Protein AF-0000000075633354 (afdb_homodimer)

Secondary structure (DSSP, 8-state):
--THHHHHHHHHHTTT---------HHHHHHHHHHHHHHHHHHHHHHHHHHHHHHHHHHHHHHHHHHHHHHHHHHHHHHHHHH-TTS---HHHHTTTHHHHHHHHHHHHHHHHHHHHHHHHHHHHHHHHHHHHHHHHHHT-S-HHHHHHHGGGGGSGGG-GGGGHHHHHHHHHHHHHHHHHHHHHHHHHHHHHHHHHGGGGGSPTT-HHHHHHHHHHHHHHHHHHHHHHHGGGHHHHHHHHHHHHHHHHHHHHHHHHHHHHHHHHHHHHHH---SSS--/---THHHHHHHHHTT----------HHHHHHHHHHHHHHHHHHHHHHHHHHHHHHHHHHHHHHHHHHHHHHHHHHHHHHHHHH-TTS---HHHHTTTHHHHHHHHHHHHHHHHHHHHHHHHHHHHHHHHHHHHHHHHHHT-S-HHHHHHHGGGGGSGGG-GGGGHHHHHHHHHHHHHHHHHHHHHHHHHHHHHHHHHGGGGGSPTT-HHHHHHHHHHHHHHHHHHHHHHHGGGHHHHHHHHHHHHHHHHHHHHHHHHHHHHHHHHHHHHHH---SSS--

Solvent-accessible surface area (backbone atoms only — not comparable to full-atom values): 29146 Å² total; per-residue (Å²): 134,72,76,66,59,59,62,58,54,58,58,55,60,64,64,63,52,73,77,70,71,72,73,76,59,61,66,61,51,51,52,49,40,53,50,46,48,51,52,11,48,49,46,28,51,50,35,50,51,51,49,48,51,47,43,51,50,32,34,49,50,36,45,51,34,51,50,50,32,52,51,50,51,49,49,54,51,49,54,48,36,70,76,40,70,87,65,74,76,61,58,68,73,27,52,48,47,51,65,62,41,65,53,44,57,46,47,53,49,50,51,43,49,53,50,47,48,48,42,43,52,54,56,44,52,54,49,51,49,51,53,54,51,48,52,53,50,43,72,66,35,89,52,49,73,38,24,61,70,42,54,69,61,65,64,35,78,78,53,38,58,29,61,55,24,52,40,44,63,62,44,48,67,43,48,56,49,39,30,57,56,44,42,50,51,31,52,48,49,46,53,50,48,50,54,60,66,51,53,60,74,58,34,53,93,86,30,60,56,7,50,48,43,44,60,68,40,42,52,60,42,42,34,38,46,34,42,33,54,39,64,47,62,51,48,52,48,31,32,44,55,39,40,45,53,46,30,39,40,43,34,47,16,41,49,29,24,28,52,44,53,52,49,50,42,53,48,51,35,70,66,50,75,66,76,72,69,77,108,129,100,69,71,61,73,64,56,60,62,56,60,63,65,62,64,53,70,78,68,71,71,72,76,58,61,66,61,51,51,52,49,41,53,50,45,48,51,51,12,49,50,46,29,50,51,34,50,51,52,48,46,51,48,43,51,50,31,35,50,51,37,46,50,34,50,50,50,34,53,48,49,51,49,51,54,51,51,54,49,36,69,76,39,70,86,66,73,76,61,60,67,73,28,54,50,45,52,66,61,40,66,54,45,55,43,48,52,48,49,53,42,49,52,51,49,48,48,42,43,52,54,57,42,53,55,48,51,49,51,54,54,51,47,52,55,51,42,73,67,34,89,52,49,70,38,23,59,71,42,52,69,62,65,64,35,76,78,52,38,57,28,62,55,23,52,38,46,62,62,45,48,68,44,48,56,48,37,30,55,54,45,42,52,52,30,53,49,48,45,53,49,47,51,54,60,68,51,52,60,73,58,33,52,93,85,32,60,55,8,50,48,43,43,60,70,41,41,53,59,42,42,35,40,45,35,42,32,55,40,63,47,60,50,47,50,50,29,35,45,56,39,42,46,52,47,31,40,40,42,33,47,16,42,49,29,24,28,51,43,52,52,50,49,42,52,50,51,34,70,65,50,76,67,76,70,70,78,105

Nearest PDB structures (foldseek):
  7n6g-assembly1_3X  TM=4.714E-01  e=1.424E-03  Chlamydomonas reinhardtii
  7n6g-assembly1_3Q  TM=4.233E-01  e=9.195E-03  Chlamydomonas reinhardtii
  7p54-assembly1_B  TM=2.713E-01  e=1.209E-01  Homo sapiens
  3qwe-assembly1_A-2  TM=2.452E-01  e=1.649E-01  Homo sapiens
  6mrt-assembly1_A  TM=2.515E-01  e=4.581E-01  Escherichia coli K-12

pLDDT: mean 83.13, std 16.27, range [27.52, 96.94]

Structure (mmCIF, N/CA/C/O backbone):
data_AF-0000000075633354-model_v1
#
loop_
_entity.id
_entity.type
_entity.pdbx_description
1 polymer '30.5 kDa secreted protein'
#
loop_
_atom_site.group_PDB
_atom_site.id
_atom_site.type_symbol
_atom_site.label_atom_id
_atom_site.label_alt_id
_atom_site.label_comp_id
_atom_site.label_asym_id
_atom_site.label_entity_id
_atom_site.label_seq_id
_atom_site.pdbx_PDB_ins_code
_atom_site.Cartn_x
_atom_site.Cartn_y
_atom_site.Cartn_z
_atom_site.occupancy
_atom_site.B_iso_or_equiv
_atom_site.auth_seq_id
_atom_site.auth_comp_id
_atom_site.auth_asym_id
_atom_site.auth_atom_id
_atom_site.pdbx_PDB_model_num
ATOM 1 N N . MET A 1 1 ? -0.214 71.625 74.625 1 31.7 1 MET A N 1
ATOM 2 C CA . MET A 1 1 ? -0.616 72 73.25 1 31.7 1 MET A CA 1
ATOM 3 C C . MET A 1 1 ? 0.347 71.375 72.25 1 31.7 1 MET A C 1
ATOM 5 O O . MET A 1 1 ? 0.269 71.688 71.062 1 31.7 1 MET A O 1
ATOM 9 N N . GLY A 1 2 ? 1.37 70.562 72.688 1 36.53 2 GLY A N 1
ATOM 10 C CA . GLY A 1 2 ? 2.504 70.062 71.938 1 36.53 2 GLY A CA 1
ATOM 11 C C . GLY A 1 2 ? 2.15 68.812 71.125 1 36.53 2 GLY A C 1
ATOM 12 O O . GLY A 1 2 ? 2.844 68.5 70.125 1 36.53 2 GLY A O 1
ATOM 13 N N . LYS A 1 3 ? 1.394 67.875 71.562 1 46.19 3 LYS A N 1
ATOM 14 C CA . LYS A 1 3 ? 1.223 66.562 71 1 46.19 3 LYS A CA 1
ATOM 15 C C . LYS A 1 3 ? 0.357 66.688 69.75 1 46.19 3 LYS A C 1
ATOM 17 O O . LYS A 1 3 ? 0.101 65.625 69.062 1 46.19 3 LYS A O 1
ATOM 22 N N . CYS A 1 4 ? -0.33 67.812 69.5 1 43.03 4 CYS A N 1
ATOM 23 C CA . CYS A 1 4 ? -1.236 67.875 68.375 1 43.03 4 CYS A CA 1
ATOM 24 C C . CYS A 1 4 ? -0.465 68 67.062 1 43.03 4 CYS A C 1
ATOM 26 O O . CYS A 1 4 ? -1.038 67.875 66 1 43.03 4 CYS A O 1
ATOM 28 N N . ASN A 1 5 ? 0.799 68.5 67.188 1 37.91 5 ASN A N 1
ATOM 29 C CA . ASN A 1 5 ? 1.454 68.812 65.938 1 37.91 5 ASN A CA 1
ATOM 30 C C . ASN A 1 5 ? 2 67.562 65.25 1 37.91 5 ASN A C 1
ATOM 32 O O . ASN A 1 5 ? 2.408 67.562 64.125 1 37.91 5 ASN A O 1
ATOM 36 N N . LEU A 1 6 ? 2.191 66.5 66.125 1 44.62 6 LEU A N 1
ATOM 37 C CA . LEU A 1 6 ? 2.867 65.312 65.562 1 44.62 6 LEU A CA 1
ATOM 38 C C . LEU A 1 6 ? 1.937 64.625 64.562 1 44.62 6 LEU A C 1
ATOM 40 O O . LEU A 1 6 ? 2.379 64.125 63.531 1 44.62 6 LEU A O 1
ATOM 44 N N . GLN A 1 7 ? 0.592 64.625 64.875 1 43.78 7 GLN A N 1
ATOM 45 C CA . GLN A 1 7 ? -0.277 63.812 64.062 1 43.78 7 GLN A CA 1
ATOM 46 C C . GLN A 1 7 ? -0.502 64.438 62.688 1 43.78 7 GLN A C 1
ATOM 48 O O . GLN A 1 7 ? -0.679 63.75 61.688 1 43.78 7 GLN A O 1
ATOM 53 N N . THR A 1 8 ? -0.432 65.812 62.625 1 45 8 THR A N 1
ATOM 54 C CA . THR A 1 8 ? -0.736 66.375 61.312 1 45 8 THR A CA 1
ATOM 55 C C . THR A 1 8 ? 0.429 66.25 60.344 1 45 8 THR A C 1
ATOM 57 O O . THR A 1 8 ? 0.221 66 59.156 1 45 8 THR A O 1
ATOM 60 N N . ILE A 1 9 ? 1.703 66.125 60.938 1 43.88 9 ILE A N 1
ATOM 61 C CA . ILE A 1 9 ? 2.816 66.125 60 1 43.88 9 ILE A CA 1
ATOM 62 C C . ILE A 1 9 ? 2.926 64.688 59.375 1 43.88 9 ILE A C 1
ATOM 64 O O . ILE A 1 9 ? 3.336 64.562 58.219 1 43.88 9 ILE A O 1
ATOM 68 N N . VAL A 1 10 ? 2.387 63.625 60.062 1 43.75 10 VAL A N 1
ATOM 69 C CA . VAL A 1 10 ? 2.518 62.281 59.5 1 43.75 10 VAL A CA 1
ATOM 70 C C . VAL A 1 10 ? 1.558 62.156 58.312 1 43.75 10 VAL A C 1
ATOM 72 O O . VAL A 1 10 ? 1.873 61.469 57.344 1 43.75 10 VAL A O 1
ATOM 75 N N . LEU A 1 11 ? 0.401 62.906 58.344 1 43.38 11 LEU A N 1
ATOM 76 C CA . LEU A 1 11 ? -0.53 62.75 57.25 1 43.38 11 LEU A CA 1
ATOM 77 C C . LEU A 1 11 ? -0.012 63.438 56 1 43.38 11 LEU A C 1
ATOM 79 O O . LEU A 1 11 ? -0.353 63.031 54.875 1 43.38 11 LEU A O 1
ATOM 83 N N . LEU A 1 12 ? 0.765 64.562 56.156 1 43.66 12 LEU A N 1
ATOM 84 C CA . LEU A 1 12 ? 1.214 65.188 54.938 1 43.66 12 LEU A CA 1
ATOM 85 C C . LEU A 1 12 ? 2.328 64.375 54.281 1 43.66 12 LEU A C 1
ATOM 87 O O . LEU A 1 12 ? 2.615 64.625 53.094 1 43.66 12 LEU A O 1
ATOM 91 N N . ALA A 1 13 ? 3.164 63.656 55.062 1 44.66 13 ALA A N 1
ATOM 92 C CA . ALA A 1 13 ? 4.258 62.938 54.438 1 44.66 13 ALA A CA 1
ATOM 93 C C . ALA A 1 13 ? 3.727 61.812 53.531 1 44.66 13 ALA A C 1
ATOM 95 O O . ALA A 1 13 ? 4.387 61.438 52.562 1 44.66 13 ALA A O 1
ATOM 96 N N . PHE A 1 14 ? 2.6 61.219 53.969 1 41.56 14 PHE A N 1
ATOM 97 C CA . PHE A 1 14 ? 2.162 60.156 53.062 1 41.56 14 PHE A CA 1
ATOM 98 C C . PHE A 1 14 ? 1.569 60.719 51.781 1 41.56 14 PHE A C 1
ATOM 100 O O . PHE A 1 14 ? 1.242 59.969 50.875 1 41.56 14 PHE A O 1
ATOM 107 N N . ALA A 1 15 ? 1.145 61.969 51.781 1 43.47 15 ALA A N 1
ATOM 108 C CA . ALA A 1 15 ? 0.48 62.438 50.562 1 43.47 15 ALA A CA 1
ATOM 109 C C . ALA A 1 15 ? 1.478 62.594 49.406 1 43.47 15 ALA A C 1
ATOM 111 O O . ALA A 1 15 ? 1.085 62.688 48.25 1 43.47 15 ALA A O 1
ATOM 112 N N . THR A 1 16 ? 2.68 63.094 49.812 1 37 16 THR A N 1
ATOM 113 C CA . THR A 1 16 ? 3.502 63.312 48.625 1 37 16 THR A CA 1
ATOM 114 C C . THR A 1 16 ? 4.129 62 48.156 1 37 16 THR A C 1
ATOM 116 O O . THR A 1 16 ? 5.336 61.812 48.312 1 37 16 THR A O 1
ATOM 119 N N . MET A 1 17 ? 3.742 60.844 48.594 1 39.44 17 MET A N 1
ATOM 120 C CA . MET A 1 17 ? 4.312 59.812 47.719 1 39.44 17 MET A CA 1
ATOM 121 C C . MET A 1 17 ? 4.18 60.219 46.25 1 39.44 17 MET A C 1
ATOM 123 O O . MET A 1 17 ? 3.07 60.469 45.781 1 39.44 17 MET A O 1
ATOM 127 N N . PRO A 1 18 ? 5.102 60.938 45.625 1 37.94 18 PRO A N 1
ATOM 128 C CA . PRO A 1 18 ? 4.953 61 44.156 1 37.94 18 PRO A CA 1
ATOM 129 C C . PRO A 1 18 ? 4.379 59.688 43.594 1 37.94 18 PRO A C 1
ATOM 131 O O . PRO A 1 18 ? 4.754 58.594 44.031 1 37.94 18 PRO A O 1
ATOM 134 N N . LEU A 1 19 ? 3.117 59.469 43.344 1 38.56 19 LEU A N 1
ATOM 135 C CA . LEU A 1 19 ? 2.732 58.562 42.281 1 38.56 19 LEU A CA 1
ATOM 136 C C . LEU A 1 19 ? 3.84 58.438 41.219 1 38.56 19 LEU A C 1
ATOM 138 O O . LEU A 1 19 ? 4.004 59.344 40.406 1 38.56 19 LEU A O 1
ATOM 142 N N . LEU A 1 20 ? 5.059 58.25 41.5 1 38.53 20 LEU A N 1
ATOM 143 C CA . LEU A 1 20 ? 5.996 57.812 40.469 1 38.53 20 LEU A CA 1
ATOM 144 C C . LEU A 1 20 ? 5.285 57 39.375 1 38.53 20 LEU A C 1
ATOM 146 O O . LEU A 1 20 ? 4.934 55.844 39.594 1 38.53 20 LEU A O 1
ATOM 150 N N . ILE A 1 21 ? 4.281 57.469 38.75 1 44.5 21 ILE A N 1
ATOM 151 C CA . ILE A 1 21 ? 3.82 56.938 37.469 1 44.5 21 ILE A CA 1
ATOM 152 C C . ILE A 1 21 ? 5 56.344 36.688 1 44.5 21 ILE A C 1
ATOM 154 O O . ILE A 1 21 ? 5.895 57.062 36.25 1 44.5 21 ILE A O 1
ATOM 158 N N . GLN A 1 22 ? 5.707 55.406 37.094 1 49.53 22 GLN A N 1
ATOM 159 C CA . GLN A 1 22 ? 6.738 54.719 36.344 1 49.53 22 GLN A CA 1
ATOM 160 C C . GLN A 1 22 ? 6.383 54.656 34.844 1 49.53 22 GLN A C 1
ATOM 162 O O . GLN A 1 22 ? 5.324 54.125 34.5 1 49.53 22 GLN A O 1
ATOM 167 N N . ALA A 1 23 ? 6.871 55.562 34.062 1 64.75 23 ALA A N 1
ATOM 168 C CA . ALA A 1 23 ? 6.738 55.656 32.625 1 64.75 23 ALA A CA 1
ATOM 169 C C . ALA A 1 23 ? 6.863 54.25 31.984 1 64.75 23 ALA A C 1
ATOM 171 O O . ALA A 1 23 ? 7.656 53.438 32.438 1 64.75 23 ALA A O 1
ATOM 172 N N . PHE A 1 24 ? 5.898 53.75 31.391 1 83.75 24 PHE A N 1
ATOM 173 C CA . PHE A 1 24 ? 5.938 52.5 30.641 1 83.75 24 PHE A CA 1
ATOM 174 C C . PHE A 1 24 ? 7.215 52.406 29.812 1 83.75 24 PHE A C 1
ATOM 176 O O . PHE A 1 24 ? 7.59 53.375 29.125 1 83.75 24 PHE A O 1
ATOM 183 N N . ASP A 1 25 ? 8.016 51.469 30.109 1 89.56 25 ASP A N 1
ATOM 184 C CA . ASP A 1 25 ? 9.289 51.25 29.422 1 89.56 25 ASP A CA 1
ATOM 185 C C . ASP A 1 25 ? 9.086 50.531 28.094 1 89.56 25 ASP A C 1
ATOM 187 O O . ASP A 1 25 ? 9.188 49.312 28 1 89.56 25 ASP A O 1
ATOM 191 N N . TRP A 1 26 ? 8.852 51.312 27.031 1 92.12 26 TRP A N 1
ATOM 192 C CA . TRP A 1 26 ? 8.633 50.812 25.688 1 92.12 26 TRP A CA 1
ATOM 193 C C . TRP A 1 26 ? 9.875 50.094 25.172 1 92.12 26 TRP A C 1
ATOM 195 O O . TRP A 1 26 ? 9.758 49.094 24.438 1 92.12 26 TRP A O 1
ATOM 205 N N . PHE A 1 27 ? 11.047 50.594 25.562 1 90.62 27 PHE A N 1
ATOM 206 C CA . PHE A 1 2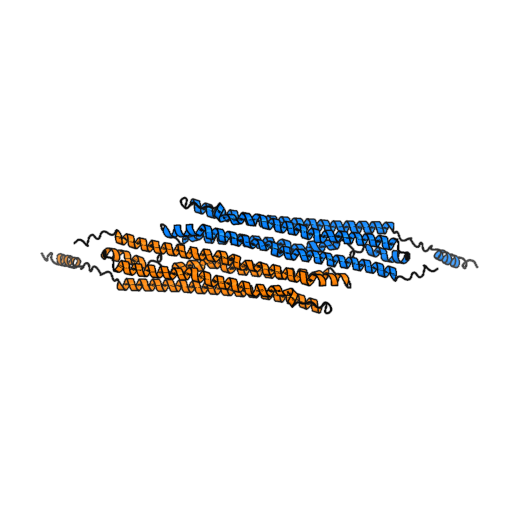7 ? 12.281 49.938 25.125 1 90.62 27 PHE A CA 1
ATOM 207 C C . PHE A 1 27 ? 12.375 48.531 25.656 1 90.62 27 PHE A C 1
ATOM 209 O O . PHE A 1 27 ? 12.656 47.594 24.906 1 90.62 27 PHE A O 1
ATOM 216 N N . SER A 1 28 ? 12.094 48.344 26.922 1 93 28 SER A N 1
ATOM 217 C CA . SER A 1 28 ? 12.109 47.031 27.531 1 93 28 SER A CA 1
ATOM 218 C C . SER A 1 28 ? 11.078 46.094 26.875 1 93 28 SER A C 1
ATOM 220 O O . SER A 1 28 ? 11.344 44.938 26.625 1 93 28 SER A O 1
ATOM 222 N N . LEU A 1 29 ? 9.898 46.531 26.531 1 92.88 29 LEU A N 1
ATOM 223 C CA . LEU A 1 29 ? 8.867 45.719 25.875 1 92.88 29 LEU A CA 1
ATOM 224 C C . LEU A 1 29 ? 9.305 45.312 24.469 1 92.88 29 LEU A C 1
ATOM 226 O O . LEU A 1 29 ? 9.078 44.188 24.047 1 92.88 29 LEU A O 1
ATOM 230 N N . THR A 1 30 ? 9.93 46.281 23.75 1 93.06 30 THR A N 1
ATOM 231 C CA . THR A 1 30 ? 10.422 45.969 22.406 1 93.06 30 THR A CA 1
ATOM 232 C C . THR A 1 30 ? 11.477 44.875 22.453 1 93.06 30 THR A C 1
ATOM 234 O O . THR A 1 30 ? 11.453 43.938 21.656 1 93.06 30 THR A O 1
ATOM 237 N N . GLN A 1 31 ? 12.359 45 23.484 1 93.44 31 GLN A N 1
ATOM 238 C CA . GLN A 1 31 ? 13.375 43.969 23.625 1 93.44 31 GLN A CA 1
ATOM 239 C C . GLN A 1 31 ? 12.742 42.594 23.984 1 93.44 31 GLN A C 1
ATOM 241 O O . GLN A 1 31 ? 13.156 41.562 23.453 1 93.44 31 GLN A O 1
ATOM 246 N N . ALA A 1 32 ? 11.781 42.594 24.781 1 93.88 32 ALA A N 1
ATOM 247 C CA . ALA A 1 32 ? 11.086 41.375 25.156 1 93.88 32 ALA A CA 1
ATOM 248 C C . ALA A 1 32 ? 10.359 40.781 23.969 1 93.88 32 ALA A C 1
ATOM 250 O O . ALA A 1 32 ? 10.336 39.562 23.797 1 93.88 32 ALA A O 1
ATOM 251 N N . ASN A 1 33 ? 9.773 41.625 23.141 1 94.31 33 ASN A N 1
ATOM 252 C CA . ASN A 1 33 ? 9.078 41.188 21.938 1 94.31 33 ASN A CA 1
ATOM 253 C C . ASN A 1 33 ? 10.047 40.531 20.938 1 94.31 33 ASN A C 1
ATOM 255 O O . ASN A 1 33 ? 9.781 39.469 20.406 1 94.31 33 ASN A O 1
ATOM 259 N N . TYR A 1 34 ? 11.188 41.219 20.734 1 95.06 34 TYR A N 1
ATOM 260 C CA . TYR A 1 34 ? 12.203 40.656 19.844 1 95.06 34 TYR A CA 1
ATOM 261 C C . TYR A 1 34 ? 12.703 39.312 20.359 1 95.06 34 TYR A C 1
ATOM 263 O O . TYR A 1 34 ? 12.875 38.375 19.594 1 95.06 34 TYR A O 1
ATOM 271 N N . ALA A 1 35 ? 12.938 39.25 21.672 1 95.69 35 ALA A N 1
ATOM 272 C CA . ALA A 1 35 ? 13.391 38 22.281 1 95.69 35 ALA A CA 1
ATOM 273 C C . ALA A 1 35 ? 12.359 36.906 22.109 1 95.69 35 ALA A C 1
ATOM 275 O O . ALA A 1 35 ? 12.703 35.75 21.828 1 95.69 35 ALA A O 1
ATOM 276 N N . ALA A 1 36 ? 11.086 37.156 22.25 1 95.38 36 ALA A N 1
ATOM 277 C CA . ALA A 1 36 ? 10.008 36.188 22.094 1 95.38 36 ALA A CA 1
ATOM 278 C C . ALA A 1 36 ? 9.93 35.688 20.656 1 95.38 36 ALA A C 1
ATOM 280 O O . ALA A 1 36 ? 9.758 34.5 20.406 1 95.38 36 ALA A O 1
ATOM 281 N N . ILE A 1 37 ? 10.047 36.625 19.719 1 96.12 37 ILE A N 1
ATOM 282 C CA . ILE A 1 37 ? 10.031 36.25 18.297 1 96.12 37 ILE A CA 1
ATOM 283 C C . ILE A 1 37 ? 11.211 35.312 18 1 96.12 37 ILE A C 1
ATOM 285 O O . ILE A 1 37 ? 11.039 34.281 17.359 1 96.12 37 ILE A O 1
ATOM 289 N N . GLN A 1 38 ? 12.414 35.75 18.531 1 95.62 38 GLN A N 1
ATOM 290 C CA . GLN A 1 38 ? 13.602 34.938 18.281 1 95.62 38 GLN A CA 1
ATOM 291 C C . GLN A 1 38 ? 13.453 33.562 18.906 1 95.62 38 GLN A C 1
ATOM 293 O O . GLN A 1 38 ? 13.82 32.562 18.281 1 95.62 38 GLN A O 1
ATOM 298 N N . SER A 1 39 ? 12.953 33.469 20.078 1 96.44 39 SER A N 1
ATOM 299 C CA . SER A 1 39 ? 12.727 32.188 20.734 1 96.44 39 SER A CA 1
ATOM 300 C C . SER A 1 39 ? 11.719 31.344 19.969 1 96.44 39 SER A C 1
ATOM 302 O O . SER A 1 39 ? 11.914 30.141 19.797 1 96.44 39 SER A O 1
ATOM 304 N N . GLY A 1 40 ? 10.641 31.953 19.5 1 96.94 40 GLY A N 1
ATOM 305 C CA . GLY A 1 40 ? 9.664 31.25 18.688 1 96.94 40 GLY A CA 1
ATOM 306 C C . GLY A 1 40 ? 10.227 30.719 17.391 1 96.94 40 GLY A C 1
ATOM 307 O O . GLY A 1 40 ? 9.984 29.562 17.016 1 96.94 40 GLY A O 1
ATOM 308 N N . LEU A 1 41 ? 11.031 31.547 16.734 1 96.31 41 LEU A N 1
ATOM 309 C CA . LEU A 1 41 ? 11.656 31.141 15.484 1 96.31 41 LEU A CA 1
ATOM 310 C C . LEU A 1 41 ? 12.648 30 15.711 1 96.31 41 LEU A C 1
ATOM 312 O O . LEU A 1 41 ? 12.766 29.094 14.883 1 96.31 41 LEU A O 1
ATOM 316 N N . ALA A 1 42 ? 13.352 30.078 16.828 1 96.75 42 ALA A N 1
ATOM 317 C CA . ALA A 1 42 ? 14.273 28.984 17.172 1 96.75 42 ALA A CA 1
ATOM 318 C C . ALA A 1 42 ? 13.516 27.672 17.359 1 96.75 42 ALA A C 1
ATOM 320 O O . ALA A 1 42 ? 13.961 26.625 16.891 1 96.75 42 ALA A O 1
ATOM 321 N N . GLN A 1 43 ? 12.406 27.688 18.031 1 95.75 43 GLN A N 1
ATOM 322 C CA . GLN A 1 43 ? 11.57 26.5 18.219 1 95.75 43 GLN A CA 1
ATOM 323 C C . GLN A 1 43 ? 11.086 25.969 16.875 1 95.75 43 GLN A C 1
ATOM 325 O O . GLN A 1 43 ? 11.125 24.75 16.641 1 95.75 43 GLN A O 1
ATOM 330 N N . LEU A 1 44 ? 10.656 26.828 16.031 1 96.06 44 LEU A N 1
ATOM 331 C CA . LEU A 1 44 ? 10.164 26.453 14.703 1 96.06 44 LEU A CA 1
ATOM 332 C C . LEU A 1 44 ? 11.273 25.828 13.867 1 96.06 44 LEU A C 1
ATOM 334 O O . LEU A 1 44 ? 11.086 24.781 13.25 1 96.06 44 LEU A O 1
ATOM 338 N N . ASN A 1 45 ? 12.422 26.484 13.922 1 95.25 45 ASN A N 1
ATOM 339 C CA . ASN A 1 45 ? 13.562 25.953 13.18 1 95.25 45 ASN A CA 1
ATOM 340 C C . ASN A 1 45 ? 13.977 24.578 13.688 1 95.25 45 ASN A C 1
ATOM 342 O O . ASN A 1 45 ? 14.258 23.672 12.898 1 95.25 45 ASN A O 1
ATOM 346 N N . ASN A 1 46 ? 14 24.422 14.992 1 95.88 46 ASN A N 1
ATOM 347 C CA . ASN A 1 46 ? 14.328 23.125 15.57 1 95.88 46 ASN A CA 1
ATOM 348 C C . ASN A 1 46 ? 13.336 22.047 15.141 1 95.88 46 ASN A C 1
ATOM 350 O O . ASN A 1 46 ? 13.734 20.938 14.789 1 95.88 46 ASN A O 1
ATOM 354 N N . ALA A 1 47 ? 12.07 22.312 15.156 1 94.81 47 ALA A N 1
ATOM 355 C CA . ALA A 1 47 ? 11.047 21.359 14.727 1 94.81 47 ALA A CA 1
ATOM 356 C C . ALA A 1 47 ? 11.211 21.016 13.25 1 94.81 47 ALA A C 1
ATOM 358 O O . ALA A 1 47 ? 11.008 19.859 12.852 1 94.81 47 ALA A O 1
ATOM 359 N N . SER A 1 48 ? 11.57 22.016 12.469 1 94.25 48 SER A N 1
ATOM 360 C CA . SER A 1 48 ? 11.797 21.781 11.047 1 94.25 48 SER A CA 1
ATOM 361 C C . SER A 1 48 ? 12.969 20.844 10.812 1 94.25 48 SER A C 1
ATOM 363 O O . SER A 1 48 ? 12.898 19.938 9.969 1 94.25 48 SER A O 1
ATOM 365 N N . VAL A 1 49 ? 14.008 21 11.609 1 93.38 49 VAL A N 1
ATOM 366 C CA . VAL A 1 49 ? 15.172 20.141 11.492 1 93.38 49 VAL A CA 1
ATOM 367 C C . VAL A 1 49 ? 14.797 18.703 11.867 1 93.38 49 VAL A C 1
ATOM 369 O O . VAL A 1 49 ? 15.172 17.766 11.172 1 93.38 49 VAL A O 1
ATOM 372 N N . VAL A 1 50 ? 14.008 18.547 12.875 1 92.69 50 VAL A N 1
ATOM 373 C CA . VAL A 1 50 ? 13.625 17.219 13.352 1 92.69 50 VAL A CA 1
ATOM 374 C C . VAL A 1 50 ? 12.773 16.516 12.297 1 92.69 50 VAL A C 1
ATOM 376 O O . VAL A 1 50 ? 13.039 15.367 11.945 1 92.69 50 VAL A O 1
ATOM 379 N N . ILE A 1 51 ? 11.797 17.156 11.742 1 90.69 51 ILE A N 1
ATOM 380 C CA . ILE A 1 51 ? 10.906 16.516 10.781 1 90.69 51 ILE A CA 1
ATOM 381 C C . ILE A 1 51 ? 11.672 16.203 9.5 1 90.69 51 ILE A C 1
ATOM 383 O O . ILE A 1 51 ? 11.469 15.148 8.883 1 90.69 51 ILE A O 1
ATOM 387 N N . ASN A 1 52 ? 12.539 17.094 9.133 1 90.81 52 ASN A N 1
ATOM 388 C CA . ASN A 1 52 ? 13.359 16.844 7.953 1 90.81 52 ASN A CA 1
ATOM 389 C C . ASN A 1 52 ? 14.297 15.656 8.156 1 90.81 52 ASN A C 1
ATOM 391 O O . ASN A 1 52 ? 14.445 14.82 7.27 1 90.81 52 ASN A O 1
ATOM 395 N N . GLY A 1 53 ? 14.875 15.617 9.344 1 90.38 53 GLY A N 1
ATOM 396 C CA . GLY A 1 53 ? 15.688 14.461 9.68 1 90.38 53 GLY A CA 1
ATOM 397 C C . GLY A 1 53 ? 14.914 13.156 9.648 1 90.38 53 GLY A C 1
ATOM 398 O O . GLY A 1 53 ? 15.414 12.148 9.141 1 90.38 53 GLY A O 1
ATOM 399 N N . THR A 1 54 ? 13.758 13.203 10.078 1 87.81 54 THR A N 1
ATOM 400 C CA . THR A 1 54 ? 12.891 12.023 10.086 1 87.81 54 THR A CA 1
ATOM 401 C C . THR A 1 54 ? 12.555 11.586 8.664 1 87.81 54 THR A C 1
ATOM 403 O O . THR A 1 54 ? 12.633 10.406 8.336 1 87.81 54 THR A O 1
ATOM 406 N N . ILE A 1 55 ? 12.148 12.523 7.848 1 86.75 55 ILE A N 1
ATOM 407 C CA . ILE A 1 55 ? 11.805 12.211 6.465 1 86.75 55 ILE A CA 1
ATOM 408 C C . ILE A 1 55 ? 13.008 11.594 5.758 1 86.75 55 ILE A C 1
ATOM 410 O O . ILE A 1 55 ? 12.867 10.609 5.027 1 86.75 55 ILE A O 1
ATOM 414 N N . ASN A 1 56 ? 14.188 12.117 6.02 1 88.88 56 ASN A N 1
ATOM 415 C CA . ASN A 1 56 ? 15.406 11.57 5.418 1 88.88 56 ASN A CA 1
ATOM 416 C C . ASN A 1 56 ? 15.664 10.141 5.883 1 88.88 56 ASN A C 1
ATOM 418 O O . ASN A 1 56 ? 16.031 9.281 5.078 1 88.88 56 ASN A O 1
ATOM 422 N N . THR A 1 57 ? 15.477 9.953 7.133 1 88 57 THR A N 1
ATOM 423 C CA . THR A 1 57 ? 15.656 8.617 7.684 1 88 57 THR A CA 1
ATOM 424 C C . THR A 1 57 ? 14.68 7.633 7.043 1 88 57 THR A C 1
ATOM 426 O O . THR A 1 57 ? 15.07 6.531 6.648 1 88 57 THR A O 1
ATOM 429 N N . GLN A 1 58 ? 13.469 8.086 6.93 1 83.19 58 GLN A N 1
ATOM 430 C CA . GLN A 1 58 ? 12.453 7.23 6.328 1 83.19 58 GLN A CA 1
ATOM 431 C C . GLN A 1 58 ? 12.758 6.957 4.859 1 83.19 58 GLN A C 1
ATOM 433 O O . GLN A 1 58 ? 12.562 5.84 4.375 1 83.19 58 GLN A O 1
ATOM 438 N N . ALA A 1 59 ? 13.203 7.941 4.168 1 83.62 59 ALA A N 1
ATOM 439 C CA . ALA A 1 59 ? 13.602 7.77 2.775 1 83.62 59 ALA A CA 1
ATOM 440 C C . ALA A 1 59 ? 14.719 6.734 2.65 1 83.62 59 ALA A C 1
ATOM 442 O O . ALA A 1 59 ? 14.68 5.875 1.767 1 83.62 59 ALA A O 1
ATOM 443 N N . ASN A 1 60 ? 15.641 6.781 3.541 1 88.25 60 ASN A N 1
ATOM 444 C CA . ASN A 1 60 ? 16.766 5.848 3.531 1 88.25 60 ASN A CA 1
ATOM 445 C C . ASN A 1 60 ? 16.312 4.422 3.836 1 88.25 60 ASN A C 1
ATOM 447 O O . ASN A 1 60 ? 16.781 3.471 3.213 1 88.25 60 ASN A O 1
ATOM 451 N N . LEU A 1 61 ? 15.438 4.336 4.766 1 86.44 61 LEU A N 1
ATOM 452 C CA . LEU A 1 61 ? 14.93 3.018 5.129 1 86.44 61 LEU A CA 1
ATOM 453 C C . LEU A 1 61 ? 14.148 2.4 3.975 1 86.44 61 LEU A C 1
ATOM 455 O O . LEU A 1 61 ? 14.266 1.201 3.713 1 86.44 61 LEU A O 1
ATOM 459 N N . ALA A 1 62 ? 13.336 3.215 3.334 1 82.31 62 ALA A N 1
ATOM 460 C CA . ALA A 1 62 ? 12.594 2.725 2.174 1 82.31 62 ALA A CA 1
ATOM 461 C C . ALA A 1 62 ? 13.539 2.277 1.066 1 82.31 62 ALA A C 1
ATOM 463 O O . ALA A 1 62 ? 13.344 1.222 0.461 1 82.31 62 ALA A O 1
ATOM 464 N N . SER A 1 63 ? 14.586 3.037 0.854 1 84.31 63 SER A N 1
ATOM 465 C CA . SER A 1 63 ? 15.57 2.703 -0.165 1 84.31 63 SER A CA 1
ATOM 466 C C . SER A 1 63 ? 16.297 1.407 0.178 1 84.31 63 SER A C 1
ATOM 468 O O . SER A 1 63 ? 16.547 0.579 -0.701 1 84.31 63 SER A O 1
ATOM 470 N N . ALA A 1 64 ? 16.594 1.293 1.402 1 89.75 64 ALA A N 1
ATOM 471 C CA . ALA A 1 64 ? 17.281 0.085 1.854 1 89.75 64 ALA A CA 1
ATOM 472 C C . ALA A 1 64 ? 16.406 -1.148 1.655 1 89.75 64 ALA A C 1
ATOM 474 O O . ALA A 1 64 ? 16.891 -2.215 1.28 1 89.75 64 ALA A O 1
ATOM 475 N N . ALA A 1 65 ? 15.125 -0.983 1.922 1 87.25 65 ALA A N 1
ATOM 476 C CA . ALA A 1 65 ? 14.195 -2.098 1.752 1 87.25 65 ALA A CA 1
ATOM 477 C C . ALA A 1 65 ? 14.102 -2.514 0.287 1 87.25 65 ALA A C 1
ATOM 479 O O . ALA A 1 65 ? 14.062 -3.707 -0.025 1 87.25 65 ALA A O 1
ATOM 480 N N . ILE A 1 66 ? 14.062 -1.573 -0.578 1 84.62 66 ILE A N 1
ATOM 481 C CA . ILE A 1 66 ? 13.984 -1.837 -2.01 1 84.62 66 ILE A CA 1
ATOM 482 C C . ILE A 1 66 ? 15.258 -2.539 -2.479 1 84.62 66 ILE A C 1
ATOM 484 O O . ILE A 1 66 ? 15.188 -3.523 -3.219 1 84.62 66 ILE A O 1
ATOM 488 N N . SER A 1 67 ? 16.375 -2.047 -2.006 1 89.19 67 SER A N 1
ATOM 489 C CA . SER A 1 67 ? 17.656 -2.658 -2.346 1 89.19 67 SER A CA 1
ATOM 490 C C . SER A 1 67 ? 17.734 -4.098 -1.847 1 89.19 67 SER A C 1
ATOM 492 O O . SER A 1 67 ? 18.266 -4.973 -2.539 1 89.19 67 SER A O 1
ATOM 494 N N . ASP A 1 68 ? 17.266 -4.27 -0.692 1 93.25 68 ASP A N 1
ATOM 495 C CA . ASP A 1 68 ? 17.266 -5.609 -0.107 1 93.25 68 ASP A CA 1
ATOM 496 C C . ASP A 1 68 ? 16.422 -6.57 -0.938 1 93.25 68 ASP A C 1
ATOM 498 O O . ASP A 1 68 ? 16.812 -7.719 -1.157 1 93.25 68 ASP A O 1
ATOM 502 N N . LEU A 1 69 ? 15.273 -6.09 -1.382 1 91.25 69 LEU A N 1
ATOM 503 C CA . LEU A 1 69 ? 14.43 -6.91 -2.25 1 91.25 69 LEU A CA 1
ATOM 504 C C . LEU A 1 69 ? 15.156 -7.238 -3.551 1 91.25 69 LEU A C 1
ATOM 506 O O . LEU A 1 69 ? 15.172 -8.398 -3.977 1 91.25 69 LEU A O 1
ATOM 510 N N . GLN A 1 70 ? 15.695 -6.199 -4.152 1 90.62 70 GLN A N 1
ATOM 511 C CA . GLN A 1 70 ? 16.422 -6.41 -5.402 1 90.62 70 GLN A CA 1
ATOM 512 C C . GLN A 1 70 ? 17.547 -7.426 -5.223 1 90.62 70 GLN A C 1
ATOM 514 O O . GLN A 1 70 ? 17.719 -8.32 -6.055 1 90.62 70 GLN A O 1
ATOM 519 N N . GLN A 1 71 ? 18.297 -7.305 -4.164 1 94.12 71 GLN A N 1
ATOM 520 C CA . GLN A 1 71 ? 19.375 -8.234 -3.877 1 94.12 71 GLN A CA 1
ATOM 521 C C . GLN A 1 71 ? 18.859 -9.648 -3.672 1 94.12 71 GLN A C 1
ATOM 523 O O . GLN A 1 71 ? 19.453 -10.617 -4.156 1 94.12 71 GLN A O 1
ATOM 528 N N . HIS A 1 72 ? 17.766 -9.719 -3.018 1 95.56 72 HIS A N 1
ATOM 529 C CA . HIS A 1 72 ? 17.156 -11.016 -2.768 1 95.56 72 HIS A CA 1
ATOM 530 C C . HIS A 1 72 ? 16.766 -11.703 -4.074 1 95.56 72 HIS A C 1
ATOM 532 O O . HIS A 1 72 ? 17.078 -12.867 -4.293 1 95.56 72 HIS A O 1
ATOM 538 N N . MET A 1 73 ? 16.094 -10.953 -4.914 1 93.88 73 MET A N 1
ATOM 539 C CA . MET A 1 73 ? 15.656 -11.5 -6.195 1 93.88 73 MET A CA 1
ATOM 540 C C . MET A 1 73 ? 16.859 -11.859 -7.074 1 93.88 73 MET A C 1
ATOM 542 O O . MET A 1 73 ? 16.859 -12.914 -7.715 1 93.88 73 MET A O 1
ATOM 546 N N . THR A 1 74 ? 17.859 -10.984 -7.051 1 95.19 74 THR A N 1
ATOM 547 C CA . THR A 1 74 ? 19.078 -11.242 -7.812 1 95.19 74 THR A CA 1
ATOM 548 C C . THR A 1 74 ? 19.75 -12.523 -7.336 1 95.19 74 THR A C 1
ATOM 550 O O . THR A 1 74 ? 20.156 -13.367 -8.148 1 95.19 74 THR A O 1
ATOM 553 N N . LYS A 1 75 ? 19.844 -12.633 -6.086 1 96.69 75 LYS A N 1
ATOM 554 C CA . LYS A 1 75 ? 20.469 -13.828 -5.512 1 96.69 75 LYS A CA 1
ATOM 555 C C . LYS A 1 75 ? 19.703 -15.086 -5.918 1 96.69 75 LYS A C 1
ATOM 557 O O . LYS A 1 75 ? 20.312 -16.094 -6.289 1 96.69 75 LYS A O 1
ATOM 562 N N . GLY A 1 76 ? 18.391 -15.047 -5.781 1 95.62 76 GLY A N 1
ATOM 563 C CA . GLY A 1 76 ? 17.578 -16.188 -6.184 1 95.62 76 GLY A CA 1
ATOM 564 C C . GLY A 1 76 ? 17.797 -16.578 -7.633 1 95.62 76 GLY A C 1
ATOM 565 O O . GLY A 1 76 ? 17.938 -17.766 -7.945 1 95.62 76 GLY A O 1
ATOM 566 N N . LEU A 1 77 ? 17.875 -15.633 -8.492 1 95.75 77 LEU A N 1
ATOM 567 C CA . LEU A 1 77 ? 18.047 -15.891 -9.914 1 95.75 77 LEU A CA 1
ATOM 568 C C . LEU A 1 77 ? 19.469 -16.375 -10.219 1 95.75 77 LEU A C 1
ATOM 570 O O . LEU A 1 77 ? 19.656 -17.234 -11.078 1 95.75 77 LEU A O 1
ATOM 574 N N . THR A 1 78 ? 20.406 -15.836 -9.508 1 96.06 78 THR A N 1
ATOM 575 C CA . THR A 1 78 ? 21.781 -16.281 -9.672 1 96.06 78 THR A CA 1
ATOM 576 C C . THR A 1 78 ? 21.953 -17.734 -9.234 1 96.06 78 THR A C 1
ATOM 578 O O . THR A 1 78 ? 22.625 -18.516 -9.906 1 96.06 78 THR A O 1
ATOM 581 N N . ASP A 1 79 ? 21.344 -18.078 -8.133 1 95.75 79 ASP A N 1
ATOM 582 C CA . ASP A 1 79 ? 21.359 -19.469 -7.668 1 95.75 79 ASP A CA 1
ATOM 583 C C . ASP A 1 79 ? 20.719 -20.406 -8.695 1 95.75 79 ASP A C 1
ATOM 585 O O . ASP A 1 79 ? 21.219 -21.5 -8.938 1 95.75 79 ASP A O 1
ATOM 589 N N . LEU A 1 80 ? 19.625 -19.922 -9.234 1 94.81 80 LEU A N 1
ATOM 590 C CA . LEU A 1 80 ? 18.953 -20.703 -10.258 1 94.81 80 LEU A CA 1
ATOM 591 C C . LEU A 1 80 ? 19.844 -20.891 -11.484 1 94.81 80 LEU A C 1
ATOM 593 O O . LEU A 1 80 ? 19.922 -21.984 -12.023 1 94.81 80 LEU A O 1
ATOM 597 N N . GLN A 1 81 ? 20.5 -19.875 -11.906 1 93.81 81 GLN A N 1
ATOM 598 C CA . GLN A 1 81 ? 21.422 -19.938 -13.039 1 93.81 81 GLN A CA 1
ATOM 599 C C . GLN A 1 81 ? 22.562 -20.922 -12.773 1 93.81 81 GLN A C 1
ATOM 601 O O . GLN A 1 81 ? 22.984 -21.656 -13.672 1 93.81 81 GLN A O 1
ATOM 606 N N . ALA A 1 82 ? 23.031 -20.922 -11.609 1 94.12 82 ALA A N 1
ATOM 607 C CA . ALA A 1 82 ? 24.109 -21.844 -11.242 1 94.12 82 ALA A CA 1
ATOM 608 C C . ALA A 1 82 ? 23.641 -23.297 -11.336 1 94.12 82 ALA A C 1
ATOM 610 O O . ALA A 1 82 ? 24.422 -24.172 -11.734 1 94.12 82 ALA A O 1
ATOM 611 N N . ARG A 1 83 ? 22.438 -23.531 -11.031 1 91.94 83 ARG A N 1
ATOM 612 C CA . ARG A 1 83 ? 21.891 -24.875 -11.055 1 91.94 83 ARG A CA 1
ATOM 613 C C . ARG A 1 83 ? 21.547 -25.312 -12.477 1 91.94 83 ARG A C 1
ATOM 615 O O . ARG A 1 83 ? 21.562 -26.5 -12.781 1 91.94 83 ARG A O 1
ATOM 622 N N . PHE A 1 84 ? 21.219 -24.281 -13.273 1 91.62 84 PHE A N 1
ATOM 623 C CA . PHE A 1 84 ? 20.859 -24.562 -14.656 1 91.62 84 PHE A CA 1
ATOM 624 C C . PHE A 1 84 ? 21.641 -23.672 -15.609 1 91.62 84 PHE A C 1
ATOM 626 O O . PHE A 1 84 ? 21.062 -22.797 -16.266 1 91.62 84 PHE A O 1
ATOM 633 N N . PRO A 1 85 ? 22.875 -23.938 -15.82 1 90.5 85 PRO A N 1
ATOM 634 C CA . PRO A 1 85 ? 23.766 -23.047 -16.562 1 90.5 85 PRO A CA 1
ATOM 635 C C . PRO A 1 85 ? 23.391 -22.938 -18.047 1 90.5 85 PRO A C 1
ATOM 637 O O . PRO A 1 85 ? 23.734 -21.953 -18.703 1 90.5 85 PRO A O 1
ATOM 640 N N . ASN A 1 86 ? 22.641 -23.859 -18.578 1 88.38 86 ASN A N 1
ATOM 641 C CA . ASN A 1 86 ? 22.297 -23.844 -20 1 88.38 86 ASN A CA 1
ATOM 642 C C . ASN A 1 86 ? 21.078 -22.969 -20.266 1 88.38 86 ASN A C 1
ATOM 644 O O . ASN A 1 86 ? 20.734 -22.719 -21.438 1 88.38 86 ASN A O 1
ATOM 648 N N . GLN A 1 87 ? 20.297 -22.438 -19.266 1 87.06 87 GLN A N 1
ATOM 649 C CA . GLN A 1 87 ? 19.094 -21.641 -19.453 1 87.06 87 GLN A CA 1
ATOM 650 C C . GLN A 1 87 ? 19.438 -20.156 -19.562 1 87.06 87 GLN A C 1
ATOM 652 O O . GLN A 1 87 ? 18.625 -19.359 -20.031 1 87.06 87 GLN A O 1
ATOM 657 N N . ASN A 1 88 ? 20.375 -19.641 -19.953 1 84.94 88 ASN A N 1
ATOM 658 C CA . ASN A 1 88 ? 20.797 -18.25 -20.047 1 84.94 88 ASN A CA 1
ATOM 659 C C . ASN A 1 88 ? 19.75 -17.312 -19.438 1 84.94 88 ASN A C 1
ATOM 661 O O . ASN A 1 88 ? 18.969 -16.703 -20.156 1 84.94 88 ASN A O 1
ATOM 665 N N . ILE A 1 89 ? 19.703 -17.172 -18.203 1 89.88 89 ILE A N 1
ATOM 666 C CA . ILE A 1 89 ? 18.797 -16.297 -17.469 1 89.88 89 ILE A CA 1
ATOM 667 C C . ILE A 1 89 ? 19.297 -14.859 -17.516 1 89.88 89 ILE A C 1
ATOM 669 O O . ILE A 1 89 ? 20.359 -14.547 -17 1 89.88 89 ILE A O 1
ATOM 673 N N . ASN A 1 90 ? 18.5 -13.969 -18.219 1 91.44 90 ASN A N 1
ATOM 674 C CA . ASN A 1 90 ? 18.844 -12.547 -18.266 1 91.44 90 ASN A CA 1
ATOM 675 C C . ASN A 1 90 ? 18.312 -11.812 -17.031 1 91.44 90 ASN A C 1
ATOM 677 O O . ASN A 1 90 ? 17.25 -11.188 -17.078 1 91.44 90 ASN A O 1
ATOM 681 N N . ILE A 1 91 ? 19.109 -11.859 -16.047 1 91.12 91 ILE A N 1
ATOM 682 C CA . ILE A 1 91 ? 18.719 -11.336 -14.734 1 91.12 91 ILE A CA 1
ATOM 683 C C . ILE A 1 91 ? 18.438 -9.844 -14.844 1 91.12 91 ILE A C 1
ATOM 685 O O . ILE A 1 91 ? 17.438 -9.352 -14.312 1 91.12 91 ILE A O 1
ATOM 689 N N . GLY A 1 92 ? 19.281 -9.047 -15.531 1 88.31 92 GLY A N 1
ATOM 690 C CA . GLY A 1 92 ? 19.094 -7.617 -15.695 1 88.31 92 GLY A CA 1
ATOM 691 C C . GLY A 1 92 ? 17.75 -7.27 -16.312 1 88.31 92 GLY A C 1
ATOM 692 O O . GLY A 1 92 ? 17.047 -6.371 -15.844 1 88.31 92 GLY A O 1
ATOM 693 N N . ASN A 1 93 ? 17.391 -7.977 -17.281 1 87.5 93 ASN A N 1
ATOM 694 C CA . ASN A 1 93 ? 16.109 -7.73 -17.953 1 87.5 93 ASN A CA 1
ATOM 695 C C . ASN A 1 93 ? 14.93 -8.086 -17.062 1 87.5 93 ASN A C 1
ATOM 697 O O . ASN A 1 93 ? 13.922 -7.375 -17.062 1 87.5 93 ASN A O 1
ATOM 701 N N . MET A 1 94 ? 15.047 -9.109 -16.281 1 88.31 94 MET A N 1
ATOM 702 C CA . MET A 1 94 ? 13.953 -9.578 -15.43 1 88.31 94 MET A CA 1
ATOM 703 C C . MET A 1 94 ? 13.719 -8.625 -14.266 1 88.31 94 MET A C 1
ATOM 705 O O . MET A 1 94 ? 12.602 -8.508 -13.766 1 88.31 94 MET A O 1
ATOM 709 N N . LEU A 1 95 ? 14.75 -7.945 -13.875 1 88 95 LEU A N 1
ATOM 710 C CA . LEU A 1 95 ? 14.633 -7.102 -12.688 1 88 95 LEU A CA 1
ATOM 711 C C . LEU A 1 95 ? 14.742 -5.629 -13.062 1 88 95 LEU A C 1
ATOM 713 O O . LEU A 1 95 ? 15.016 -4.785 -12.203 1 88 95 LEU A O 1
ATOM 717 N N . ASN A 1 96 ? 14.469 -5.285 -14.281 1 81.12 96 ASN A N 1
ATOM 718 C CA . ASN A 1 96 ? 14.625 -3.92 -14.781 1 81.12 96 ASN A CA 1
ATOM 719 C C . ASN A 1 96 ? 13.617 -2.971 -14.148 1 81.12 96 ASN A C 1
ATOM 721 O O . ASN A 1 96 ? 13.836 -1.759 -14.109 1 81.12 96 ASN A O 1
ATOM 725 N N . GLY A 1 97 ? 12.562 -3.445 -13.664 1 73.88 97 GLY A N 1
ATOM 726 C CA . GLY A 1 97 ? 11.539 -2.619 -13.047 1 73.88 97 GLY A CA 1
ATOM 727 C C . GLY A 1 97 ? 12.008 -1.929 -11.781 1 73.88 97 GLY A C 1
ATOM 728 O O . GLY A 1 97 ? 11.5 -0.867 -11.414 1 73.88 97 GLY A O 1
ATOM 729 N N . PHE A 1 98 ? 13.07 -2.375 -11.094 1 76.69 98 PHE A N 1
ATOM 730 C CA . PHE A 1 98 ? 13.57 -1.803 -9.852 1 76.69 98 PHE A CA 1
ATOM 731 C C . PHE A 1 98 ? 14.211 -0.446 -10.102 1 76.69 98 PHE A C 1
ATOM 733 O O . PHE A 1 98 ? 14.25 0.405 -9.211 1 76.69 98 PHE A O 1
ATOM 740 N N . ASN A 1 99 ? 14.672 -0.231 -11.289 1 71.44 99 ASN A N 1
ATOM 741 C CA . ASN A 1 99 ? 15.32 1.037 -11.602 1 71.44 99 ASN A CA 1
ATOM 742 C C . ASN A 1 99 ? 14.352 2.211 -11.477 1 71.44 99 ASN A C 1
ATOM 744 O O . ASN A 1 99 ? 14.742 3.297 -11.047 1 71.44 99 ASN A O 1
ATOM 748 N N . TRP A 1 100 ? 13.188 1.993 -11.766 1 67.5 100 TRP A N 1
ATOM 749 C CA . TRP A 1 100 ? 12.18 3.047 -11.711 1 67.5 100 TRP A CA 1
ATOM 750 C C . TRP A 1 100 ? 11.766 3.326 -10.266 1 67.5 100 TRP A C 1
ATOM 752 O O . TRP A 1 100 ? 11.633 4.484 -9.867 1 67.5 100 TRP A O 1
ATOM 762 N N . PHE A 1 101 ? 11.781 2.379 -9.453 1 68.06 101 PHE A N 1
ATOM 763 C CA . PHE A 1 101 ? 11.227 2.486 -8.109 1 68.06 101 PHE A CA 1
ATOM 764 C C . PHE A 1 101 ? 12.258 3.047 -7.141 1 68.06 101 PHE A C 1
ATOM 766 O O . PHE A 1 101 ? 11.922 3.848 -6.266 1 68.06 101 PHE A O 1
ATOM 773 N N . THR A 1 102 ? 13.469 2.684 -7.297 1 72.44 102 THR A N 1
ATOM 774 C CA . THR A 1 102 ? 14.531 3.102 -6.395 1 72.44 102 THR A CA 1
ATOM 775 C C . THR A 1 102 ? 14.672 4.621 -6.387 1 72.44 102 THR A C 1
ATOM 777 O O . THR A 1 102 ? 14.977 5.219 -5.352 1 72.44 102 THR A O 1
ATOM 780 N N . GLY A 1 103 ? 14.273 5.211 -7.43 1 71.81 103 GLY A N 1
ATOM 781 C CA . GLY A 1 103 ? 14.406 6.656 -7.523 1 71.81 103 GLY A CA 1
ATOM 782 C C . GLY A 1 103 ? 13.141 7.398 -7.121 1 71.81 103 GLY A C 1
ATOM 783 O O . GLY A 1 103 ? 13.211 8.531 -6.637 1 71.81 103 GLY A O 1
ATOM 784 N N . GLU A 1 104 ? 12.07 6.766 -7.18 1 74.88 104 GLU A N 1
ATOM 785 C CA . GLU A 1 104 ? 10.797 7.461 -7.016 1 74.88 104 GLU A CA 1
ATOM 786 C C . GLU A 1 104 ? 10.5 7.727 -5.543 1 74.88 104 GLU A C 1
ATOM 788 O O . GLU A 1 104 ? 10.047 8.82 -5.18 1 74.88 104 GLU A O 1
ATOM 793 N N . VAL A 1 105 ? 10.773 6.801 -4.688 1 73 105 VAL A N 1
ATOM 794 C CA . VAL A 1 105 ? 10.383 6.926 -3.287 1 73 105 VAL A CA 1
ATOM 795 C C . VAL A 1 105 ? 11.188 8.047 -2.627 1 73 105 VAL A C 1
ATOM 797 O O . VAL A 1 105 ? 10.609 8.969 -2.039 1 73 105 VAL A O 1
ATOM 800 N N . PRO A 1 106 ? 12.484 8.141 -2.867 1 75.31 106 PRO A N 1
ATOM 801 C CA . PRO A 1 106 ? 13.242 9.258 -2.307 1 75.31 106 PRO A CA 1
ATOM 802 C C . PRO A 1 106 ? 12.82 10.609 -2.896 1 75.31 106 PRO A C 1
ATOM 804 O O . PRO A 1 106 ? 12.812 11.617 -2.191 1 75.31 106 PRO A O 1
ATOM 807 N N . GLN A 1 107 ? 12.438 10.539 -4.121 1 80.94 107 GLN A N 1
ATOM 808 C CA . GLN A 1 107 ? 12.023 11.781 -4.766 1 80.94 107 GLN A CA 1
ATOM 809 C C . GLN A 1 107 ? 10.711 12.289 -4.18 1 80.94 107 GLN A C 1
ATOM 811 O O . GLN A 1 107 ? 10.578 13.484 -3.885 1 80.94 107 GLN A O 1
ATOM 816 N N . VAL A 1 108 ? 9.82 11.422 -3.99 1 79.5 108 VAL A N 1
ATOM 817 C CA . VAL A 1 108 ? 8.531 11.789 -3.416 1 79.5 108 VAL A CA 1
ATOM 818 C C . VAL A 1 108 ? 8.727 12.344 -2.006 1 79.5 108 VAL A C 1
ATOM 820 O O . VAL A 1 108 ? 8.141 13.359 -1.641 1 79.5 108 VAL A O 1
ATOM 823 N N . LEU A 1 109 ? 9.594 11.789 -1.242 1 80 109 LEU A N 1
ATOM 824 C CA . LEU A 1 109 ? 9.805 12.211 0.137 1 80 109 LEU A CA 1
ATOM 825 C C . LEU A 1 109 ? 10.57 13.523 0.189 1 80 109 LEU A C 1
ATOM 827 O O . LEU A 1 109 ? 10.32 14.359 1.062 1 80 109 LEU A O 1
ATOM 831 N N . ALA A 1 110 ? 11.438 13.703 -0.802 1 83.31 110 ALA A N 1
ATOM 832 C CA . ALA A 1 110 ? 12.141 14.977 -0.902 1 83.31 110 ALA A CA 1
ATOM 833 C C . ALA A 1 110 ? 11.18 16.109 -1.245 1 83.31 110 ALA A C 1
ATOM 835 O O . ALA A 1 110 ? 11.258 17.203 -0.66 1 83.31 110 ALA A O 1
ATOM 836 N N . GLU A 1 111 ? 10.32 15.797 -2.143 1 83.56 111 GLU A N 1
ATOM 837 C CA . GLU A 1 111 ? 9.305 16.766 -2.52 1 83.56 111 GLU A CA 1
ATOM 838 C C . GLU A 1 111 ? 8.398 17.109 -1.337 1 83.56 111 GLU A C 1
ATOM 840 O O . GLU A 1 111 ? 8.094 18.281 -1.096 1 83.56 111 GLU A O 1
ATOM 845 N N . PHE A 1 112 ? 8.102 16.094 -0.626 1 84.31 112 PHE A N 1
ATOM 846 C CA . PHE A 1 112 ? 7.262 16.281 0.551 1 84.31 112 PHE A CA 1
ATOM 847 C C . PHE A 1 112 ? 7.965 17.141 1.595 1 84.31 112 PHE A C 1
ATOM 849 O O . PHE A 1 112 ? 7.371 18.062 2.141 1 84.31 112 PHE A O 1
ATOM 856 N N . ARG A 1 113 ? 9.195 16.906 1.776 1 86.88 113 ARG A N 1
ATOM 857 C CA . ARG A 1 113 ? 9.992 17.672 2.732 1 86.88 113 ARG A CA 1
ATOM 858 C C . ARG A 1 113 ? 10 19.141 2.375 1 86.88 113 ARG A C 1
ATOM 860 O O . ARG A 1 113 ? 9.766 20 3.236 1 86.88 113 ARG A O 1
ATOM 867 N N . HIS A 1 114 ? 10.156 19.469 1.182 1 88.25 114 HIS A N 1
ATOM 868 C CA . HIS A 1 114 ? 10.203 20.844 0.722 1 88.25 114 HIS A CA 1
ATOM 869 C C . HIS A 1 114 ? 8.844 21.531 0.89 1 88.25 114 HIS A C 1
ATOM 871 O O . HIS A 1 114 ? 8.766 22.656 1.391 1 88.25 114 HIS A O 1
ATOM 877 N N . THR A 1 115 ? 7.902 20.812 0.542 1 86.12 115 THR A N 1
ATOM 878 C CA . THR A 1 115 ? 6.562 21.391 0.559 1 86.12 115 THR A CA 1
ATOM 879 C C . THR A 1 115 ? 6.121 21.688 1.988 1 86.12 115 THR A C 1
ATOM 881 O O . THR A 1 115 ? 5.641 22.781 2.277 1 86.12 115 THR A O 1
ATOM 884 N N . ILE A 1 116 ? 6.418 20.781 2.918 1 84.75 116 ILE A N 1
ATOM 885 C CA . ILE A 1 116 ? 5.902 20.984 4.27 1 84.75 116 ILE A CA 1
ATOM 886 C C . ILE A 1 116 ? 6.699 22.078 4.973 1 84.75 116 ILE A C 1
ATOM 888 O O . ILE A 1 116 ? 6.145 22.844 5.766 1 84.75 116 ILE A O 1
ATOM 892 N N . THR A 1 117 ? 7.941 22.203 4.578 1 87.75 117 THR A N 1
ATOM 893 C CA . THR A 1 117 ? 8.758 23.266 5.168 1 87.75 117 THR A CA 1
ATOM 894 C C . THR A 1 117 ? 8.305 24.625 4.672 1 87.75 117 THR A C 1
ATOM 896 O O . THR A 1 117 ? 8.102 25.547 5.469 1 87.75 117 THR A O 1
ATOM 899 N N . ASP A 1 118 ? 7.984 24.688 3.461 1 90.69 118 ASP A N 1
ATOM 900 C CA . ASP A 1 118 ? 7.547 25.953 2.881 1 90.69 118 ASP A CA 1
ATOM 901 C C . ASP A 1 118 ? 6.172 26.344 3.406 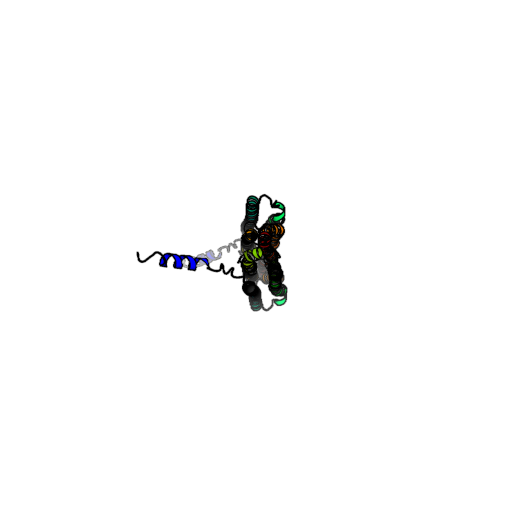1 90.69 118 ASP A C 1
ATOM 903 O O . ASP A 1 118 ? 5.922 27.531 3.678 1 90.69 118 ASP A O 1
ATOM 907 N N . ASP A 1 119 ? 5.395 25.375 3.594 1 91.62 119 ASP A N 1
ATOM 908 C CA . ASP A 1 119 ? 4.008 25.625 3.982 1 91.62 119 ASP A CA 1
ATOM 909 C C . ASP A 1 119 ? 3.922 26.141 5.418 1 91.62 119 ASP A C 1
ATOM 911 O O . ASP A 1 119 ? 2.916 26.734 5.812 1 91.62 119 ASP A O 1
ATOM 915 N N . VAL A 1 120 ? 4.988 25.891 6.156 1 94 120 VAL A N 1
ATOM 916 C CA . VAL A 1 120 ? 4.945 26.328 7.547 1 94 120 VAL A CA 1
ATOM 917 C C . VAL A 1 120 ? 5.867 27.531 7.742 1 94 120 VAL A C 1
ATOM 919 O O . VAL A 1 120 ? 5.512 28.5 8.43 1 94 120 VAL A O 1
ATOM 922 N N . MET A 1 121 ? 6.973 27.578 7.074 1 93.94 121 MET A N 1
ATOM 923 C CA . MET A 1 121 ? 7.973 28.609 7.312 1 93.94 121 MET A CA 1
ATOM 924 C C . MET A 1 121 ? 7.57 29.922 6.648 1 93.94 121 MET A C 1
ATOM 926 O O . MET A 1 121 ? 7.781 31 7.211 1 93.94 121 MET A O 1
ATOM 930 N N . ALA A 1 122 ? 6.996 29.812 5.48 1 92.75 122 ALA A N 1
ATOM 931 C CA . ALA A 1 122 ? 6.594 31.047 4.793 1 92.75 122 ALA A CA 1
ATOM 932 C C . ALA A 1 122 ? 5.539 31.797 5.594 1 92.75 122 ALA A C 1
ATOM 934 O O . ALA A 1 122 ? 5.703 33 5.883 1 92.75 122 ALA A O 1
ATOM 935 N N . PRO A 1 123 ? 4.512 31.156 6.02 1 93.19 123 PRO A N 1
ATOM 936 C CA . PRO A 1 123 ? 3.523 31.844 6.859 1 93.19 123 PRO A CA 1
ATOM 937 C C . PRO A 1 123 ? 4.125 32.375 8.148 1 93.19 123 PRO A C 1
ATOM 939 O O . PRO A 1 123 ? 3.646 33.406 8.68 1 93.19 123 PRO A O 1
ATOM 942 N N . SER A 1 124 ? 5.137 31.719 8.688 1 95.69 124 SER A N 1
ATOM 943 C CA . SER A 1 124 ? 5.754 32.188 9.922 1 95.69 124 SER A CA 1
ATOM 944 C C . SER A 1 124 ? 6.344 33.594 9.75 1 95.69 124 SER A C 1
ATOM 946 O O . SER A 1 124 ? 6.352 34.375 10.688 1 95.69 124 SER A O 1
ATOM 948 N N . GLN A 1 125 ? 6.836 33.906 8.578 1 94.31 125 GLN A N 1
ATOM 949 C CA . GLN A 1 125 ? 7.375 35.219 8.297 1 94.31 125 GLN A CA 1
ATOM 950 C C . GLN A 1 125 ? 6.281 36.281 8.359 1 94.31 125 GLN A C 1
ATOM 952 O O . GLN A 1 125 ? 6.504 37.375 8.867 1 94.31 125 GLN A O 1
ATOM 957 N N . VAL A 1 126 ? 5.168 35.906 7.773 1 93.88 126 VAL A N 1
ATOM 958 C CA . VAL A 1 126 ? 4.031 36.812 7.805 1 93.88 126 VAL A CA 1
ATOM 959 C C . VAL A 1 126 ? 3.607 37.062 9.25 1 93.88 126 VAL A C 1
ATOM 961 O O . VAL A 1 126 ? 3.314 38.219 9.633 1 93.88 126 VAL A O 1
ATOM 964 N N . VAL A 1 127 ? 3.592 36.094 10.078 1 95.88 127 VAL A N 1
ATOM 965 C CA . VAL A 1 127 ? 3.234 36.188 11.492 1 95.88 127 VAL A CA 1
ATOM 966 C C . VAL A 1 127 ? 4.215 37.125 12.203 1 95.88 127 VAL A C 1
ATOM 968 O O . VAL A 1 127 ? 3.803 38.031 12.938 1 95.88 127 VAL A O 1
ATOM 971 N N . VAL A 1 128 ? 5.488 36.938 11.977 1 96.19 128 VAL A N 1
ATOM 972 C CA . VAL A 1 128 ? 6.52 37.781 12.578 1 96.19 128 VAL A CA 1
ATOM 973 C C . VAL A 1 128 ? 6.297 39.25 12.18 1 96.19 128 VAL A C 1
ATOM 975 O O . VAL A 1 128 ? 6.301 40.125 13.031 1 96.19 128 VAL A O 1
ATOM 978 N N . GLN A 1 129 ? 6.043 39.438 10.906 1 95.94 129 GLN A N 1
ATOM 979 C CA . GLN A 1 129 ? 5.812 40.781 10.422 1 95.94 129 GLN A CA 1
ATOM 980 C C . GLN A 1 129 ? 4.598 41.406 11.094 1 95.94 129 GLN A C 1
ATOM 982 O O . GLN A 1 129 ? 4.621 42.594 11.461 1 95.94 129 GLN A O 1
ATOM 987 N N . ASN A 1 130 ? 3.564 40.656 11.242 1 95.31 130 ASN A N 1
ATOM 988 C CA . ASN A 1 130 ? 2.354 41.156 11.891 1 95.31 130 ASN A CA 1
ATOM 989 C C . ASN A 1 130 ? 2.611 41.562 13.336 1 95.31 130 ASN A C 1
ATOM 991 O O . ASN A 1 130 ? 2.104 42.594 13.805 1 95.31 130 ASN A O 1
ATOM 995 N N . ILE A 1 131 ? 3.387 40.781 14.039 1 95.62 131 ILE A N 1
ATOM 996 C CA . ILE A 1 131 ? 3.705 41.094 15.438 1 95.62 131 ILE A CA 1
ATOM 997 C C . ILE A 1 131 ? 4.531 42.375 15.523 1 95.62 131 ILE A C 1
ATOM 999 O O . ILE A 1 131 ? 4.25 43.219 16.359 1 95.62 131 ILE A O 1
ATOM 1003 N N . LEU A 1 132 ? 5.508 42.5 14.625 1 95.69 132 LEU A N 1
ATOM 1004 C CA . LEU A 1 132 ? 6.359 43.688 14.617 1 95.69 132 LEU A CA 1
ATOM 1005 C C . LEU A 1 132 ? 5.562 44.906 14.242 1 95.69 132 LEU A C 1
ATOM 1007 O O . LEU A 1 132 ? 5.723 45.969 14.859 1 95.69 132 LEU A O 1
ATOM 1011 N N . ASN A 1 133 ? 4.691 44.75 13.25 1 95.31 133 ASN A N 1
ATOM 1012 C CA . ASN A 1 133 ? 3.834 45.875 12.859 1 95.31 133 ASN A CA 1
ATOM 1013 C C . ASN A 1 133 ? 2.928 46.312 14.008 1 95.31 133 ASN A C 1
ATOM 1015 O O . ASN A 1 133 ? 2.725 47.5 14.219 1 95.31 133 ASN A O 1
ATOM 1019 N N . ALA A 1 134 ? 2.412 45.344 14.742 1 96.38 134 ALA A N 1
ATOM 1020 C CA . ALA A 1 134 ? 1.543 45.656 15.875 1 96.38 134 ALA A CA 1
ATOM 1021 C C . ALA A 1 134 ? 2.299 46.438 16.953 1 96.38 134 ALA A C 1
ATOM 1023 O O . ALA A 1 134 ? 1.777 47.375 17.531 1 96.38 134 ALA A O 1
ATOM 1024 N N . MET A 1 135 ? 3.494 46 17.234 1 94.88 135 MET A N 1
ATOM 1025 C CA . MET A 1 135 ? 4.312 46.688 18.234 1 94.88 135 MET A CA 1
ATOM 1026 C C . MET A 1 135 ? 4.492 48.156 17.859 1 94.88 135 MET A C 1
ATOM 1028 O O . MET A 1 135 ? 4.32 49.031 18.719 1 94.88 135 MET A O 1
ATOM 1032 N N . THR A 1 136 ? 4.824 48.406 16.609 1 93.88 136 THR A N 1
ATOM 1033 C CA . THR A 1 136 ? 5.02 49.75 16.125 1 93.88 136 THR A CA 1
ATOM 1034 C C . THR A 1 136 ? 3.719 50.562 16.203 1 93.88 136 THR A C 1
ATOM 1036 O O . THR A 1 136 ? 3.719 51.719 16.625 1 93.88 136 THR A O 1
ATOM 1039 N N . GLU A 1 137 ? 2.668 49.938 15.859 1 95.25 137 GLU A N 1
ATOM 1040 C CA . GLU A 1 137 ? 1.351 50.562 15.906 1 95.25 137 GLU A CA 1
ATOM 1041 C C . GLU A 1 137 ? 0.98 50.969 17.328 1 95.25 137 GLU A C 1
ATOM 1043 O O . GLU A 1 137 ? 0.469 52.062 17.547 1 95.25 137 GLU A O 1
ATOM 1048 N N . PHE A 1 138 ? 1.235 50.125 18.312 1 94.75 138 PHE A N 1
ATOM 1049 C CA . PHE A 1 138 ? 0.888 50.406 19.688 1 94.75 138 PHE A CA 1
ATOM 1050 C C . PHE A 1 138 ? 1.764 51.5 20.266 1 94.75 138 PHE A C 1
ATOM 1052 O O . PHE A 1 138 ? 1.284 52.375 21 1 94.75 138 PHE A O 1
ATOM 1059 N N . PHE A 1 139 ? 3.035 51.531 19.875 1 92.06 139 PHE A N 1
ATOM 1060 C CA . PHE A 1 139 ? 3.969 52.562 20.297 1 92.06 139 PHE A CA 1
ATOM 1061 C C . PHE A 1 139 ? 3.51 53.938 19.828 1 92.06 139 PHE A C 1
ATOM 1063 O O . PHE A 1 139 ? 3.615 54.906 20.562 1 92.06 139 PHE A O 1
ATOM 1070 N N . LEU A 1 140 ? 2.949 53.938 18.594 1 92.94 140 LEU A N 1
ATOM 1071 C CA . LEU A 1 140 ? 2.586 55.219 17.969 1 92.94 140 LEU A CA 1
ATOM 1072 C C . LEU A 1 140 ? 1.127 55.562 18.25 1 92.94 140 LEU A C 1
ATOM 1074 O O . LEU A 1 140 ? 0.602 56.531 17.719 1 92.94 140 LEU A O 1
ATOM 1078 N N . SER A 1 141 ? 0.524 54.781 19.062 1 92.19 141 SER A N 1
ATOM 1079 C CA . SER A 1 141 ? -0.898 54.969 19.312 1 92.19 141 SER A CA 1
ATOM 1080 C C . SER A 1 141 ? -1.148 56.312 19.984 1 92.19 141 SER A C 1
ATOM 1082 O O . SER A 1 141 ? -0.426 56.719 20.906 1 92.19 141 SER A O 1
ATOM 1084 N N . PRO A 1 142 ? -2.102 57.094 19.547 1 90 142 PRO A N 1
ATOM 1085 C CA . PRO A 1 142 ? -2.449 58.344 20.219 1 90 142 PRO A CA 1
ATOM 1086 C C . PRO A 1 142 ? -2.988 58.125 21.625 1 90 142 PRO A C 1
ATOM 1088 O O . PRO A 1 142 ? -2.975 59.062 22.453 1 90 142 PRO A O 1
ATOM 1091 N N . LYS A 1 143 ? -3.527 56.969 21.875 1 90.88 143 LYS A N 1
ATOM 1092 C CA . LYS A 1 143 ? -3.971 56.594 23.219 1 90.88 143 LYS A CA 1
ATOM 1093 C C . LYS A 1 143 ? -2.84 55.969 24.016 1 90.88 143 LYS A C 1
ATOM 1095 O O . LYS A 1 143 ? -2.932 54.781 24.391 1 90.88 143 LYS A O 1
ATOM 1100 N N . ARG A 1 144 ? -1.972 56.719 24.422 1 89.62 144 ARG A N 1
ATOM 1101 C CA . ARG A 1 144 ? -0.695 56.25 24.938 1 89.62 144 ARG A CA 1
ATOM 1102 C C . ARG A 1 144 ? -0.895 55.438 26.219 1 89.62 144 ARG A C 1
ATOM 1104 O O . ARG A 1 144 ? -0.322 54.344 26.375 1 89.62 144 ARG A O 1
ATOM 1111 N N . ALA A 1 145 ? -1.693 55.906 27.203 1 87.5 145 ALA A N 1
ATOM 1112 C CA . ALA A 1 145 ? -1.898 55.219 28.469 1 87.5 145 ALA A CA 1
ATOM 1113 C C . ALA A 1 145 ? -2.555 53.844 28.25 1 87.5 145 ALA A C 1
ATOM 1115 O O . ALA A 1 145 ? -2.16 52.844 28.859 1 87.5 145 ALA A O 1
ATOM 1116 N N . CYS A 1 146 ? -3.543 53.906 27.312 1 91.69 146 CYS A N 1
ATOM 1117 C CA . CYS A 1 146 ? -4.238 52.656 26.984 1 91.69 146 CYS A CA 1
ATOM 1118 C C . CYS A 1 146 ? -3.299 51.656 26.312 1 91.69 146 CYS A C 1
ATOM 1120 O O . CYS A 1 146 ? -3.305 50.469 26.625 1 91.69 146 CYS A O 1
ATOM 1122 N N . ALA A 1 147 ? -2.516 52.125 25.375 1 93.38 147 ALA A N 1
ATOM 1123 C CA . ALA A 1 147 ? -1.544 51.281 24.688 1 93.38 147 ALA A CA 1
ATOM 1124 C C . ALA A 1 147 ? -0.555 50.656 25.672 1 93.38 147 ALA A C 1
ATOM 1126 O O . ALA A 1 147 ? -0.209 49.469 25.562 1 93.38 147 ALA A O 1
ATOM 1127 N N . GLN A 1 148 ? -0.11 51.438 26.672 1 91.25 148 GLN A N 1
ATOM 1128 C CA . GLN A 1 148 ? 0.829 50.969 27.672 1 91.25 148 GLN A CA 1
ATOM 1129 C C . GLN A 1 148 ? 0.203 49.844 28.531 1 91.25 148 GLN A C 1
ATOM 1131 O O . GLN A 1 148 ? 0.884 48.906 28.922 1 91.25 148 GLN A O 1
ATOM 1136 N N . GLN A 1 149 ? -1.053 49.938 28.688 1 90.12 149 GLN A N 1
ATOM 1137 C CA . GLN A 1 149 ? -1.754 48.969 29.516 1 90.12 149 GLN A CA 1
ATOM 1138 C C . GLN A 1 149 ? -1.898 47.625 28.781 1 90.12 149 GLN A C 1
ATOM 1140 O O . GLN A 1 149 ? -1.856 46.562 29.422 1 90.12 149 GLN A O 1
ATOM 1145 N N . HIS A 1 150 ? -1.972 47.688 27.438 1 93.31 150 HIS A N 1
ATOM 1146 C CA . HIS A 1 150 ? -2.381 46.469 26.734 1 93.31 150 HIS A CA 1
ATOM 1147 C C . HIS A 1 150 ? -1.248 45.938 25.875 1 93.31 150 HIS A C 1
ATOM 1149 O O . HIS A 1 150 ? -1.27 44.781 25.469 1 93.31 150 HIS A O 1
ATOM 1155 N N . ALA A 1 151 ? -0.269 46.719 25.547 1 93.06 151 ALA A N 1
ATOM 1156 C CA . ALA A 1 151 ? 0.788 46.344 24.609 1 93.06 151 ALA A CA 1
ATOM 1157 C C . ALA A 1 151 ? 1.584 45.156 25.141 1 93.06 151 ALA A C 1
ATOM 1159 O O . ALA A 1 151 ? 2.111 44.344 24.375 1 93.06 151 ALA A O 1
ATOM 1160 N N . GLN A 1 152 ? 1.658 45.031 26.453 1 92.56 152 GLN A N 1
ATOM 1161 C CA . GLN A 1 152 ? 2.416 43.938 27.047 1 92.56 152 GLN A CA 1
ATOM 1162 C C . GLN A 1 152 ? 1.827 42.594 26.672 1 92.56 152 GLN A C 1
ATOM 1164 O O . GLN A 1 152 ? 2.521 41.562 26.703 1 92.56 152 GLN A O 1
ATOM 1169 N N . ASN A 1 153 ? 0.593 42.594 26.234 1 93.5 153 ASN A N 1
ATOM 1170 C CA . ASN A 1 153 ? -0.066 41.344 25.828 1 93.5 153 ASN A CA 1
ATOM 1171 C C . ASN A 1 153 ? 0.501 40.812 24.516 1 93.5 153 ASN A C 1
ATOM 1173 O O . ASN A 1 153 ? 0.245 39.656 24.156 1 93.5 153 ASN A O 1
ATOM 1177 N N . LEU A 1 154 ? 1.3 41.531 23.812 1 94.12 154 LEU A N 1
ATOM 1178 C CA . LEU A 1 154 ? 1.907 41.094 22.562 1 94.12 154 LEU A CA 1
ATOM 1179 C C . LEU A 1 154 ? 2.912 39.969 22.781 1 94.12 154 LEU A C 1
ATOM 1181 O O . LEU A 1 154 ? 3.221 39.219 21.859 1 94.12 154 LEU A O 1
ATOM 1185 N N . VAL A 1 155 ? 3.443 39.875 24.031 1 93.94 155 VAL A N 1
ATOM 1186 C CA . VAL A 1 155 ? 4.5 38.906 24.281 1 93.94 155 VAL A CA 1
ATOM 1187 C C . VAL A 1 155 ? 3.904 37.656 24.922 1 93.94 155 VAL A C 1
ATOM 1189 O O . VAL A 1 155 ? 4.637 36.75 25.359 1 93.94 155 VAL A O 1
ATOM 1192 N N . GLN A 1 156 ? 2.654 37.469 24.891 1 92.75 156 GLN A N 1
ATOM 1193 C CA . GLN A 1 156 ? 2.004 36.312 25.453 1 92.75 156 GLN A CA 1
ATOM 1194 C C . GLN A 1 156 ? 2.23 35.094 24.562 1 92.75 156 GLN A C 1
ATOM 1196 O O . GLN A 1 156 ? 2.375 35.219 23.344 1 92.75 156 GLN A O 1
ATOM 1201 N N . PRO A 1 157 ? 2.186 33.906 25.219 1 92.5 157 PRO A N 1
ATOM 1202 C CA . PRO A 1 157 ? 2.426 32.656 24.484 1 92.5 157 PRO A CA 1
ATOM 1203 C C . PRO A 1 157 ? 1.454 32.469 23.312 1 92.5 157 PRO A C 1
ATOM 1205 O O . PRO A 1 157 ? 1.823 31.875 22.297 1 92.5 157 PRO A O 1
ATOM 1208 N N . ARG A 1 158 ? 0.274 32.938 23.422 1 94.5 158 ARG A N 1
ATOM 1209 C CA . ARG A 1 158 ? -0.74 32.781 22.375 1 94.5 158 ARG A CA 1
ATOM 1210 C C . ARG A 1 158 ? -0.309 33.5 21.094 1 94.5 158 ARG A C 1
ATOM 1212 O O . ARG A 1 158 ? -0.737 33.125 20 1 94.5 158 ARG A O 1
ATOM 1219 N N . ILE A 1 159 ? 0.543 34.469 21.203 1 95.62 159 ILE A N 1
ATOM 1220 C CA . ILE A 1 159 ? 0.938 35.25 20.047 1 95.62 159 ILE A CA 1
ATOM 1221 C C . ILE A 1 159 ? 2.33 34.844 19.578 1 95.62 159 ILE A C 1
ATOM 1223 O O . ILE A 1 159 ? 2.918 35.469 18.703 1 95.62 159 ILE A O 1
ATOM 1227 N N . SER A 1 160 ? 2.789 33.781 20.031 1 95.75 160 SER A N 1
ATOM 1228 C CA . SER A 1 160 ? 4.129 33.312 19.688 1 95.75 160 SER A CA 1
ATOM 1229 C C . SER A 1 160 ? 4.152 32.656 18.312 1 95.75 160 SER A C 1
ATOM 1231 O O . SER A 1 160 ? 3.33 31.797 18.016 1 95.75 160 SER A O 1
ATOM 1233 N N . VAL A 1 161 ? 5.191 32.969 17.516 1 96.25 161 VAL A N 1
ATOM 1234 C CA . VAL A 1 161 ? 5.395 32.344 16.219 1 96.25 161 VAL A CA 1
ATOM 1235 C C . VAL A 1 161 ? 5.812 30.875 16.422 1 96.25 161 VAL A C 1
ATOM 1237 O O . VAL A 1 161 ? 5.641 30.047 15.523 1 96.25 161 VAL A O 1
ATOM 1240 N N . GLY A 1 162 ? 6.375 30.516 17.609 1 96.12 162 GLY A N 1
ATOM 1241 C CA . GLY A 1 162 ? 6.781 29.156 17.938 1 96.12 162 GLY A CA 1
ATOM 1242 C C . GLY A 1 162 ? 5.629 28.172 17.922 1 96.12 162 GLY A C 1
ATOM 1243 O O . GLY A 1 162 ? 5.844 26.969 17.828 1 96.12 162 GLY A O 1
ATOM 1244 N N . ARG A 1 163 ? 4.379 28.578 17.984 1 95.62 163 ARG A N 1
ATOM 1245 C CA . ARG A 1 163 ? 3.203 27.719 17.938 1 95.62 163 ARG A CA 1
ATOM 1246 C C . ARG A 1 163 ? 3.125 26.953 16.609 1 95.62 163 ARG A C 1
ATOM 1248 O O . ARG A 1 163 ? 2.584 25.844 16.562 1 95.62 163 ARG A O 1
ATOM 1255 N N . LEU A 1 164 ? 3.717 27.516 15.57 1 96.5 164 LEU A N 1
ATOM 1256 C CA . LEU A 1 164 ? 3.684 26.875 14.258 1 96.5 164 LEU A CA 1
ATOM 1257 C C . LEU A 1 164 ? 4.508 25.594 14.258 1 96.5 164 LEU A C 1
ATOM 1259 O O . LEU A 1 164 ? 4.363 24.75 13.367 1 96.5 164 LEU A O 1
ATOM 1263 N N . ALA A 1 165 ? 5.395 25.469 15.281 1 95.25 165 ALA A N 1
ATOM 1264 C CA . ALA A 1 165 ? 6.172 24.234 15.414 1 95.25 165 ALA A CA 1
ATOM 1265 C C . ALA A 1 165 ? 5.258 23.031 15.609 1 95.25 165 ALA A C 1
ATOM 1267 O O . ALA A 1 165 ? 5.629 21.891 15.273 1 95.25 165 ALA A O 1
ATOM 1268 N N . GLN A 1 166 ? 4.098 23.266 16.109 1 92.62 166 GLN A N 1
ATOM 1269 C CA . GLN A 1 166 ? 3.139 22.188 16.328 1 92.62 166 GLN A CA 1
ATOM 1270 C C . GLN A 1 166 ? 2.732 21.531 15.023 1 92.62 166 GLN A C 1
ATOM 1272 O O . GLN A 1 166 ? 2.42 20.344 15 1 92.62 166 GLN A O 1
ATOM 1277 N N . CYS A 1 167 ? 2.678 22.266 13.898 1 93.19 167 CYS A N 1
ATOM 1278 C CA . CYS A 1 167 ? 2.34 21.703 12.594 1 93.19 167 CYS A CA 1
ATOM 1279 C C . CYS A 1 167 ? 3.326 20.609 12.203 1 93.19 167 CYS A C 1
ATOM 1281 O O . CYS A 1 167 ? 2.924 19.516 11.789 1 93.19 167 CYS A O 1
ATOM 1283 N N . PHE A 1 168 ? 4.613 20.891 12.523 1 90.62 168 PHE A N 1
ATOM 1284 C CA . PHE A 1 168 ? 5.641 19.891 12.219 1 90.62 168 PHE A CA 1
ATOM 1285 C C . PHE A 1 168 ? 5.52 18.688 13.141 1 90.62 168 PHE A C 1
ATOM 1287 O O . PHE A 1 168 ? 5.664 17.547 12.703 1 90.62 168 PHE A O 1
ATOM 1294 N N . ARG A 1 169 ? 5.285 18.859 14.328 1 88 169 ARG A N 1
ATOM 1295 C CA . ARG A 1 169 ? 5.219 17.781 15.297 1 88 169 ARG A CA 1
ATOM 1296 C C . ARG A 1 169 ? 4.059 16.828 14.992 1 88 169 ARG A C 1
ATOM 1298 O O . ARG A 1 169 ? 4.195 15.617 15.102 1 88 169 ARG A O 1
ATOM 1305 N N . GLU A 1 170 ? 3.016 17.375 14.562 1 84.81 170 GLU A N 1
ATOM 1306 C CA . GLU A 1 170 ? 1.847 16.547 14.266 1 84.81 170 GLU A CA 1
ATOM 1307 C C . GLU A 1 170 ? 1.995 15.836 12.93 1 84.81 170 GLU A C 1
ATOM 1309 O O . GLU A 1 170 ? 1.397 14.781 12.711 1 84.81 170 GLU A O 1
ATOM 1314 N N . ASP A 1 171 ? 2.713 16.453 12.078 1 84.56 171 ASP A N 1
ATOM 1315 C CA . ASP A 1 171 ? 2.947 15.875 10.758 1 84.56 171 ASP A CA 1
ATOM 1316 C C . ASP A 1 171 ? 3.812 14.617 10.844 1 84.56 171 ASP A C 1
ATOM 1318 O O . ASP A 1 171 ? 3.881 13.836 9.898 1 84.56 171 ASP A O 1
ATOM 1322 N N . MET A 1 172 ? 4.445 14.352 11.977 1 78.25 172 MET A N 1
ATOM 1323 C CA . MET A 1 172 ? 5.336 13.211 12.164 1 78.25 172 MET A CA 1
ATOM 1324 C C . MET A 1 172 ? 4.594 11.898 11.93 1 78.25 172 MET A C 1
ATOM 1326 O O . MET A 1 172 ? 5.188 10.922 11.469 1 78.25 172 MET A O 1
ATOM 1330 N N . GLN A 1 173 ? 3.41 11.891 12.125 1 73.56 173 GLN A N 1
ATOM 1331 C CA . GLN A 1 173 ? 2.637 10.664 11.938 1 73.56 173 GLN A CA 1
ATOM 1332 C C . GLN A 1 173 ? 2.529 10.305 10.453 1 73.56 173 GLN A C 1
ATOM 1334 O O . GLN A 1 173 ? 2.387 9.133 10.109 1 73.56 173 GLN A O 1
ATOM 1339 N N . PHE A 1 174 ? 2.59 11.336 9.594 1 75.19 174 PHE A N 1
ATOM 1340 C CA . PHE A 1 174 ? 2.502 11.109 8.156 1 75.19 174 PHE A CA 1
ATOM 1341 C C . PHE A 1 174 ? 3.846 10.648 7.594 1 75.19 174 PHE A C 1
ATOM 1343 O O . PHE A 1 174 ? 3.92 10.156 6.469 1 75.19 174 PHE A O 1
ATOM 1350 N N . THR A 1 175 ? 4.898 10.703 8.406 1 73.75 175 THR A N 1
ATOM 1351 C CA . THR A 1 175 ? 6.234 10.43 7.895 1 73.75 175 THR A CA 1
ATOM 1352 C C . THR A 1 175 ? 6.668 9.008 8.242 1 73.75 175 THR A C 1
ATOM 1354 O O . THR A 1 175 ? 7.438 8.391 7.504 1 73.75 175 THR A O 1
ATOM 1357 N N . ASP A 1 176 ? 6.191 8.484 9.305 1 68.75 176 ASP A N 1
ATOM 1358 C CA . ASP A 1 176 ? 6.664 7.191 9.781 1 68.75 176 ASP A CA 1
ATOM 1359 C C . ASP A 1 176 ? 5.918 6.047 9.094 1 68.75 176 ASP A C 1
ATOM 1361 O O . ASP A 1 176 ? 6.5 4.996 8.82 1 68.75 176 ASP A O 1
ATOM 1365 N N . LYS A 1 177 ? 4.793 6.227 8.594 1 70.12 177 LYS A N 1
ATOM 1366 C CA . LYS A 1 177 ? 3.916 5.16 8.117 1 70.12 177 LYS A CA 1
ATOM 1367 C C . LYS A 1 177 ? 4.301 4.723 6.707 1 70.12 177 LYS A C 1
ATOM 1369 O O . LYS A 1 177 ? 4.277 3.529 6.391 1 70.12 177 LYS A O 1
ATOM 1374 N N . PRO A 1 178 ? 4.734 5.648 5.867 1 67.62 178 PRO A N 1
ATOM 1375 C CA . PRO A 1 178 ? 5.121 5.242 4.512 1 67.62 178 PRO A CA 1
ATOM 1376 C C . PRO A 1 178 ? 6.246 4.207 4.504 1 67.62 178 PRO A C 1
ATOM 1378 O O . PRO A 1 178 ? 6.211 3.26 3.715 1 67.62 178 PRO A O 1
ATOM 1381 N N . THR A 1 179 ? 7.102 4.34 5.465 1 72.56 179 THR A N 1
ATOM 1382 C CA . THR A 1 179 ? 8.242 3.428 5.508 1 72.56 179 THR A CA 1
ATOM 1383 C C . THR A 1 179 ? 7.805 2.037 5.957 1 72.56 179 THR A C 1
ATOM 1385 O O . THR A 1 179 ? 8.203 1.033 5.359 1 72.56 179 THR A O 1
ATOM 1388 N N . ALA A 1 180 ? 7.012 1.98 6.938 1 73.31 180 ALA A N 1
ATOM 1389 C CA . ALA A 1 180 ? 6.531 0.689 7.426 1 73.31 180 ALA A CA 1
ATOM 1390 C C . ALA A 1 180 ? 5.77 -0.059 6.336 1 73.31 180 ALA A C 1
ATOM 1392 O O . ALA A 1 180 ? 5.977 -1.258 6.133 1 73.31 180 ALA A O 1
ATOM 1393 N N . GLY A 1 181 ? 4.922 0.6 5.66 1 73.5 181 GLY A N 1
ATOM 1394 C CA . GLY A 1 181 ? 4.199 0.002 4.547 1 73.5 181 GLY A CA 1
ATOM 1395 C C . GLY A 1 181 ? 5.109 -0.466 3.428 1 73.5 181 GLY A C 1
ATOM 1396 O O . GLY A 1 181 ? 4.922 -1.556 2.881 1 73.5 181 GLY A O 1
ATOM 1397 N N . THR A 1 182 ? 6.145 0.313 3.164 1 76.06 182 THR A N 1
ATOM 1398 C CA . THR A 1 182 ? 7.105 -0.05 2.129 1 76.06 182 THR A CA 1
ATOM 1399 C C . THR A 1 182 ? 7.875 -1.31 2.523 1 76.06 182 THR A C 1
ATOM 1401 O O . THR A 1 182 ? 8.031 -2.227 1.714 1 76.06 182 THR A O 1
ATOM 1404 N N . GLN A 1 183 ? 8.297 -1.334 3.734 1 80.06 183 GLN A N 1
ATOM 1405 C CA . GLN A 1 183 ? 9.039 -2.494 4.215 1 80.06 183 GLN A CA 1
ATOM 1406 C C . GLN A 1 183 ? 8.188 -3.76 4.148 1 80.06 183 GLN A C 1
ATOM 1408 O O . GLN A 1 183 ? 8.672 -4.82 3.754 1 80.06 183 GLN A O 1
ATOM 1413 N N . MET A 1 184 ? 7.023 -3.641 4.512 1 77.44 184 MET A N 1
ATOM 1414 C CA . MET A 1 184 ? 6.109 -4.773 4.43 1 77.44 184 MET A CA 1
ATOM 1415 C C . MET A 1 184 ? 5.957 -5.254 2.99 1 77.44 184 MET A C 1
ATOM 1417 O O . MET A 1 184 ? 6.039 -6.453 2.719 1 77.44 184 MET A O 1
ATOM 1421 N N . LEU A 1 185 ? 5.773 -4.387 2.078 1 77.62 185 LEU A N 1
ATOM 1422 C CA . LEU A 1 185 ? 5.582 -4.73 0.672 1 77.62 185 LEU A CA 1
ATOM 1423 C C . LEU A 1 185 ? 6.84 -5.379 0.098 1 77.62 185 LEU A C 1
ATOM 1425 O O . LEU A 1 185 ? 6.75 -6.32 -0.692 1 77.62 185 LEU A O 1
ATOM 1429 N N . MET A 1 186 ? 7.941 -4.852 0.515 1 85.12 186 MET A N 1
ATOM 1430 C CA . MET A 1 186 ? 9.188 -5.438 0.035 1 85.12 186 MET A CA 1
ATOM 1431 C C . MET A 1 186 ? 9.375 -6.848 0.584 1 85.12 186 MET A C 1
ATOM 1433 O O . MET A 1 186 ? 9.844 -7.738 -0.126 1 85.12 186 MET A O 1
ATOM 1437 N N . ASN A 1 187 ? 9.047 -7.035 1.776 1 85.75 187 ASN A N 1
ATOM 1438 C CA . ASN A 1 187 ? 9.102 -8.383 2.338 1 85.75 187 ASN A CA 1
ATOM 1439 C C . ASN A 1 187 ? 8.148 -9.328 1.616 1 85.75 187 ASN A C 1
ATOM 1441 O O . ASN A 1 187 ? 8.484 -10.492 1.377 1 85.75 187 ASN A O 1
ATOM 1445 N N . ASP A 1 188 ? 7.047 -8.875 1.287 1 78.94 188 ASP A N 1
ATOM 1446 C CA . ASP A 1 188 ? 6.117 -9.672 0.494 1 78.94 188 ASP A CA 1
ATOM 1447 C C . ASP A 1 188 ? 6.699 -9.977 -0.885 1 78.94 188 ASP A C 1
ATOM 1449 O O . ASP A 1 188 ? 6.504 -11.078 -1.415 1 78.94 188 ASP A O 1
ATOM 1453 N N . GLY A 1 189 ? 7.32 -8.969 -1.414 1 83.12 189 GLY A N 1
ATOM 1454 C CA . GLY A 1 189 ? 8.008 -9.195 -2.676 1 83.12 189 GLY A CA 1
ATOM 1455 C C . GLY A 1 189 ? 9.023 -10.32 -2.609 1 83.12 189 GLY A C 1
ATOM 1456 O O . GLY A 1 189 ? 9.141 -11.117 -3.547 1 83.12 189 GLY A O 1
ATOM 1457 N N . LYS A 1 190 ? 9.734 -10.461 -1.546 1 88.38 190 LYS A N 1
ATOM 1458 C CA . LYS A 1 190 ? 10.68 -11.562 -1.353 1 88.38 190 LYS A CA 1
ATOM 1459 C C . LYS A 1 190 ? 9.961 -12.906 -1.327 1 88.38 190 LYS A C 1
ATOM 1461 O O . LYS A 1 190 ? 10.391 -13.859 -1.98 1 88.38 190 LYS A O 1
ATOM 1466 N N . ALA A 1 191 ? 8.906 -12.82 -0.569 1 84 191 ALA A N 1
ATOM 1467 C CA . ALA A 1 191 ? 8.133 -14.062 -0.467 1 84 191 ALA A CA 1
ATOM 1468 C C . ALA A 1 191 ? 7.605 -14.492 -1.832 1 84 191 ALA A C 1
ATOM 1470 O O . ALA A 1 191 ? 7.656 -15.672 -2.18 1 84 191 ALA A O 1
ATOM 1471 N N . ILE A 1 192 ? 7.121 -13.547 -2.594 1 83.44 192 ILE A N 1
ATOM 1472 C CA . ILE A 1 192 ? 6.605 -13.828 -3.93 1 83.44 192 ILE A CA 1
ATOM 1473 C C . ILE A 1 192 ? 7.727 -14.375 -4.812 1 83.44 192 ILE A C 1
ATOM 1475 O O . ILE A 1 192 ? 7.527 -15.344 -5.547 1 83.44 192 ILE A O 1
ATOM 1479 N N . SER A 1 193 ? 8.812 -13.734 -4.715 1 89 193 SER A N 1
ATOM 1480 C CA . SER A 1 193 ? 9.961 -14.195 -5.484 1 89 193 SER A CA 1
ATOM 1481 C C . SER A 1 193 ? 10.32 -15.633 -5.145 1 89 193 SER A C 1
ATOM 1483 O O . SER A 1 193 ? 10.57 -16.453 -6.039 1 89 193 SER A O 1
ATOM 1485 N N . ASP A 1 194 ? 10.289 -16 -3.887 1 89.44 194 ASP A N 1
ATOM 1486 C CA . ASP A 1 194 ? 10.602 -17.359 -3.453 1 89.44 194 ASP A CA 1
ATOM 1487 C C . ASP A 1 194 ? 9.609 -18.359 -4.027 1 89.44 194 ASP A C 1
ATOM 1489 O O . ASP A 1 194 ? 10 -19.453 -4.461 1 89.44 194 ASP A O 1
ATOM 1493 N N . VAL A 1 195 ? 8.414 -17.938 -4.004 1 86.19 195 VAL A N 1
ATOM 1494 C CA . VAL A 1 195 ? 7.371 -18.828 -4.512 1 86.19 195 VAL A CA 1
ATOM 1495 C C . VAL A 1 195 ? 7.566 -19.047 -6.012 1 86.19 195 VAL A C 1
ATOM 1497 O O . VAL A 1 195 ? 7.453 -20.172 -6.496 1 86.19 195 VAL A O 1
ATOM 1500 N N . ILE A 1 196 ? 7.836 -18.031 -6.734 1 89.19 196 ILE A N 1
ATOM 1501 C CA . ILE A 1 196 ? 8.055 -18.125 -8.172 1 89.19 196 ILE A CA 1
ATOM 1502 C C . ILE A 1 196 ? 9.234 -19.047 -8.461 1 89.19 196 ILE A C 1
ATOM 1504 O O . ILE A 1 196 ? 9.117 -19.984 -9.25 1 89.19 196 ILE A O 1
ATOM 1508 N N . LEU A 1 197 ? 10.289 -18.844 -7.809 1 91.62 197 LEU A N 1
ATOM 1509 C CA . LEU A 1 197 ? 11.5 -19.625 -8.047 1 91.62 197 LEU A CA 1
ATOM 1510 C C . LEU A 1 197 ? 11.312 -21.062 -7.605 1 91.62 197 LEU A C 1
ATOM 1512 O O . LEU A 1 197 ? 11.922 -21.969 -8.172 1 91.62 197 LEU A O 1
ATOM 1516 N N . GLY A 1 198 ? 10.5 -21.25 -6.637 1 89.75 198 GLY A N 1
ATOM 1517 C CA . GLY A 1 198 ? 10.242 -22.578 -6.109 1 89.75 198 GLY A CA 1
ATOM 1518 C C . GLY A 1 198 ? 9.375 -23.438 -7.023 1 89.75 198 GLY A C 1
ATOM 1519 O O . GLY A 1 198 ? 9.227 -24.641 -6.801 1 89.75 198 GLY A O 1
ATOM 1520 N N . GLN A 1 199 ? 8.891 -22.938 -8.094 1 89.31 199 GLN A N 1
ATOM 1521 C CA . GLN A 1 199 ? 7.984 -23.672 -8.961 1 89.31 199 GLN A CA 1
ATOM 1522 C C . GLN A 1 199 ? 8.703 -24.828 -9.656 1 89.31 199 GLN A C 1
ATOM 1524 O O . GLN A 1 199 ? 8.062 -25.75 -10.172 1 89.31 199 GLN A O 1
ATOM 1529 N N . LEU A 1 200 ? 9.914 -24.734 -9.648 1 90.12 200 LEU A N 1
ATOM 1530 C CA . LEU A 1 200 ? 10.695 -25.812 -10.258 1 90.12 200 LEU A CA 1
ATOM 1531 C C . LEU A 1 200 ? 10.43 -27.125 -9.547 1 90.12 200 LEU A C 1
ATOM 1533 O O . LEU A 1 200 ? 10.664 -28.203 -10.109 1 90.12 200 LEU A O 1
ATOM 1537 N N . LYS A 1 201 ? 10.031 -27.062 -8.383 1 88.25 201 LYS A N 1
ATOM 1538 C CA . LYS A 1 201 ? 9.766 -28.25 -7.594 1 88.25 201 LYS A CA 1
ATOM 1539 C C . LYS A 1 201 ? 8.656 -29.094 -8.227 1 88.25 201 LYS A C 1
ATOM 1541 O O . LYS A 1 201 ? 8.492 -30.266 -7.891 1 88.25 201 LYS A O 1
ATOM 1546 N N . TYR A 1 202 ? 7.91 -28.516 -9.125 1 88.19 202 TYR A N 1
ATOM 1547 C CA . TYR A 1 202 ? 6.816 -29.234 -9.773 1 88.19 202 TYR A CA 1
ATOM 1548 C C . TYR A 1 202 ? 7.344 -30.141 -10.883 1 88.19 202 TYR A C 1
ATOM 1550 O O . TYR A 1 202 ? 6.629 -31.031 -11.359 1 88.19 202 TYR A O 1
ATOM 1558 N N . CYS A 1 203 ? 8.516 -29.859 -11.32 1 90.75 203 CYS A N 1
ATOM 1559 C CA . CYS A 1 203 ? 9.117 -30.656 -12.383 1 90.75 203 CYS A CA 1
ATOM 1560 C C . CYS A 1 203 ? 9.836 -31.875 -11.812 1 90.75 203 CYS A C 1
ATOM 1562 O O . CYS A 1 203 ? 10.719 -31.734 -10.961 1 90.75 203 CYS A O 1
ATOM 1564 N N . SER A 1 204 ? 9.43 -32.969 -12.281 1 89.38 204 SER A N 1
ATOM 1565 C CA . SER A 1 204 ? 10.164 -34.188 -11.922 1 89.38 204 SER A CA 1
ATOM 1566 C C . SER A 1 204 ? 11.57 -34.156 -12.5 1 89.38 204 SER A C 1
ATOM 1568 O O . SER A 1 204 ? 11.82 -33.531 -13.523 1 89.38 204 SER A O 1
ATOM 1570 N N . PRO A 1 205 ? 12.492 -34.969 -11.711 1 85.5 205 PRO A N 1
ATOM 1571 C CA . PRO A 1 205 ? 13.844 -35.031 -12.266 1 85.5 205 PRO A CA 1
ATOM 1572 C C . PRO A 1 205 ? 13.875 -35.562 -13.695 1 85.5 205 PRO A C 1
ATOM 1574 O O . PRO A 1 205 ? 13.242 -36.562 -13.992 1 85.5 205 PRO A O 1
ATOM 1577 N N . GLY A 1 206 ? 14.5 -34.844 -14.578 1 82 206 GLY A N 1
ATOM 1578 C CA . GLY A 1 206 ? 14.672 -35.312 -15.953 1 82 206 GLY A CA 1
ATOM 1579 C C . GLY A 1 206 ? 13.562 -34.812 -16.875 1 82 206 GLY A C 1
ATOM 1580 O O . GLY A 1 206 ? 13.602 -35.062 -18.078 1 82 206 GLY A O 1
ATOM 1581 N N . SER A 1 207 ? 12.547 -34.156 -16.344 1 89.62 207 SER A N 1
ATOM 1582 C CA . SER A 1 207 ? 11.477 -33.656 -17.203 1 89.62 207 SER A CA 1
ATOM 1583 C C . SER A 1 207 ? 11.93 -32.406 -17.953 1 89.62 207 SER A C 1
ATOM 1585 O O . SER A 1 207 ? 11.75 -31.281 -17.469 1 89.62 207 SER A O 1
ATOM 1587 N N . SER A 1 208 ? 12.336 -32.562 -19.141 1 87.81 208 SER A N 1
ATOM 1588 C CA . SER A 1 208 ? 12.906 -31.469 -19.906 1 87.81 208 SER A CA 1
ATOM 1589 C C . SER A 1 208 ? 11.828 -30.469 -20.344 1 87.81 208 SER A C 1
ATOM 1591 O O . SER A 1 208 ? 12.055 -29.266 -20.344 1 87.81 208 SER A O 1
ATOM 1593 N N . ASN A 1 209 ? 10.617 -31.016 -20.641 1 90.12 209 ASN A N 1
ATOM 1594 C CA . ASN A 1 209 ? 9.547 -30.125 -21.078 1 90.12 209 ASN A CA 1
ATOM 1595 C C . ASN A 1 209 ? 9.031 -29.266 -19.938 1 90.12 209 ASN A C 1
ATOM 1597 O O . ASN A 1 209 ? 8.727 -28.078 -20.141 1 90.12 209 ASN A O 1
ATOM 1601 N N . CYS A 1 210 ? 8.969 -29.859 -18.797 1 92.75 210 CYS A N 1
ATOM 1602 C CA . CYS A 1 210 ? 8.539 -29.125 -17.609 1 92.75 210 CYS A CA 1
ATOM 1603 C C . CYS A 1 210 ? 9.547 -28.016 -17.281 1 92.75 210 CYS A C 1
ATOM 1605 O O . CYS A 1 210 ? 9.164 -26.875 -17.047 1 92.75 210 CYS A O 1
ATOM 1607 N N . THR A 1 211 ? 10.797 -28.391 -17.297 1 92.31 211 THR A N 1
ATOM 1608 C CA . THR A 1 211 ? 11.852 -27.422 -17 1 92.31 211 THR A CA 1
ATOM 1609 C C . THR A 1 211 ? 11.844 -26.297 -18.031 1 92.31 211 THR A C 1
ATOM 1611 O O . THR A 1 211 ? 11.945 -25.109 -17.672 1 92.31 211 THR A O 1
ATOM 1614 N N . ALA A 1 212 ? 11.672 -26.625 -19.266 1 91.81 212 ALA A N 1
ATOM 1615 C CA . ALA A 1 212 ? 11.609 -25.625 -20.328 1 91.81 212 ALA A CA 1
ATOM 1616 C C . ALA A 1 212 ? 10.414 -24.703 -20.125 1 91.81 212 ALA A C 1
ATOM 1618 O O . ALA A 1 212 ? 10.531 -23.484 -20.297 1 91.81 212 ALA A O 1
ATOM 1619 N N . ALA A 1 213 ? 9.305 -25.25 -19.797 1 90.94 213 ALA A N 1
ATOM 1620 C CA . ALA A 1 213 ? 8.109 -24.438 -19.562 1 90.94 213 ALA A CA 1
ATOM 1621 C C . ALA A 1 213 ? 8.328 -23.438 -18.438 1 90.94 213 ALA A C 1
ATOM 1623 O O . ALA A 1 213 ? 7.934 -22.281 -18.547 1 90.94 213 ALA A O 1
ATOM 1624 N N . PHE A 1 214 ? 8.984 -23.953 -17.328 1 92.94 214 PHE A N 1
ATOM 1625 C CA . PHE A 1 214 ? 9.289 -23.094 -16.203 1 92.94 214 PHE A CA 1
ATOM 1626 C C . PHE A 1 214 ? 10.156 -21.906 -16.625 1 92.94 214 PHE A C 1
ATOM 1628 O O . PHE A 1 214 ? 9.812 -20.75 -16.391 1 92.94 214 PHE A O 1
ATOM 1635 N N . PHE A 1 215 ? 11.156 -22.219 -17.375 1 92.94 215 PHE A N 1
ATOM 1636 C CA . PHE A 1 215 ? 12.125 -21.188 -17.734 1 92.94 215 PHE A CA 1
ATOM 1637 C C . PHE A 1 215 ? 11.555 -20.25 -18.781 1 92.94 215 PHE A C 1
ATOM 1639 O O . PHE A 1 215 ? 11.883 -19.047 -18.812 1 92.94 215 PHE A O 1
ATOM 1646 N N . ASN A 1 216 ? 10.672 -20.703 -19.594 1 91.5 216 ASN A N 1
ATOM 1647 C CA . ASN A 1 216 ? 10.031 -19.859 -20.594 1 91.5 216 ASN A CA 1
ATOM 1648 C C . ASN A 1 216 ? 9.109 -18.828 -19.953 1 91.5 216 ASN A C 1
ATOM 1650 O O . ASN A 1 216 ? 8.953 -17.719 -20.469 1 91.5 216 ASN A O 1
ATOM 1654 N N . GLY A 1 217 ? 8.508 -19.156 -18.844 1 92.25 217 GLY A N 1
ATOM 1655 C CA . GLY A 1 217 ? 7.578 -18.266 -18.188 1 92.25 217 GLY A CA 1
ATOM 1656 C C . GLY A 1 217 ? 8.242 -17.391 -17.141 1 92.25 217 GLY A C 1
ATOM 1657 O O . GLY A 1 217 ? 7.676 -16.375 -16.719 1 92.25 217 GLY A O 1
ATOM 1658 N N . LEU A 1 218 ? 9.477 -17.688 -16.75 1 92.81 218 LEU A N 1
ATOM 1659 C CA . LEU A 1 218 ? 10.148 -17.078 -15.617 1 92.81 218 LEU A CA 1
ATOM 1660 C C . LEU A 1 218 ? 10.336 -15.578 -15.844 1 92.81 218 LEU A C 1
ATOM 1662 O O . LEU A 1 218 ? 10.031 -14.766 -14.961 1 92.81 218 LEU A O 1
ATOM 1666 N N . PRO A 1 219 ? 10.789 -15.125 -17.078 1 90.31 219 PRO A N 1
ATOM 1667 C CA . PRO A 1 219 ? 10.961 -13.68 -17.266 1 90.31 219 PRO A CA 1
ATOM 1668 C C . PRO A 1 219 ? 9.672 -12.891 -17.031 1 90.31 219 PRO A C 1
ATOM 1670 O O . PRO A 1 219 ? 9.688 -11.867 -16.359 1 90.31 219 PRO A O 1
ATOM 1673 N N . ASN A 1 220 ? 8.586 -13.406 -17.531 1 88.81 220 ASN A N 1
ATOM 1674 C CA . ASN A 1 220 ? 7.305 -12.727 -17.359 1 88.81 220 ASN A CA 1
ATOM 1675 C C . ASN A 1 220 ? 6.875 -12.719 -15.898 1 88.81 220 ASN A C 1
ATOM 1677 O O . ASN A 1 220 ? 6.363 -11.711 -15.406 1 88.81 220 ASN A O 1
ATOM 1681 N N . LEU A 1 221 ? 7.09 -13.805 -15.18 1 89.88 221 LEU A N 1
ATOM 1682 C CA . LEU A 1 221 ? 6.742 -13.898 -13.766 1 89.88 221 LEU A CA 1
ATOM 1683 C C . LEU A 1 221 ? 7.531 -12.883 -12.945 1 89.88 221 LEU A C 1
ATOM 1685 O O . LEU A 1 221 ? 6.953 -12.133 -12.156 1 89.88 221 LEU A O 1
ATOM 1689 N N . MET A 1 222 ? 8.82 -12.883 -13.242 1 89.38 222 MET A N 1
ATOM 1690 C CA . MET A 1 222 ? 9.688 -12 -12.469 1 89.38 222 MET A CA 1
ATOM 1691 C C . MET A 1 222 ? 9.406 -10.539 -12.797 1 89.38 222 MET A C 1
ATOM 1693 O O . MET A 1 222 ? 9.398 -9.688 -11.906 1 89.38 222 MET A O 1
ATOM 1697 N N . GLN A 1 223 ? 9.125 -10.227 -14.008 1 84.88 223 GLN A N 1
ATOM 1698 C CA . GLN A 1 223 ? 8.789 -8.859 -14.406 1 84.88 223 GLN A CA 1
ATOM 1699 C C . GLN A 1 223 ? 7.484 -8.406 -13.766 1 84.88 223 GLN A C 1
ATOM 1701 O O . GLN A 1 223 ? 7.387 -7.281 -13.266 1 84.88 223 GLN A O 1
ATOM 1706 N N . THR A 1 224 ? 6.566 -9.289 -13.789 1 82.81 224 THR A N 1
ATOM 1707 C CA . THR A 1 224 ? 5.281 -8.969 -13.18 1 82.81 224 THR A CA 1
ATOM 1708 C C . THR A 1 224 ? 5.43 -8.742 -11.68 1 82.81 224 THR A C 1
ATOM 1710 O O . THR A 1 224 ? 4.832 -7.824 -11.117 1 82.81 224 THR A O 1
ATOM 1713 N N . ALA A 1 225 ? 6.23 -9.578 -11.055 1 81.62 225 ALA A N 1
ATOM 1714 C CA . ALA A 1 225 ? 6.488 -9.414 -9.625 1 81.62 225 ALA A CA 1
ATOM 1715 C C . ALA A 1 225 ? 7.172 -8.078 -9.344 1 81.62 225 ALA A C 1
ATOM 1717 O O . ALA A 1 225 ? 6.812 -7.383 -8.3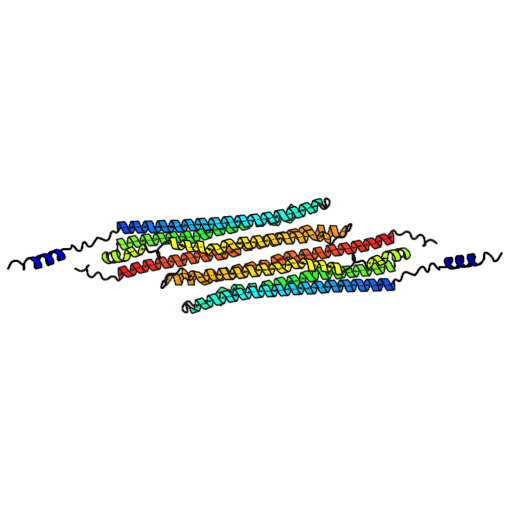91 1 81.62 225 ALA A O 1
ATOM 1718 N N . THR A 1 226 ? 8.062 -7.699 -10.234 1 80 226 THR A N 1
ATOM 1719 C CA . THR A 1 226 ? 8.773 -6.438 -10.062 1 80 226 THR A CA 1
ATOM 1720 C C . THR A 1 226 ? 7.84 -5.254 -10.297 1 80 226 THR A C 1
ATOM 1722 O O . THR A 1 226 ? 7.895 -4.258 -9.578 1 80 226 THR A O 1
ATOM 1725 N N . TRP A 1 227 ? 7.012 -5.402 -11.156 1 71.94 227 TRP A N 1
ATOM 1726 C CA . TRP A 1 227 ? 6.082 -4.328 -11.477 1 71.94 227 TRP A CA 1
ATOM 1727 C C . TRP A 1 227 ? 5.031 -4.172 -10.383 1 71.94 227 TRP A C 1
ATOM 1729 O O . TRP A 1 227 ? 4.605 -3.055 -10.078 1 71.94 227 TRP A O 1
ATOM 1739 N N . ALA A 1 228 ? 4.668 -5.297 -9.859 1 70.31 228 ALA A N 1
ATOM 1740 C CA . ALA A 1 228 ? 3.736 -5.23 -8.734 1 70.31 228 ALA A CA 1
ATOM 1741 C C . ALA A 1 228 ? 4.32 -4.418 -7.582 1 70.31 228 ALA A C 1
ATOM 1743 O O . ALA A 1 228 ? 3.617 -3.621 -6.953 1 70.31 228 ALA A O 1
ATOM 1744 N N . VAL A 1 229 ? 5.551 -4.477 -7.484 1 66.38 229 VAL A N 1
ATOM 1745 C CA . VAL A 1 229 ? 6.234 -3.719 -6.441 1 66.38 229 VAL A CA 1
ATOM 1746 C C . VAL A 1 229 ? 6.324 -2.25 -6.848 1 66.38 229 VAL A C 1
ATOM 1748 O O . VAL A 1 229 ? 6.137 -1.357 -6.02 1 66.38 229 VAL A O 1
ATOM 1751 N N . ALA A 1 230 ? 6.508 -2.027 -8.125 1 62.59 230 ALA A N 1
ATOM 1752 C CA . ALA A 1 230 ? 6.617 -0.662 -8.625 1 62.59 230 ALA A CA 1
ATOM 1753 C C . ALA A 1 230 ? 5.312 0.104 -8.43 1 62.59 230 ALA A C 1
ATOM 1755 O O . ALA A 1 230 ? 5.324 1.313 -8.188 1 62.59 230 ALA A O 1
ATOM 1756 N N . ASN A 1 231 ? 4.273 -0.578 -8.539 1 60.69 231 ASN A N 1
ATOM 1757 C CA . ASN A 1 231 ? 2.975 0.067 -8.359 1 60.69 231 ASN A CA 1
ATOM 1758 C C . ASN A 1 231 ? 2.768 0.532 -6.922 1 60.69 231 ASN A C 1
ATOM 1760 O O . ASN A 1 231 ? 1.859 1.315 -6.645 1 60.69 231 ASN A O 1
ATOM 1764 N N . LEU A 1 232 ? 3.648 0.117 -6.156 1 61.28 232 LEU A N 1
ATOM 1765 C CA . LEU A 1 232 ? 3.613 0.579 -4.773 1 61.28 232 LEU A CA 1
ATOM 1766 C C . LEU A 1 232 ? 4.211 1.976 -4.648 1 61.28 232 LEU A C 1
ATOM 1768 O O . LEU A 1 232 ? 4.23 2.555 -3.561 1 61.28 232 LEU A O 1
ATOM 1772 N N . GLN A 1 233 ? 4.664 2.432 -5.738 1 59.41 233 GLN A N 1
ATOM 1773 C CA . GLN A 1 233 ? 5.203 3.787 -5.777 1 59.41 233 GLN A CA 1
ATOM 1774 C C . GLN A 1 233 ? 4.172 4.801 -5.289 1 59.41 233 GLN A C 1
ATOM 1776 O O . GLN A 1 233 ? 4.531 5.871 -4.797 1 59.41 233 GLN A O 1
ATOM 1781 N N . GLY A 1 234 ? 3.006 4.363 -5.414 1 62.81 234 GLY A N 1
ATOM 1782 C CA . GLY A 1 234 ? 1.958 5.27 -4.973 1 62.81 234 GLY A CA 1
ATOM 1783 C C . GLY A 1 234 ? 1.785 5.293 -3.467 1 62.81 234 GLY A C 1
ATOM 1784 O O . GLY A 1 234 ? 1.2 6.23 -2.918 1 62.81 234 GLY A O 1
ATOM 1785 N N . PHE A 1 235 ? 2.496 4.414 -2.846 1 68.31 235 PHE A N 1
ATOM 1786 C CA . PHE A 1 235 ? 2.27 4.266 -1.414 1 68.31 235 PHE A CA 1
ATOM 1787 C C . PHE A 1 235 ? 2.84 5.453 -0.648 1 68.31 235 PHE A C 1
ATOM 1789 O O . PHE A 1 235 ? 2.143 6.07 0.16 1 68.31 235 PHE A O 1
ATOM 1796 N N . PRO A 1 236 ? 4.113 5.863 -0.937 1 69.25 236 PRO A N 1
ATOM 1797 C CA . PRO A 1 236 ? 4.617 7.047 -0.232 1 69.25 236 PRO A CA 1
ATOM 1798 C C . PRO A 1 236 ? 3.793 8.297 -0.521 1 69.25 236 PRO A C 1
ATOM 1800 O O . PRO A 1 236 ? 3.613 9.141 0.363 1 69.25 236 PRO A O 1
ATOM 1803 N N . ARG A 1 237 ? 3.297 8.305 -1.695 1 70.44 237 ARG A N 1
ATOM 1804 C CA . ARG A 1 237 ? 2.506 9.469 -2.066 1 70.44 237 ARG A CA 1
ATOM 1805 C C . ARG A 1 237 ? 1.185 9.508 -1.307 1 70.44 237 ARG A C 1
ATOM 1807 O O . ARG A 1 237 ? 0.68 10.578 -0.974 1 70.44 237 ARG A O 1
ATOM 1814 N N . PHE A 1 238 ? 0.748 8.367 -0.985 1 68.62 238 PHE A N 1
ATOM 1815 C CA . PHE A 1 238 ? -0.47 8.258 -0.189 1 68.62 238 PHE A CA 1
ATOM 1816 C C . PHE A 1 238 ? -0.332 9.039 1.116 1 68.62 238 PHE A C 1
ATOM 1818 O O . PHE A 1 238 ? -1.19 9.852 1.453 1 68.62 238 PHE A O 1
ATOM 1825 N N . TRP A 1 239 ? 0.659 8.898 1.754 1 70.69 239 TRP A N 1
ATOM 1826 C CA . TRP A 1 239 ? 0.867 9.508 3.064 1 70.69 239 TRP A CA 1
ATOM 1827 C C . TRP A 1 239 ? 1.274 10.969 2.932 1 70.69 239 TRP A C 1
ATOM 1829 O O . TRP A 1 239 ? 0.765 11.828 3.652 1 70.69 239 TRP A O 1
ATOM 1839 N N . THR A 1 240 ? 2.074 11.211 1.91 1 75.5 240 THR A N 1
ATOM 1840 C CA . THR A 1 240 ? 2.602 12.57 1.786 1 75.5 240 THR A CA 1
ATOM 1841 C C . THR A 1 240 ? 1.523 13.523 1.284 1 75.5 240 THR A C 1
ATOM 1843 O O . THR A 1 240 ? 1.513 14.703 1.647 1 75.5 240 THR A O 1
ATOM 1846 N N . GLN A 1 241 ? 0.672 12.961 0.6 1 75.44 241 GLN A N 1
ATOM 1847 C CA . GLN A 1 241 ? -0.384 13.797 0.041 1 75.44 241 GLN A CA 1
ATOM 1848 C C . GLN A 1 241 ? -1.329 14.297 1.132 1 75.44 241 GLN A C 1
ATOM 1850 O O . GLN A 1 241 ? -1.858 15.406 1.046 1 75.44 241 GLN A O 1
ATOM 1855 N N . ALA A 1 242 ? -1.505 13.508 2.109 1 73.25 242 ALA A N 1
ATOM 1856 C CA . ALA A 1 242 ? -2.354 13.93 3.219 1 73.25 242 ALA A CA 1
ATOM 1857 C C . ALA A 1 242 ? -1.636 14.953 4.102 1 73.25 242 ALA A C 1
ATOM 1859 O O . ALA A 1 242 ? -2.271 15.82 4.699 1 73.25 242 ALA A O 1
ATOM 1860 N N . GLY A 1 243 ? -0.356 14.867 4.098 1 79.5 243 GLY A N 1
ATOM 1861 C CA . GLY A 1 243 ? 0.43 15.727 4.969 1 79.5 243 GLY A CA 1
ATOM 1862 C C . GLY A 1 243 ? 0.494 17.172 4.488 1 79.5 243 GLY A C 1
ATOM 1863 O O . GLY A 1 243 ? 0.52 18.094 5.297 1 79.5 243 GLY A O 1
ATOM 1864 N N . VAL A 1 244 ? 0.392 17.391 3.184 1 83.12 244 VAL A N 1
ATOM 1865 C CA . VAL A 1 244 ? 0.581 18.719 2.617 1 83.12 244 VAL A CA 1
ATOM 1866 C C . VAL A 1 244 ? -0.591 19.625 3.006 1 83.12 244 VAL A C 1
ATOM 1868 O O . VAL A 1 244 ? -0.403 20.656 3.66 1 83.12 244 VAL A O 1
ATOM 1871 N N . PRO A 1 245 ? -1.774 19.25 2.678 1 85.5 245 PRO A N 1
ATOM 1872 C CA . PRO A 1 245 ? -2.877 20.125 3.084 1 85.5 245 PRO A CA 1
ATOM 1873 C C . PRO A 1 245 ? -3.012 20.25 4.602 1 85.5 245 PRO A C 1
ATOM 1875 O O . PRO A 1 245 ? -3.473 21.266 5.105 1 85.5 245 PRO A O 1
ATOM 1878 N N . PHE A 1 246 ? -2.561 19.281 5.324 1 88.5 246 PHE A N 1
ATOM 1879 C CA . PHE A 1 246 ? -2.584 19.328 6.781 1 88.5 246 PHE A CA 1
ATOM 1880 C C . PHE A 1 246 ? -1.735 20.484 7.297 1 88.5 246 PHE A C 1
ATOM 1882 O O . PHE A 1 246 ? -2.199 21.281 8.117 1 88.5 246 PHE A O 1
ATOM 1889 N N . ASN A 1 247 ? -0.55 20.562 6.789 1 90.25 247 ASN A N 1
ATOM 1890 C CA . ASN A 1 247 ? 0.366 21.594 7.246 1 90.25 247 ASN A CA 1
ATOM 1891 C C . ASN A 1 247 ? -0.116 22.984 6.836 1 90.25 247 ASN A C 1
ATOM 1893 O O . ASN A 1 247 ? 0.007 23.938 7.605 1 90.25 247 ASN A O 1
ATOM 1897 N N . GLN A 1 248 ? -0.651 23.062 5.676 1 90.56 248 GLN A N 1
ATOM 1898 C CA . GLN A 1 248 ? -1.203 24.328 5.207 1 90.56 248 GLN A CA 1
ATOM 1899 C C . GLN A 1 248 ? -2.332 24.797 6.113 1 90.56 248 GLN A C 1
ATOM 1901 O O . GLN A 1 248 ? -2.355 25.969 6.523 1 90.56 248 GLN A O 1
ATOM 1906 N N . ASN A 1 249 ? -3.135 23.906 6.43 1 92.31 249 ASN A N 1
ATOM 1907 C CA . ASN A 1 249 ? -4.27 24.266 7.273 1 92.31 249 ASN A CA 1
ATOM 1908 C C . ASN A 1 249 ? -3.834 24.562 8.703 1 92.31 249 ASN A C 1
ATOM 1910 O O . ASN A 1 249 ? -4.379 25.453 9.352 1 92.31 249 ASN A O 1
ATOM 1914 N N . CYS A 1 250 ? -2.959 23.766 9.195 1 94.19 250 CYS A N 1
ATOM 1915 C CA . CYS A 1 250 ? -2.398 23.984 10.523 1 94.19 250 CYS A CA 1
ATOM 1916 C C . CYS A 1 250 ? -1.793 25.375 10.641 1 94.19 250 CYS A C 1
ATOM 1918 O O . CYS A 1 250 ? -2.127 26.125 11.562 1 94.19 250 CYS A O 1
ATOM 1920 N N . ALA A 1 251 ? -0.995 25.75 9.648 1 95.25 251 ALA A N 1
ATOM 1921 C CA . ALA A 1 251 ? -0.345 27.062 9.648 1 95.25 251 ALA A CA 1
ATOM 1922 C C . ALA A 1 251 ? -1.371 28.172 9.516 1 95.25 251 ALA A C 1
ATOM 1924 O O . ALA A 1 251 ? -1.271 29.203 10.203 1 95.25 251 ALA A O 1
ATOM 1925 N N . ALA A 1 252 ? -2.297 27.969 8.68 1 93.44 252 ALA A N 1
ATOM 1926 C CA . ALA A 1 252 ? -3.338 28.969 8.477 1 93.44 252 ALA A CA 1
ATOM 1927 C C . ALA A 1 252 ? -4.137 29.203 9.75 1 93.44 252 ALA A C 1
ATOM 1929 O O . ALA A 1 252 ? -4.418 30.344 10.117 1 93.44 252 ALA A O 1
ATOM 1930 N N . ALA A 1 253 ? -4.516 28.125 10.43 1 93.75 253 ALA A N 1
ATOM 1931 C CA . ALA A 1 253 ? -5.309 28.219 11.656 1 93.75 253 ALA A CA 1
ATOM 1932 C C . ALA A 1 253 ? -4.531 28.938 12.758 1 93.75 253 ALA A C 1
ATOM 1934 O O . ALA A 1 253 ? -5.039 29.875 13.375 1 93.75 253 ALA A O 1
ATOM 1935 N N . ILE A 1 254 ? -3.332 28.516 12.961 1 95.44 254 ILE A N 1
ATOM 1936 C CA . ILE A 1 254 ? -2.512 29.125 14.008 1 95.44 254 ILE A CA 1
ATOM 1937 C C . ILE A 1 254 ? -2.252 30.594 13.672 1 95.44 254 ILE A C 1
ATOM 1939 O O . ILE A 1 254 ? -2.361 31.453 14.539 1 95.44 254 ILE A O 1
ATOM 1943 N N . GLY A 1 255 ? -1.939 30.844 12.383 1 95.62 255 GLY A N 1
ATOM 1944 C CA . GLY A 1 255 ? -1.758 32.219 11.953 1 95.62 255 GLY A CA 1
ATOM 1945 C C . GLY A 1 255 ? -2.979 33.094 12.195 1 95.62 255 GLY A C 1
ATOM 1946 O O . GLY A 1 255 ? -2.861 34.219 12.672 1 95.62 255 GLY A O 1
ATOM 1947 N N . ALA A 1 256 ? -4.082 32.531 11.906 1 95.12 256 ALA A N 1
ATOM 1948 C CA . ALA A 1 256 ? -5.332 33.25 12.117 1 95.12 256 ALA A CA 1
ATOM 1949 C C . ALA A 1 256 ? -5.578 33.531 13.602 1 95.12 256 ALA A C 1
ATOM 1951 O O . ALA A 1 256 ? -6.078 34.594 13.977 1 95.12 256 ALA A O 1
ATOM 1952 N N . ASP A 1 257 ? -5.246 32.594 14.438 1 96.38 257 ASP A N 1
ATOM 1953 C CA . ASP A 1 257 ? -5.422 32.781 15.883 1 96.38 257 ASP A CA 1
ATOM 1954 C C . ASP A 1 257 ? -4.531 33.875 16.406 1 96.38 257 ASP A C 1
ATOM 1956 O O . ASP A 1 257 ? -4.965 34.688 17.234 1 96.38 257 ASP A O 1
ATOM 1960 N N . ILE A 1 258 ? -3.346 33.875 15.977 1 96.12 258 ILE A N 1
ATOM 1961 C CA . ILE A 1 258 ? -2.404 34.938 16.391 1 96.12 258 ILE A CA 1
ATOM 1962 C C . ILE A 1 258 ? -2.912 36.281 15.93 1 96.12 258 ILE A C 1
ATOM 1964 O O . ILE A 1 258 ? -2.893 37.25 16.703 1 96.12 258 ILE A O 1
ATOM 1968 N N . GLN A 1 259 ? -3.406 36.344 14.719 1 94.94 259 GLN A N 1
ATOM 1969 C CA . GLN A 1 259 ? -3.959 37.594 14.203 1 94.94 259 GLN A CA 1
ATOM 1970 C C . GLN A 1 259 ? -5.152 38.031 15.039 1 94.94 259 GLN A C 1
ATOM 1972 O O . GLN A 1 259 ? -5.305 39.219 15.312 1 94.94 259 GLN A O 1
ATOM 1977 N N . ASP A 1 260 ? -5.957 37.094 15.453 1 95.38 260 ASP A N 1
ATOM 1978 C CA . ASP A 1 260 ? -7.102 37.438 16.297 1 95.38 260 ASP A CA 1
ATOM 1979 C C . ASP A 1 260 ? -6.656 38 17.641 1 95.38 260 ASP A C 1
ATOM 1981 O O . ASP A 1 260 ? -7.27 38.906 18.172 1 95.38 260 ASP A O 1
ATOM 1985 N N . ALA A 1 261 ? -5.699 37.438 18.188 1 95.62 261 ALA A N 1
ATOM 1986 C CA . ALA A 1 261 ? -5.172 37.906 19.453 1 95.62 261 ALA A CA 1
ATOM 1987 C C . ALA A 1 261 ? -4.656 39.344 19.328 1 95.62 261 ALA A C 1
ATOM 1989 O O . ALA A 1 261 ? -4.914 40.188 20.203 1 95.62 261 ALA A O 1
ATOM 1990 N N . ILE A 1 262 ? -3.961 39.625 18.25 1 96.25 262 ILE A N 1
ATOM 1991 C CA . ILE A 1 262 ? -3.441 40.969 18.016 1 96.25 262 ILE A CA 1
ATOM 1992 C C . ILE A 1 262 ? -4.602 41.938 17.828 1 96.25 262 ILE A C 1
ATOM 1994 O O . ILE A 1 262 ? -4.586 43.031 18.391 1 96.25 262 ILE A O 1
ATOM 1998 N N . GLN A 1 263 ? -5.57 41.5 17.062 1 94.94 263 GLN A N 1
ATOM 1999 C CA . GLN A 1 263 ? -6.754 42.312 16.875 1 94.94 263 GLN A CA 1
ATOM 2000 C C . GLN A 1 263 ? -7.457 42.562 18.203 1 94.94 263 GLN A C 1
ATOM 2002 O O . GLN A 1 263 ? -8.016 43.656 18.422 1 94.94 263 GLN A O 1
ATOM 2007 N N . GLY A 1 264 ? -7.453 41.562 19.094 1 93.81 264 GLY A N 1
ATOM 2008 C CA . GLY A 1 264 ? -8 41.75 20.422 1 93.81 264 GLY A CA 1
ATOM 2009 C C . GLY A 1 264 ? -7.297 42.844 21.203 1 93.81 264 GLY A C 1
ATOM 2010 O O . GLY A 1 264 ? -7.945 43.688 21.859 1 93.81 264 GLY A O 1
ATOM 2011 N N . ILE A 1 265 ? -6.008 42.938 21.125 1 94.88 265 ILE A N 1
ATOM 2012 C CA . ILE A 1 265 ? -5.227 43.969 21.781 1 94.88 265 ILE A CA 1
ATOM 2013 C C . ILE A 1 265 ? -5.559 45.344 21.172 1 94.88 265 ILE A C 1
ATOM 2015 O O . ILE A 1 265 ? -5.793 46.312 21.906 1 94.88 265 ILE A O 1
ATOM 2019 N N . ARG A 1 266 ? -5.652 45.375 19.812 1 94.69 266 ARG A N 1
ATOM 2020 C CA . ARG A 1 266 ? -6.031 46.625 19.125 1 94.69 266 ARG A CA 1
ATOM 2021 C C . ARG A 1 266 ? -7.383 47.125 19.609 1 94.69 266 ARG A C 1
ATOM 2023 O O . ARG A 1 266 ? -7.535 48.312 19.891 1 94.69 266 ARG A O 1
ATOM 2030 N N . SER A 1 267 ? -8.281 46.219 19.703 1 94.19 267 SER A N 1
ATOM 2031 C CA . SER A 1 267 ? -9.633 46.594 20.125 1 94.19 267 SER A CA 1
ATOM 2032 C C . SER A 1 267 ? -9.641 47.094 21.578 1 94.19 267 SER A C 1
ATOM 2034 O O . SER A 1 267 ? -10.359 48.031 21.906 1 94.19 267 SER A O 1
ATOM 2036 N N . SER A 1 268 ? -8.922 46.438 22.438 1 94.25 268 SER A N 1
ATOM 2037 C CA . SER A 1 268 ? -8.836 46.875 23.828 1 94.25 268 SER A CA 1
ATOM 2038 C C . SER A 1 268 ? -8.25 48.281 23.953 1 94.25 268 SER A C 1
ATOM 2040 O O . SER A 1 268 ? -8.719 49.094 24.734 1 94.25 268 SER A O 1
ATOM 2042 N N . ILE A 1 269 ? -7.23 48.562 23.109 1 92.94 269 ILE A N 1
ATOM 2043 C CA . ILE A 1 269 ? -6.621 49.875 23.094 1 92.94 269 ILE A CA 1
ATOM 2044 C C . ILE A 1 269 ? -7.625 50.906 22.578 1 92.94 269 ILE A C 1
ATOM 2046 O O . ILE A 1 269 ? -7.77 52 23.156 1 92.94 269 ILE A O 1
ATOM 2050 N N . ALA A 1 270 ? -8.375 50.531 21.578 1 92.19 270 ALA A N 1
ATOM 2051 C CA . ALA A 1 270 ? -9.336 51.438 20.953 1 92.19 270 ALA A CA 1
ATOM 2052 C C . ALA A 1 270 ? -10.492 51.75 21.891 1 92.19 270 ALA A C 1
ATOM 2054 O O . ALA A 1 270 ? -11.016 52.875 21.906 1 92.19 270 ALA A O 1
ATOM 2055 N N . ARG A 1 271 ? -10.945 50.906 22.844 1 92.19 271 ARG A N 1
ATOM 2056 C CA . ARG A 1 271 ? -12.102 51.062 23.734 1 92.19 271 ARG A CA 1
ATOM 2057 C C . ARG A 1 271 ? -11.703 51.688 25.062 1 92.19 271 ARG A C 1
ATOM 2059 O O . ARG A 1 271 ? -12.562 52.094 25.844 1 92.19 271 ARG A O 1
ATOM 2066 N N . CYS A 1 272 ? -10.516 51.562 25.297 1 87.31 272 CYS A N 1
ATOM 2067 C CA . CYS A 1 272 ? -10.008 52.062 26.562 1 87.31 272 CYS A CA 1
ATOM 2068 C C . CYS A 1 272 ? -10.281 53.562 26.703 1 87.31 272 CYS A C 1
ATOM 2070 O O . CYS A 1 272 ? -10.148 54.312 25.734 1 87.31 272 CYS A O 1
ATOM 2072 N N . SER A 1 273 ? -11.172 54.156 27.703 1 77.62 273 SER A N 1
ATOM 2073 C CA . SER A 1 273 ? -11.43 55.531 28.031 1 77.62 273 SER A CA 1
ATOM 2074 C C . SER A 1 273 ? -10.406 56.062 29.016 1 77.62 273 SER A C 1
ATOM 2076 O O . SER A 1 273 ? -10.094 55.406 30.016 1 77.62 273 SER A O 1
ATOM 2078 N N . CYS A 1 274 ? -9.43 56.75 28.625 1 59.66 274 CYS A N 1
ATOM 2079 C CA . CYS A 1 274 ? -8.477 57.344 29.562 1 59.66 274 CYS A CA 1
ATOM 2080 C C . CYS A 1 274 ? -9.164 58.375 30.469 1 59.66 274 CYS A C 1
ATOM 2082 O O . CYS A 1 274 ? -9.789 59.312 29.984 1 59.66 274 CYS A O 1
ATOM 2084 N N . SER A 1 275 ? -9.758 58.125 31.516 1 50.38 275 SER A N 1
ATOM 2085 C CA . SER A 1 275 ? -10.07 59.188 32.469 1 50.38 275 SER A CA 1
ATOM 2086 C C . SER A 1 275 ? -8.969 60.219 32.5 1 50.38 275 SER A C 1
ATOM 2088 O O . SER A 1 275 ? -9.219 61.375 32.875 1 50.38 275 SER A O 1
ATOM 2090 N N . GLY A 1 276 ? -7.758 60 32.625 1 43.66 276 GLY A N 1
ATOM 2091 C CA . GLY A 1 276 ? -6.766 61.031 32.875 1 43.66 276 GLY A CA 1
ATOM 2092 C C . GLY A 1 276 ? -6.379 61.812 31.641 1 43.66 276 GLY A C 1
ATOM 2093 O O . GLY A 1 276 ? -5.461 62.625 31.672 1 43.66 276 GLY A O 1
ATOM 2094 N N . CYS A 1 277 ? -6.711 61.469 30.484 1 42.22 277 CYS A N 1
ATOM 2095 C CA . CYS A 1 277 ? -6.188 62.281 29.406 1 42.22 277 CYS A CA 1
ATOM 2096 C C . CYS A 1 277 ? -6.906 63.625 29.328 1 42.22 277 CYS A C 1
ATOM 2098 O O . CYS A 1 277 ? -6.492 64.5 28.578 1 42.22 277 CYS A O 1
ATOM 2100 N N . PHE A 1 278 ? -8.172 63.75 29.672 1 38.16 278 PHE A N 1
ATOM 2101 C CA . PHE A 1 278 ? -8.727 65.062 29.578 1 38.16 278 PHE A CA 1
ATOM 2102 C C . PHE A 1 278 ? -8.414 65.875 30.828 1 38.16 278 PHE A C 1
ATOM 2104 O O . PHE A 1 278 ? -8.875 67 30.984 1 38.16 278 PHE A O 1
ATOM 2111 N N . LYS A 1 279 ? -7.621 65.5 31.828 1 33.88 279 LYS A N 1
ATOM 2112 C CA . LYS A 1 279 ? -7.391 66.75 32.562 1 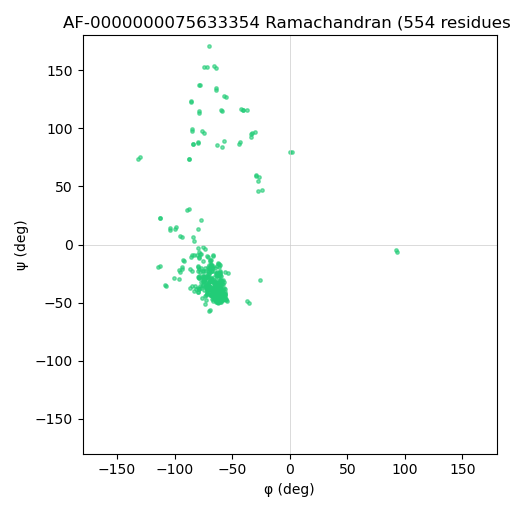33.88 279 LYS A CA 1
ATOM 2113 C C . LYS A 1 279 ? -6.391 67.625 31.844 1 33.88 279 LYS A C 1
ATOM 2115 O O . LYS A 1 279 ? -5.43 67.125 31.234 1 33.88 279 LYS A O 1
ATOM 2120 N N . MET B 1 1 ? 12.883 -103.5 -0.56 1 28.12 1 MET B N 1
ATOM 2121 C CA . MET B 1 1 ? 13.078 -102.812 -1.831 1 28.12 1 MET B CA 1
ATOM 2122 C C . MET B 1 1 ? 11.922 -101.875 -2.111 1 28.12 1 MET B C 1
ATOM 2124 O O . MET B 1 1 ? 11.758 -101.375 -3.238 1 28.12 1 MET B O 1
ATOM 2128 N N . GLY B 1 2 ? 10.867 -101.625 -1.285 1 27.52 2 GLY B N 1
ATOM 2129 C CA . GLY B 1 2 ? 9.734 -100.75 -1.289 1 27.52 2 GLY B CA 1
ATOM 2130 C C . GLY B 1 2 ? 10.148 -99.25 -1.402 1 27.52 2 GLY B C 1
ATOM 2131 O O . GLY B 1 2 ? 10.891 -98.75 -0.56 1 27.52 2 GLY B O 1
ATOM 2132 N N . LYS B 1 3 ? 10.258 -98.812 -2.93 1 28.31 3 LYS B N 1
ATOM 2133 C CA . LYS B 1 3 ? 10.766 -98.188 -4.133 1 28.31 3 LYS B CA 1
ATOM 2134 C C . LYS B 1 3 ? 10.594 -96.688 -4.047 1 28.31 3 LYS B C 1
ATOM 2136 O O . LYS B 1 3 ? 9.766 -96.188 -3.281 1 28.31 3 LYS B O 1
ATOM 2141 N N . CYS B 1 4 ? 11.023 -96.125 -4.742 1 34.06 4 CYS B N 1
ATOM 2142 C CA . CYS B 1 4 ? 11.461 -95.125 -5.695 1 34.06 4 CYS B CA 1
ATOM 2143 C C . CYS B 1 4 ? 10.297 -94.188 -6.121 1 34.06 4 CYS B C 1
ATOM 2145 O O . CYS B 1 4 ? 10.5 -93.125 -6.688 1 34.06 4 CYS B O 1
ATOM 2147 N N . ASN B 1 5 ? 9.078 -94.812 -6.098 1 33.41 5 ASN B N 1
ATOM 2148 C CA . ASN B 1 5 ? 8.125 -94.188 -7 1 33.41 5 ASN B CA 1
ATOM 2149 C C . ASN B 1 5 ? 7.535 -92.938 -6.383 1 33.41 5 ASN B C 1
ATOM 2151 O O . ASN B 1 5 ? 6.859 -92.188 -7.07 1 33.41 5 ASN B O 1
ATOM 2155 N N . LEU B 1 6 ? 7.449 -92.875 -4.977 1 37.75 6 LEU B N 1
ATOM 2156 C CA . LEU B 1 6 ? 6.676 -91.688 -4.543 1 37.75 6 LEU B CA 1
ATOM 2157 C C . LEU B 1 6 ? 7.43 -90.438 -4.82 1 37.75 6 LEU B C 1
ATOM 2159 O O . LEU B 1 6 ? 6.844 -89.312 -4.789 1 37.75 6 LEU B O 1
ATOM 2163 N N . GLN B 1 7 ? 8.82 -90.5 -5.133 1 38.41 7 GLN B N 1
ATOM 2164 C CA . GLN B 1 7 ? 9.555 -89.312 -5.41 1 38.41 7 GLN B CA 1
ATOM 2165 C C . GLN B 1 7 ? 9.18 -88.688 -6.777 1 38.41 7 GLN B C 1
ATOM 2167 O O . GLN B 1 7 ? 9.211 -87.5 -6.98 1 38.41 7 GLN B O 1
ATOM 2172 N N . THR B 1 8 ? 8.828 -89.625 -7.715 1 41.69 8 THR B N 1
ATOM 2173 C CA . THR B 1 8 ? 8.633 -89.188 -9.078 1 41.69 8 THR B CA 1
ATOM 2174 C C . THR B 1 8 ? 7.324 -88.375 -9.195 1 41.69 8 THR B C 1
ATOM 2176 O O . THR B 1 8 ? 7.234 -87.438 -9.961 1 41.69 8 THR B O 1
ATOM 2179 N N . ILE B 1 9 ? 6.285 -88.812 -8.359 1 43.25 9 ILE B N 1
ATOM 2180 C CA . ILE B 1 9 ? 5 -88.125 -8.617 1 43.25 9 ILE B CA 1
ATOM 2181 C C . ILE B 1 9 ? 5.035 -86.688 -8.156 1 43.25 9 ILE B C 1
ATOM 2183 O O . ILE B 1 9 ? 4.352 -85.812 -8.719 1 43.25 9 ILE B O 1
ATOM 2187 N N . VAL B 1 10 ? 5.969 -86.312 -7.156 1 42.34 10 VAL B N 1
ATOM 2188 C CA . VAL B 1 10 ? 5.957 -84.938 -6.656 1 42.34 10 VAL B CA 1
ATOM 2189 C C . VAL B 1 10 ? 6.59 -84 -7.684 1 42.34 10 VAL B C 1
ATOM 2191 O O . VAL B 1 10 ? 6.266 -82.812 -7.738 1 42.34 10 VAL B O 1
ATOM 2194 N N . LEU B 1 11 ? 7.473 -84.625 -8.609 1 42.06 11 LEU B N 1
ATOM 2195 C CA . LEU B 1 11 ? 8.141 -83.75 -9.539 1 42.06 11 LEU B CA 1
ATOM 2196 C C . LEU B 1 11 ? 7.18 -83.25 -10.641 1 42.06 11 LEU B C 1
ATOM 2198 O O . LEU B 1 11 ? 7.336 -82.188 -11.203 1 42.06 11 LEU B O 1
ATOM 2202 N N . LEU B 1 12 ? 6.285 -84.25 -11.07 1 42.72 12 LEU B N 1
ATOM 2203 C CA . LEU B 1 12 ? 5.488 -83.812 -12.227 1 42.72 12 LEU B CA 1
ATOM 2204 C C . LEU B 1 12 ? 4.445 -82.812 -11.836 1 42.72 12 LEU B C 1
ATOM 2206 O O . LEU B 1 12 ? 3.795 -82.188 -12.695 1 42.72 12 LEU B O 1
ATOM 2210 N N . ALA B 1 13 ? 4 -82.75 -10.531 1 45.56 13 ALA B N 1
ATOM 2211 C CA . ALA B 1 13 ? 2.957 -81.812 -10.18 1 45.56 13 ALA B CA 1
ATOM 2212 C C . ALA B 1 13 ? 3.447 -80.375 -10.359 1 45.56 13 ALA B C 1
ATOM 2214 O O . ALA B 1 13 ? 2.646 -79.438 -10.562 1 45.56 13 ALA B O 1
ATOM 2215 N N . PHE B 1 14 ? 4.793 -80.25 -10.07 1 41.66 14 PHE B N 1
ATOM 2216 C CA . PHE B 1 14 ? 5.176 -78.812 -10.102 1 41.66 14 PHE B CA 1
ATOM 2217 C C . PHE B 1 14 ? 5.309 -78.375 -11.539 1 41.66 14 PHE B C 1
ATOM 2219 O O . PHE B 1 14 ? 5.547 -77.188 -11.773 1 41.66 14 PHE B O 1
ATOM 2226 N N . ALA B 1 15 ? 5.488 -79.25 -12.516 1 43.38 15 ALA B N 1
ATOM 2227 C CA . ALA B 1 15 ? 5.844 -78.688 -13.828 1 43.38 15 ALA B CA 1
ATOM 2228 C C . ALA B 1 15 ? 4.652 -78 -14.477 1 43.38 15 ALA B C 1
ATOM 2230 O O . ALA B 1 15 ? 4.816 -77.188 -15.398 1 43.38 15 ALA B O 1
ATOM 2231 N N . THR B 1 16 ? 3.5 -78.75 -14.352 1 37.16 16 THR B N 1
ATOM 2232 C CA . THR B 1 16 ? 2.504 -78.062 -15.188 1 37.16 16 THR B CA 1
ATOM 2233 C C . THR B 1 16 ? 1.962 -76.812 -14.5 1 37.16 16 THR B C 1
ATOM 2235 O O . THR B 1 16 ? 0.864 -76.875 -13.945 1 37.16 16 THR B O 1
ATOM 2238 N N . MET B 1 17 ? 2.621 -76.25 -13.562 1 39.53 17 MET B N 1
ATOM 2239 C CA . MET B 1 17 ? 1.973 -74.938 -13.375 1 39.53 17 MET B CA 1
ATOM 2240 C C . MET B 1 17 ? 1.698 -74.312 -14.711 1 39.53 17 MET B C 1
ATOM 2242 O O . MET B 1 17 ? 2.621 -74.062 -15.492 1 39.53 17 MET B O 1
ATOM 2246 N N . PRO B 1 18 ? 0.564 -74.562 -15.445 1 37.94 18 PRO B N 1
ATOM 2247 C CA . PRO B 1 18 ? 0.349 -73.562 -16.547 1 37.94 18 PRO B CA 1
ATOM 2248 C C . PRO B 1 18 ? 0.896 -72.188 -16.219 1 37.94 18 PRO B C 1
ATOM 2250 O O . PRO B 1 18 ? 0.807 -71.75 -15.086 1 37.94 18 PRO B O 1
ATOM 2253 N N . LEU B 1 19 ? 2.072 -71.812 -16.641 1 39.31 19 LEU B N 1
ATOM 2254 C CA . LEU B 1 19 ? 2.244 -70.375 -16.844 1 39.31 19 LEU B CA 1
ATOM 2255 C C . LEU B 1 19 ? 0.911 -69.688 -17.172 1 39.31 19 LEU B C 1
ATOM 2257 O O . LEU B 1 19 ? 0.437 -69.75 -18.297 1 39.31 19 LEU B O 1
ATOM 2261 N N . LEU B 1 20 ? -0.157 -69.938 -16.5 1 38.88 20 LEU B N 1
ATOM 2262 C CA . LEU B 1 20 ? -1.296 -69 -16.656 1 38.88 20 LEU B CA 1
ATOM 2263 C C . LEU B 1 20 ? -0.832 -67.625 -16.969 1 38.88 20 LEU B C 1
ATOM 2265 O O . LEU B 1 20 ? -0.306 -66.875 -16.109 1 38.88 20 LEU B O 1
ATOM 2269 N N . ILE B 1 21 ? -0.109 -67.312 -18 1 44.81 21 ILE B N 1
ATOM 2270 C CA . ILE B 1 21 ? 0.023 -66 -18.578 1 44.81 21 ILE B CA 1
ATOM 2271 C C . ILE B 1 21 ? -1.24 -65.188 -18.281 1 44.81 21 ILE B C 1
ATOM 2273 O O . ILE B 1 21 ? -2.309 -65.5 -18.828 1 44.81 21 ILE B O 1
ATOM 2277 N N . GLN B 1 22 ? -1.684 -64.938 -17.156 1 49.72 22 GLN B N 1
ATOM 2278 C CA . GLN B 1 22 ? -2.793 -64.062 -16.812 1 49.72 22 GLN B CA 1
ATOM 2279 C C . GLN B 1 22 ? -2.873 -62.875 -17.781 1 49.72 22 GLN B C 1
ATOM 2281 O O . GLN B 1 22 ? -1.913 -62.125 -17.922 1 49.72 22 GLN B O 1
ATOM 2286 N N . ALA B 1 23 ? -3.676 -63.031 -18.844 1 64.75 23 ALA B N 1
ATOM 2287 C CA . ALA B 1 23 ? -3.977 -62 -19.828 1 64.75 23 ALA B CA 1
ATOM 2288 C C . ALA B 1 23 ? -4.098 -60.625 -19.172 1 64.75 23 ALA B C 1
ATOM 2290 O O . ALA B 1 23 ? -4.629 -60.5 -18.062 1 64.75 23 ALA B O 1
ATOM 2291 N N . PHE B 1 24 ? -3.279 -59.719 -19.453 1 83.81 24 PHE B N 1
ATOM 2292 C CA . PHE B 1 24 ? -3.361 -58.344 -19 1 83.81 24 PHE B CA 1
ATOM 2293 C C . PHE B 1 24 ? -4.801 -57.844 -19.047 1 83.81 24 PHE B C 1
ATOM 2295 O O . PHE B 1 24 ? -5.488 -58 -20.047 1 83.81 24 PHE B O 1
ATOM 2302 N N . ASP B 1 25 ? -5.359 -57.531 -17.938 1 89.56 25 ASP B N 1
ATOM 2303 C CA . ASP B 1 25 ? -6.734 -57.031 -17.812 1 89.56 25 ASP B CA 1
ATOM 2304 C C . ASP B 1 25 ? -6.84 -55.562 -18.156 1 89.56 25 ASP B C 1
ATOM 2306 O O . ASP B 1 25 ? -6.785 -54.719 -17.281 1 89.56 25 ASP B O 1
ATOM 2310 N N . TRP B 1 26 ? -7.043 -55.281 -19.453 1 92.19 26 TRP B N 1
ATOM 2311 C CA . TRP B 1 26 ? -7.172 -53.906 -19.953 1 92.19 26 TRP B CA 1
ATOM 2312 C C . TRP B 1 26 ? -8.391 -53.219 -19.359 1 92.19 26 TRP B C 1
ATOM 2314 O O . TRP B 1 26 ? -8.375 -52.031 -19.109 1 92.19 26 TRP B O 1
ATOM 2324 N N . PHE B 1 27 ? -9.438 -54 -19.125 1 90.88 27 PHE B N 1
ATOM 2325 C CA . PHE B 1 27 ? -10.648 -53.438 -18.547 1 90.88 27 PHE B CA 1
ATOM 2326 C C . PHE B 1 27 ? -10.383 -52.906 -17.156 1 90.88 27 PHE B C 1
ATOM 2328 O O . PHE B 1 27 ? -10.75 -51.781 -16.828 1 90.88 27 PHE B O 1
ATOM 2335 N N . SER B 1 28 ? -9.711 -53.688 -16.359 1 93.12 28 SER B N 1
ATOM 2336 C CA . SER B 1 28 ? -9.367 -53.25 -15 1 93.12 28 SER B CA 1
ATOM 2337 C C . SER B 1 28 ? -8.469 -52.031 -15.031 1 93.12 28 SER B C 1
ATOM 2339 O O . SER B 1 28 ? -8.633 -51.094 -14.227 1 93.12 28 SER B O 1
ATOM 2341 N N . LEU B 1 29 ? -7.516 -51.875 -15.906 1 93.06 29 LEU B N 1
ATOM 2342 C CA . LEU B 1 29 ? -6.625 -50.75 -16.016 1 93.06 29 LEU B CA 1
ATOM 2343 C C . LEU B 1 29 ? -7.402 -49.5 -16.438 1 93.06 29 LEU B C 1
ATOM 2345 O O . LEU B 1 29 ? -7.16 -48.406 -15.922 1 93.06 29 LEU B O 1
ATOM 2349 N N . THR B 1 30 ? -8.352 -49.656 -17.391 1 93.12 30 THR B N 1
ATOM 2350 C CA . THR B 1 30 ? -9.18 -48.562 -17.828 1 93.12 30 THR B CA 1
ATOM 2351 C C . THR B 1 30 ? -10.008 -48 -16.672 1 93.12 30 THR B C 1
ATOM 2353 O O . THR B 1 30 ? -10.102 -46.781 -16.484 1 93.12 30 THR B O 1
ATOM 2356 N N . GLN B 1 31 ? -10.531 -48.969 -15.883 1 93.56 31 GLN B N 1
ATOM 2357 C CA . GLN B 1 31 ? -11.312 -48.531 -14.719 1 93.56 31 GLN B CA 1
ATOM 2358 C C . GLN B 1 31 ? -10.43 -47.812 -13.703 1 93.56 31 GLN B C 1
ATOM 2360 O O . GLN B 1 31 ? -10.828 -46.781 -13.133 1 93.56 31 GLN B O 1
ATOM 2365 N N . ALA B 1 32 ? -9.289 -48.281 -13.492 1 94.19 32 ALA B N 1
ATOM 2366 C CA . ALA B 1 32 ? -8.352 -47.656 -12.57 1 94.19 32 ALA B CA 1
ATOM 2367 C C . ALA B 1 32 ? -7.941 -46.25 -13.062 1 94.19 32 ALA B C 1
ATOM 2369 O O . ALA B 1 32 ? -7.809 -45.312 -12.273 1 94.19 32 ALA B O 1
ATOM 2370 N N . ASN B 1 33 ? -7.742 -46.156 -14.367 1 94.56 33 ASN B N 1
ATOM 2371 C CA . ASN B 1 33 ? -7.391 -44.844 -14.969 1 94.56 33 ASN B CA 1
ATOM 2372 C C . ASN B 1 33 ? -8.516 -43.844 -14.812 1 94.56 33 ASN B C 1
ATOM 2374 O O . ASN B 1 33 ? -8.273 -42.688 -14.414 1 94.56 33 ASN B O 1
ATOM 2378 N N . TYR B 1 34 ? -9.734 -44.281 -15.094 1 95.25 34 TYR B N 1
ATOM 2379 C CA . TYR B 1 34 ? -10.883 -43.406 -14.914 1 95.25 34 TYR B CA 1
ATOM 2380 C C . TYR B 1 34 ? -11.031 -43 -13.461 1 95.25 34 TYR B C 1
ATOM 2382 O O . TYR B 1 34 ? -11.289 -41.812 -13.172 1 95.25 34 TYR B O 1
ATOM 2390 N N . ALA B 1 35 ? -10.828 -43.938 -12.57 1 95.81 35 ALA B N 1
ATOM 2391 C CA . ALA B 1 35 ? -10.914 -43.625 -11.148 1 95.81 35 ALA B CA 1
ATOM 2392 C C . ALA B 1 35 ? -9.844 -42.625 -10.734 1 95.81 35 ALA B C 1
ATOM 2394 O O . ALA B 1 35 ? -10.102 -41.719 -9.953 1 95.81 35 ALA B O 1
ATOM 2395 N N . ALA B 1 36 ? -8.633 -42.719 -11.203 1 95.56 36 ALA B N 1
ATOM 2396 C CA . ALA B 1 36 ? -7.531 -41.812 -10.898 1 95.56 36 ALA B CA 1
ATOM 2397 C C . ALA B 1 36 ? -7.828 -40.406 -11.422 1 95.56 36 ALA B C 1
ATOM 2399 O O . ALA B 1 36 ? -7.574 -39.406 -10.727 1 95.56 36 ALA B O 1
ATOM 2400 N N . ILE B 1 37 ? -8.367 -40.344 -12.633 1 96.12 37 ILE B N 1
ATOM 2401 C CA . ILE B 1 37 ? -8.727 -39.062 -13.219 1 96.12 37 ILE B CA 1
ATOM 2402 C C . ILE B 1 37 ? -9.805 -38.375 -12.367 1 96.12 37 ILE B C 1
ATOM 2404 O O . ILE B 1 37 ? -9.688 -37.219 -12.023 1 96.12 37 ILE B O 1
ATOM 2408 N N . GLN B 1 38 ? -10.82 -39.219 -12.008 1 95.75 38 GLN B N 1
ATOM 2409 C CA . GLN B 1 38 ? -11.906 -38.688 -11.195 1 95.75 38 GLN B CA 1
ATOM 2410 C C . GLN B 1 38 ? -11.398 -38.188 -9.836 1 95.75 38 GLN B C 1
ATOM 2412 O O . GLN B 1 38 ? -11.797 -37.125 -9.359 1 95.75 38 GLN B O 1
ATOM 2417 N N . SER B 1 39 ? -10.57 -38.938 -9.234 1 96.25 39 SER B N 1
ATOM 2418 C CA . SER B 1 39 ? -9.984 -38.562 -7.953 1 96.25 39 SER B CA 1
ATOM 2419 C C . SER B 1 39 ? -9.148 -37.281 -8.086 1 96.25 39 SER B C 1
ATOM 2421 O O . SER B 1 39 ? -9.227 -36.406 -7.242 1 96.25 39 SER B O 1
ATOM 2423 N N . GLY B 1 40 ? -8.359 -37.188 -9.141 1 96.81 40 GLY B N 1
ATOM 2424 C CA . GLY B 1 40 ? -7.578 -35.969 -9.391 1 96.81 40 GLY B CA 1
ATOM 2425 C C . GLY B 1 40 ? -8.438 -34.75 -9.617 1 96.81 40 GLY B C 1
ATOM 2426 O O . GLY B 1 40 ? -8.156 -33.688 -9.062 1 96.81 40 GLY B O 1
ATOM 2427 N N . LEU B 1 41 ? -9.5 -34.938 -10.375 1 96.12 41 LEU B N 1
ATOM 2428 C CA . LEU B 1 41 ? -10.414 -33.812 -10.648 1 96.12 41 LEU B CA 1
ATOM 2429 C C . LEU B 1 41 ? -11.133 -33.375 -9.375 1 96.12 41 LEU B C 1
ATOM 2431 O O . LEU B 1 41 ? -11.367 -32.188 -9.164 1 96.12 41 LEU B O 1
ATOM 2435 N N . ALA B 1 42 ? -11.453 -34.375 -8.547 1 96.69 42 ALA B N 1
ATOM 2436 C CA . ALA B 1 42 ? -12.078 -34.031 -7.266 1 96.69 42 ALA B CA 1
ATOM 2437 C C . ALA B 1 42 ? -11.133 -33.219 -6.398 1 96.69 42 ALA B C 1
ATOM 2439 O O . ALA B 1 42 ? -11.547 -32.219 -5.773 1 96.69 42 ALA B O 1
ATOM 2440 N N . GLN B 1 43 ? -9.883 -33.531 -6.332 1 95.69 43 GLN B N 1
ATOM 2441 C CA . GLN B 1 43 ? -8.883 -32.781 -5.59 1 95.69 43 GLN B CA 1
ATOM 2442 C C . GLN B 1 43 ? -8.75 -31.359 -6.137 1 95.69 43 GLN B C 1
ATOM 2444 O O . GLN B 1 43 ? -8.695 -30.406 -5.367 1 95.69 43 GLN B O 1
ATOM 2449 N N . LEU B 1 44 ? -8.727 -31.234 -7.402 1 95.94 44 LEU B N 1
ATOM 2450 C CA . LEU B 1 44 ? -8.609 -29.953 -8.062 1 95.94 44 LEU B CA 1
ATOM 2451 C C . LEU B 1 44 ? -9.828 -29.078 -7.77 1 95.94 44 LEU B C 1
ATOM 2453 O O . LEU B 1 44 ? -9.68 -27.906 -7.414 1 95.94 44 LEU B O 1
ATOM 2457 N N . ASN B 1 45 ? -10.977 -29.719 -7.879 1 95.06 45 ASN B N 1
ATOM 2458 C CA . ASN B 1 45 ? -12.203 -28.984 -7.594 1 95.06 45 ASN B CA 1
ATOM 2459 C C . ASN B 1 45 ? -12.25 -28.516 -6.141 1 95.06 45 ASN B C 1
ATOM 2461 O O . ASN B 1 45 ? -12.633 -27.375 -5.859 1 95.06 45 ASN B O 1
ATOM 2465 N N . ASN B 1 46 ? -11.844 -29.375 -5.25 1 95.75 46 ASN B N 1
ATOM 2466 C CA . ASN B 1 46 ? -11.812 -29 -3.842 1 95.75 46 ASN B CA 1
ATOM 2467 C C . ASN B 1 46 ? -10.859 -27.844 -3.594 1 95.75 46 ASN B C 1
ATOM 2469 O O . ASN B 1 46 ? -11.188 -26.906 -2.861 1 95.75 46 ASN B O 1
ATOM 2473 N N . ALA B 1 47 ? -9.695 -27.844 -4.156 1 94.62 47 ALA B N 1
ATOM 2474 C CA . ALA B 1 47 ? -8.727 -26.766 -4.012 1 94.62 47 ALA B CA 1
ATOM 2475 C C . ALA B 1 47 ? -9.273 -25.469 -4.586 1 94.62 47 ALA B C 1
ATOM 2477 O O . ALA B 1 47 ? -9.047 -24.391 -4.023 1 94.62 47 ALA B O 1
ATOM 2478 N N . SER B 1 48 ? -9.984 -25.578 -5.684 1 94 48 SER B N 1
ATOM 2479 C CA . SER B 1 48 ? -10.594 -24.406 -6.301 1 94 48 SER B CA 1
ATOM 2480 C C . SER B 1 48 ? -11.641 -23.781 -5.383 1 94 48 SER B C 1
ATOM 2482 O O . SER B 1 48 ? -11.711 -22.562 -5.25 1 94 48 SER B O 1
ATOM 2484 N N . VAL B 1 49 ? -12.398 -24.641 -4.723 1 93.44 49 VAL B N 1
ATOM 2485 C CA . VAL B 1 49 ? -13.422 -24.156 -3.803 1 93.44 49 VAL B CA 1
ATOM 2486 C C . VAL B 1 49 ? -12.758 -23.438 -2.629 1 93.44 49 VAL B C 1
ATOM 2488 O O . VAL B 1 49 ? -13.188 -22.359 -2.227 1 93.44 49 VAL B O 1
ATOM 2491 N N . VAL B 1 50 ? -11.695 -23.984 -2.15 1 92.75 50 VAL B N 1
ATOM 2492 C CA . VAL B 1 50 ? -11.008 -23.406 -0.994 1 92.75 50 VAL B CA 1
ATOM 2493 C C . VAL B 1 50 ? -10.422 -22.047 -1.355 1 92.75 50 VAL B C 1
ATOM 2495 O O . VAL B 1 50 ? -10.617 -21.078 -0.628 1 92.75 50 VAL B O 1
ATOM 2498 N N . ILE B 1 51 ? -9.766 -21.922 -2.463 1 90.5 51 ILE B N 1
ATOM 2499 C CA . ILE B 1 51 ? -9.125 -20.656 -2.816 1 90.5 51 ILE B CA 1
ATOM 2500 C C . ILE B 1 51 ? -10.188 -19.609 -3.123 1 90.5 51 ILE B C 1
ATOM 2502 O O . ILE B 1 51 ? -10.031 -18.438 -2.764 1 90.5 51 ILE B O 1
ATOM 2506 N N . ASN B 1 52 ? -11.234 -20.047 -3.742 1 90.88 52 ASN B N 1
ATOM 2507 C CA . ASN B 1 52 ? -12.328 -19.125 -4.023 1 90.88 52 ASN B CA 1
ATOM 2508 C C . ASN B 1 52 ? -12.992 -18.625 -2.738 1 90.88 52 ASN B C 1
ATOM 2510 O O . ASN B 1 52 ? -13.289 -17.438 -2.605 1 90.88 52 ASN B O 1
ATOM 2514 N N . GLY B 1 53 ? -13.18 -19.562 -1.837 1 90.62 53 GLY B N 1
ATOM 2515 C CA . GLY B 1 53 ? -13.695 -19.156 -0.536 1 90.62 53 GLY B CA 1
ATOM 2516 C C . GLY B 1 53 ? -12.797 -18.188 0.193 1 90.62 53 GLY B C 1
ATOM 2517 O O . GLY B 1 53 ? -13.273 -17.219 0.788 1 90.62 53 GLY B O 1
ATOM 2518 N N . THR B 1 54 ? -11.586 -18.359 0.076 1 88.31 54 THR B N 1
ATOM 2519 C CA . THR B 1 54 ? -10.602 -17.484 0.71 1 88.31 54 THR B CA 1
ATOM 2520 C C . THR B 1 54 ? -10.633 -16.094 0.082 1 88.31 54 THR B C 1
ATOM 2522 O O . THR B 1 54 ? -10.648 -15.086 0.792 1 88.31 54 THR B O 1
ATOM 2525 N N . ILE B 1 55 ? -10.633 -16.031 -1.224 1 87 55 ILE B N 1
ATOM 2526 C CA . ILE B 1 55 ? -10.672 -14.75 -1.925 1 87 55 ILE B CA 1
ATOM 2527 C C . ILE B 1 55 ? -11.93 -13.984 -1.536 1 87 55 ILE B C 1
ATOM 2529 O O . ILE B 1 55 ? -11.875 -12.781 -1.282 1 87 55 ILE B O 1
ATOM 2533 N N . ASN B 1 56 ? -13.031 -14.688 -1.412 1 89.12 56 ASN B N 1
ATOM 2534 C CA . ASN B 1 56 ? -14.289 -14.055 -1.016 1 89.12 56 ASN B CA 1
ATOM 2535 C C . ASN B 1 56 ? -14.203 -13.492 0.402 1 89.12 56 ASN B C 1
ATOM 2537 O O . ASN B 1 56 ? -14.664 -12.375 0.662 1 89.12 56 ASN B O 1
ATOM 2541 N N . THR B 1 57 ? -13.633 -14.281 1.232 1 88.75 57 THR B N 1
ATOM 2542 C CA . THR B 1 57 ? -13.461 -13.836 2.611 1 88.75 57 THR B CA 1
ATOM 2543 C C . THR B 1 57 ? -12.586 -12.594 2.676 1 88.75 57 THR B C 1
ATOM 2545 O O . THR B 1 57 ? -12.914 -11.625 3.371 1 88.75 57 THR B O 1
ATOM 2548 N N . GLN B 1 58 ? -11.539 -12.633 1.916 1 84 58 GLN B N 1
ATOM 2549 C CA . GLN B 1 58 ? -10.625 -11.492 1.895 1 84 58 GLN B CA 1
ATOM 2550 C C . GLN B 1 58 ? -11.297 -10.258 1.304 1 84 58 GLN B C 1
ATOM 2552 O O . GLN B 1 58 ? -11.094 -9.141 1.787 1 84 58 GLN B O 1
ATOM 2557 N N . ALA B 1 59 ? -12.062 -10.445 0.289 1 84 59 ALA B N 1
ATOM 2558 C CA . ALA B 1 59 ? -12.82 -9.344 -0.3 1 84 59 ALA B CA 1
ATOM 2559 C C . ALA B 1 59 ? -13.766 -8.727 0.722 1 84 59 ALA B C 1
ATOM 2561 O O . ALA B 1 59 ? -13.867 -7.5 0.822 1 84 59 ALA B O 1
ATOM 2562 N N . ASN B 1 60 ? -14.391 -9.547 1.493 1 88.44 60 ASN B N 1
ATOM 2563 C CA . ASN B 1 60 ? -15.328 -9.078 2.512 1 88.44 60 ASN B CA 1
ATOM 2564 C C . ASN B 1 60 ? -14.609 -8.312 3.619 1 88.44 60 ASN B C 1
ATOM 2566 O O . ASN B 1 60 ? -15.102 -7.289 4.094 1 88.44 60 ASN B O 1
ATOM 2570 N N . LEU B 1 61 ? -13.484 -8.828 3.98 1 87.12 61 LEU B N 1
ATOM 2571 C CA . LEU B 1 61 ? -12.711 -8.172 5.027 1 87.12 61 LEU B CA 1
ATOM 2572 C C . LEU B 1 61 ? -12.227 -6.801 4.566 1 87.12 61 LEU B C 1
ATOM 2574 O O . LEU B 1 61 ? -12.25 -5.836 5.332 1 87.12 61 LEU B O 1
ATOM 2578 N N . ALA B 1 62 ? -11.773 -6.734 3.338 1 83.19 62 ALA B N 1
ATOM 2579 C CA . ALA B 1 62 ? -11.344 -5.453 2.789 1 83.19 62 ALA B CA 1
ATOM 2580 C C . ALA B 1 62 ? -12.508 -4.461 2.74 1 83.19 62 ALA B C 1
ATOM 2582 O O . ALA B 1 62 ? -12.352 -3.295 3.111 1 83.19 62 ALA B O 1
ATOM 2583 N N . SER B 1 63 ? -13.664 -4.941 2.359 1 84.56 63 SER B N 1
ATOM 2584 C CA . SER B 1 63 ? -14.852 -4.094 2.295 1 84.56 63 SER B CA 1
ATOM 2585 C C . SER B 1 63 ? -15.258 -3.605 3.682 1 84.56 63 SER B C 1
ATOM 2587 O O . SER B 1 63 ? -15.633 -2.443 3.85 1 84.56 63 SER B O 1
ATOM 2589 N N . ALA B 1 64 ? -15.148 -4.48 4.574 1 90.31 64 ALA B N 1
ATOM 2590 C CA . ALA B 1 64 ? -15.492 -4.125 5.949 1 90.31 64 ALA B CA 1
ATOM 2591 C C . ALA B 1 64 ? -14.547 -3.053 6.488 1 90.31 64 ALA B C 1
ATOM 2593 O O . ALA B 1 64 ? -14.977 -2.145 7.203 1 90.31 64 ALA B O 1
ATOM 2594 N N . ALA B 1 65 ? -13.281 -3.174 6.148 1 87.88 65 ALA B N 1
ATOM 2595 C CA . ALA B 1 65 ? -12.297 -2.195 6.602 1 87.88 65 ALA B CA 1
ATOM 2596 C C . ALA B 1 65 ? -12.578 -0.818 6.008 1 87.88 65 ALA B C 1
ATOM 2598 O O . ALA B 1 65 ? -12.469 0.197 6.699 1 87.88 65 ALA B O 1
ATOM 2599 N N . ILE B 1 66 ? -12.93 -0.788 4.789 1 85.38 66 ILE B N 1
ATOM 2600 C CA . ILE B 1 66 ? -13.234 0.464 4.105 1 85.38 66 ILE B CA 1
ATOM 2601 C C . ILE B 1 66 ? -14.477 1.101 4.723 1 85.38 66 ILE B C 1
ATOM 2603 O O . ILE B 1 66 ? -14.492 2.303 4.996 1 85.38 66 ILE B O 1
ATOM 2607 N N . SER B 1 67 ? -15.461 0.273 4.973 1 89.69 67 SER B N 1
ATOM 2608 C CA . SER B 1 67 ? -16.688 0.753 5.605 1 89.69 67 SER B CA 1
ATOM 2609 C C . SER B 1 67 ? -16.406 1.307 7 1 89.69 67 SER B C 1
ATOM 2611 O O . SER B 1 67 ? -16.984 2.32 7.398 1 89.69 67 SER B O 1
ATOM 2613 N N . ASP B 1 68 ? -15.602 0.616 7.68 1 93.44 68 ASP B N 1
ATOM 2614 C CA . ASP B 1 68 ? -15.242 1.05 9.023 1 93.44 68 ASP B CA 1
ATOM 2615 C C . ASP B 1 68 ? -14.555 2.414 9 1 93.44 68 ASP B C 1
ATOM 2617 O O . ASP B 1 68 ? -14.836 3.271 9.836 1 93.44 68 ASP B O 1
ATOM 2621 N N . LEU B 1 69 ? -13.664 2.596 8.023 1 91.75 69 LEU B N 1
ATOM 2622 C CA . LEU B 1 69 ? -13.016 3.895 7.863 1 91.75 69 LEU B CA 1
ATOM 2623 C C . LEU B 1 69 ? -14.039 4.977 7.551 1 91.75 69 LEU B C 1
ATOM 2625 O O . LEU B 1 69 ? -14.023 6.047 8.164 1 91.75 69 LEU B O 1
ATOM 2629 N N . GLN B 1 70 ? -14.883 4.672 6.586 1 90.88 70 GLN B N 1
ATOM 2630 C CA . GLN B 1 70 ? -15.914 5.637 6.215 1 90.88 70 GLN B CA 1
ATOM 2631 C C . GLN B 1 70 ? -16.781 6.008 7.418 1 90.88 70 GLN B C 1
ATOM 2633 O O . GLN B 1 70 ? -17.062 7.184 7.641 1 90.88 70 GLN B O 1
ATOM 2638 N N . GLN B 1 71 ? -17.172 5.035 8.188 1 94.44 71 GLN B N 1
ATOM 2639 C CA . GLN B 1 71 ? -17.984 5.273 9.375 1 94.44 71 GLN B CA 1
ATOM 2640 C C . GLN B 1 71 ? -17.234 6.113 10.398 1 94.44 71 GLN B C 1
ATOM 2642 O O . GLN B 1 71 ? -17.797 7.016 11.016 1 94.44 71 GLN B O 1
ATOM 2647 N N . HIS B 1 72 ? -16 5.82 10.516 1 95.69 72 HIS B N 1
ATOM 2648 C CA . HIS B 1 72 ? -15.164 6.562 11.453 1 95.69 72 HIS B CA 1
ATOM 2649 C C . HIS B 1 72 ? -15.086 8.039 11.07 1 95.69 72 HIS B C 1
ATOM 2651 O O . HIS B 1 72 ? -15.289 8.914 11.914 1 95.69 72 HIS B O 1
ATOM 2657 N N . MET B 1 73 ? -14.82 8.273 9.812 1 94 73 MET B N 1
ATOM 2658 C CA . MET B 1 73 ? -14.703 9.648 9.336 1 94 73 MET B CA 1
ATOM 2659 C C . MET B 1 73 ? -16.047 10.367 9.43 1 94 73 MET B C 1
ATOM 2661 O O . MET B 1 73 ? -16.094 11.531 9.828 1 94 73 MET B O 1
ATOM 2665 N N . THR B 1 74 ? -17.125 9.641 9.094 1 95.5 74 THR B N 1
ATOM 2666 C CA . THR B 1 74 ? -18.469 10.211 9.195 1 95.5 74 THR B CA 1
ATOM 2667 C C . THR B 1 74 ? -18.781 10.594 10.641 1 95.5 74 THR B C 1
ATOM 2669 O O . THR B 1 74 ? -19.281 11.688 10.898 1 95.5 74 THR B O 1
ATOM 2672 N N . LYS B 1 75 ? -18.469 9.719 11.484 1 96.81 75 LYS B N 1
ATOM 2673 C CA . LYS B 1 75 ? -18.719 9.977 12.898 1 96.81 75 LYS B CA 1
ATOM 2674 C C . LYS B 1 75 ? -17.953 11.211 13.367 1 96.81 75 LYS B C 1
ATOM 2676 O O . LYS B 1 75 ? -18.5 12.055 14.07 1 96.81 75 LYS B O 1
ATOM 2681 N N . GLY B 1 76 ? -16.672 11.266 13.023 1 95.69 76 GLY B N 1
ATOM 2682 C CA . GLY B 1 76 ? -15.875 12.422 13.391 1 95.69 76 GLY B CA 1
ATOM 2683 C C . GLY B 1 76 ? -16.438 13.734 12.891 1 95.69 76 GLY B C 1
ATOM 2684 O O . GLY B 1 76 ? -16.5 14.711 13.633 1 95.69 76 GLY B O 1
ATOM 2685 N N . LEU B 1 77 ? -16.922 13.742 11.695 1 95.94 77 LEU B N 1
ATOM 2686 C CA . LEU B 1 77 ? -17.484 14.953 11.086 1 95.94 77 LEU B CA 1
ATOM 2687 C C . LEU B 1 77 ? -18.828 15.289 11.703 1 95.94 77 LEU B C 1
ATOM 2689 O O . LEU B 1 77 ? -19.156 16.469 11.891 1 95.94 77 LEU B O 1
ATOM 2693 N N . THR B 1 78 ? -19.578 14.289 12.016 1 96.19 78 THR B N 1
ATOM 2694 C CA . THR B 1 78 ? -20.875 14.5 12.664 1 96.19 78 THR B CA 1
ATOM 2695 C C . THR B 1 78 ? -20.688 15.094 14.055 1 96.19 78 THR B C 1
ATOM 2697 O O . THR B 1 78 ? -21.422 16.016 14.438 1 96.19 78 THR B O 1
ATOM 2700 N N . ASP B 1 79 ? -19.734 14.594 14.789 1 95.75 79 ASP B N 1
ATOM 2701 C CA . ASP B 1 79 ? -19.422 15.141 16.094 1 95.75 79 ASP B CA 1
ATOM 2702 C C . ASP B 1 79 ? -18.984 16.609 16 1 95.75 79 ASP B C 1
ATOM 2704 O O . ASP B 1 79 ? -19.375 17.438 16.828 1 95.75 79 ASP B O 1
ATOM 2708 N N . LEU B 1 80 ? -18.188 16.844 14.977 1 94.94 80 LEU B N 1
ATOM 2709 C CA . LEU B 1 80 ? -17.75 18.203 14.742 1 94.94 80 LEU B CA 1
ATOM 2710 C C . LEU B 1 80 ? -18.922 19.125 14.43 1 94.94 80 LEU B C 1
ATOM 2712 O O . LEU B 1 80 ? -19.016 20.234 14.953 1 94.94 80 LEU B O 1
ATOM 2716 N N . GLN B 1 81 ? -19.812 18.688 13.625 1 94 81 GLN B N 1
ATOM 2717 C CA . GLN B 1 81 ? -21.016 19.453 13.281 1 94 81 GLN B CA 1
ATOM 2718 C C . GLN B 1 81 ? -21.859 19.719 14.516 1 94 81 GLN B C 1
ATOM 2720 O O . GLN B 1 81 ? -22.422 20.812 14.656 1 94 81 GLN B O 1
ATOM 2725 N N . ALA B 1 82 ? -21.969 18.797 15.344 1 94.25 82 ALA B N 1
ATOM 2726 C CA . ALA B 1 82 ? -22.734 18.969 16.578 1 94.25 82 ALA B CA 1
ATOM 2727 C C . ALA B 1 82 ? -22.109 20.062 17.469 1 94.25 82 ALA B C 1
ATOM 2729 O O . ALA B 1 82 ? -22.828 20.812 18.109 1 94.25 82 ALA B O 1
ATOM 2730 N N . ARG B 1 83 ? -20.844 20.141 17.438 1 92.19 83 ARG B N 1
ATOM 2731 C CA . ARG B 1 83 ? -20.125 21.109 18.266 1 92.19 83 ARG B CA 1
ATOM 2732 C C . ARG B 1 83 ? -20.172 22.516 17.641 1 92.19 83 ARG B C 1
ATOM 2734 O O . ARG B 1 83 ? -20.109 23.516 18.344 1 92.19 83 ARG B O 1
ATOM 2741 N N . PHE B 1 84 ? -20.297 22.469 16.312 1 91.69 84 PHE B N 1
ATOM 2742 C CA . PHE B 1 84 ? -20.328 23.734 15.586 1 91.69 84 PHE B CA 1
ATOM 2743 C C . PHE B 1 84 ? -21.484 23.766 14.586 1 91.69 84 PHE B C 1
ATOM 2745 O O . PHE B 1 84 ? -21.25 23.766 13.375 1 91.69 84 PHE B O 1
ATOM 2752 N N . PRO B 1 85 ? -22.672 23.906 15.039 1 90.5 85 PRO B N 1
ATOM 2753 C CA . PRO B 1 85 ? -23.859 23.75 14.203 1 90.5 85 PRO B CA 1
ATOM 2754 C C . PRO B 1 85 ? -23.984 24.828 13.133 1 90.5 85 PRO B C 1
ATOM 2756 O O . PRO B 1 85 ? -24.641 24.625 12.109 1 90.5 85 PRO B O 1
ATOM 2759 N N . ASN B 1 86 ? -23.312 25.938 13.25 1 88.56 86 ASN B N 1
ATOM 2760 C CA . ASN B 1 86 ? -23.422 27.031 12.305 1 88.56 86 ASN B CA 1
ATOM 2761 C C . ASN B 1 86 ? -22.484 26.844 11.109 1 88.56 86 ASN B C 1
ATOM 2763 O O . ASN B 1 86 ? -22.562 27.594 10.133 1 88.56 86 ASN B O 1
ATOM 2767 N N . GLN B 1 87 ? -21.5 25.875 11.094 1 87.31 87 GLN B N 1
ATOM 2768 C CA . GLN B 1 87 ? -20.531 25.656 10.023 1 87.31 87 GLN B CA 1
ATOM 2769 C C . GLN B 1 87 ? -21.094 24.703 8.961 1 87.31 87 GLN B C 1
ATOM 2771 O O . GLN B 1 87 ? -20.594 24.672 7.832 1 87.31 87 GLN B O 1
ATOM 2776 N N . ASN B 1 88 ? -22.188 24.547 8.625 1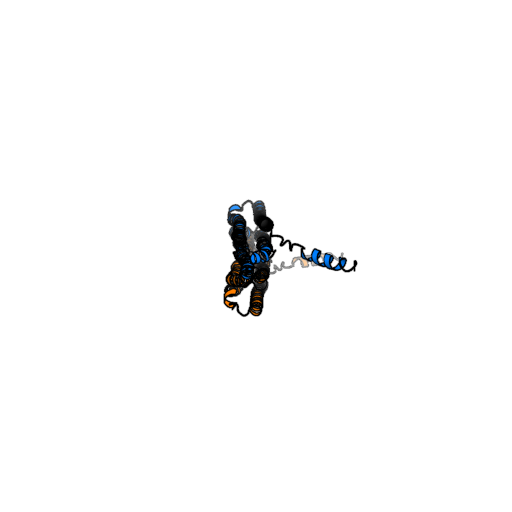 85.12 88 ASN B N 1
ATOM 2777 C CA . ASN B 1 88 ? -22.812 23.641 7.66 1 85.12 88 ASN B CA 1
ATOM 2778 C C . ASN B 1 88 ? -21.781 22.734 7 1 85.12 88 ASN B C 1
ATOM 2780 O O . ASN B 1 88 ? -21.344 23 5.875 1 85.12 88 ASN B O 1
ATOM 2784 N N . ILE B 1 89 ? -21.359 21.719 7.602 1 90.31 89 ILE B N 1
ATOM 2785 C CA . ILE B 1 89 ? -20.406 20.75 7.098 1 90.31 89 ILE B CA 1
ATOM 2786 C C . ILE B 1 89 ? -21.094 19.781 6.141 1 90.31 89 ILE B C 1
ATOM 2788 O O . ILE B 1 89 ? -22 19.031 6.543 1 90.31 89 ILE B O 1
ATOM 2792 N N . ASN B 1 90 ? -20.688 19.828 4.828 1 91.88 90 ASN B N 1
ATOM 2793 C CA . ASN B 1 90 ? -21.219 18.875 3.846 1 91.88 90 ASN B CA 1
ATOM 2794 C C . ASN B 1 90 ? -20.453 17.562 3.871 1 91.88 90 ASN B C 1
ATOM 2796 O O . ASN B 1 90 ? -19.562 17.344 3.051 1 91.88 90 ASN B O 1
ATOM 2800 N N . ILE B 1 91 ? -20.891 16.734 4.742 1 91.56 91 ILE B N 1
ATOM 2801 C CA . ILE B 1 91 ? -20.203 15.477 5.016 1 91.56 91 ILE B CA 1
ATOM 2802 C C . ILE B 1 91 ? -20.188 14.609 3.758 1 91.56 91 ILE B C 1
ATOM 2804 O O . ILE B 1 91 ? -19.156 14.039 3.406 1 91.56 91 ILE B O 1
ATOM 2808 N N . GLY B 1 92 ? -21.312 14.492 3.012 1 89 92 GLY B N 1
ATOM 2809 C CA . GLY B 1 92 ? -21.375 13.711 1.787 1 89 92 GLY B CA 1
ATOM 2810 C C . GLY B 1 92 ? -20.359 14.133 0.753 1 89 92 GLY B C 1
ATOM 2811 O O . GLY B 1 92 ? -19.688 13.281 0.153 1 89 92 GLY B O 1
ATOM 2812 N N . ASN B 1 93 ? -20.188 15.359 0.591 1 88.38 93 ASN B N 1
ATOM 2813 C CA . ASN B 1 93 ? -19.219 15.875 -0.376 1 88.38 93 ASN B CA 1
ATOM 2814 C C . ASN B 1 93 ? -17.781 15.609 0.066 1 88.38 93 ASN B C 1
ATOM 2816 O O . ASN B 1 93 ? -16.938 15.266 -0.754 1 88.38 93 ASN B O 1
ATOM 2820 N N . MET B 1 94 ? -17.516 15.688 1.339 1 88.81 94 MET B N 1
ATOM 2821 C CA . MET B 1 94 ? -16.172 15.516 1.865 1 88.81 94 MET B CA 1
ATOM 2822 C C . MET B 1 94 ? -15.727 14.055 1.783 1 88.81 94 MET B C 1
ATOM 2824 O O . MET B 1 94 ? -14.539 13.773 1.663 1 88.81 94 MET B O 1
ATOM 2828 N N . LEU B 1 95 ? -16.672 13.18 1.83 1 88.62 95 LEU B N 1
ATOM 2829 C CA . LEU B 1 95 ? -16.328 11.766 1.873 1 88.62 95 LEU B CA 1
ATOM 2830 C C . LEU B 1 95 ? -16.75 11.062 0.589 1 88.62 95 LEU B C 1
ATOM 2832 O O . LEU B 1 95 ? -16.891 9.836 0.561 1 88.62 95 LEU B O 1
ATOM 2836 N N . ASN B 1 96 ? -16.906 11.781 -0.505 1 82.31 96 ASN B N 1
ATOM 2837 C CA . ASN B 1 96 ? -17.422 11.234 -1.763 1 82.31 96 ASN B CA 1
ATOM 2838 C C . ASN B 1 96 ? -16.406 10.281 -2.4 1 82.31 96 ASN B C 1
ATOM 2840 O O . ASN B 1 96 ? -16.781 9.43 -3.211 1 82.31 96 ASN B O 1
ATOM 2844 N N . GLY B 1 97 ? -15.203 10.359 -2.066 1 74.88 97 GLY B N 1
ATOM 2845 C CA . GLY B 1 97 ? -14.172 9.5 -2.633 1 74.88 97 GLY B CA 1
ATOM 2846 C C . GLY B 1 97 ? -14.336 8.047 -2.248 1 74.88 97 GLY B C 1
ATOM 2847 O O . GLY B 1 97 ? -13.898 7.152 -2.98 1 74.88 97 GLY B O 1
ATOM 2848 N N . PHE B 1 98 ? -15.055 7.68 -1.196 1 78.12 98 PHE B N 1
ATOM 2849 C CA . PHE B 1 98 ? -15.227 6.312 -0.727 1 78.12 98 PHE B CA 1
ATOM 2850 C C . PHE B 1 98 ? -16.094 5.512 -1.693 1 78.12 98 PHE B C 1
ATOM 2852 O O . PHE B 1 98 ? -15.969 4.289 -1.783 1 78.12 98 PHE B O 1
ATOM 2859 N N . ASN B 1 99 ? -16.906 6.16 -2.443 1 72.5 99 ASN B N 1
ATOM 2860 C CA . ASN B 1 99 ? -17.781 5.465 -3.381 1 72.5 99 ASN B CA 1
ATOM 2861 C C . ASN B 1 99 ? -16.984 4.738 -4.461 1 72.5 99 ASN B C 1
ATOM 2863 O O . ASN B 1 99 ? -17.391 3.66 -4.906 1 72.5 99 ASN B O 1
ATOM 2867 N N . TRP B 1 100 ? -15.969 5.262 -4.824 1 68.25 100 TRP B N 1
ATOM 2868 C CA . TRP B 1 100 ? -15.141 4.676 -5.875 1 68.25 100 TRP B CA 1
ATOM 2869 C C . TRP B 1 100 ? -14.367 3.475 -5.348 1 68.25 100 TRP B C 1
ATOM 2871 O O . TRP B 1 100 ? -14.297 2.436 -6.008 1 68.25 100 TRP B O 1
ATOM 2881 N N . PHE B 1 101 ? -13.961 3.504 -4.137 1 68.62 101 PHE B N 1
ATOM 2882 C CA . PHE B 1 101 ? -13.055 2.5 -3.588 1 68.62 101 PHE B CA 1
ATOM 2883 C C . PHE B 1 101 ? -13.828 1.28 -3.104 1 68.62 101 PHE B C 1
ATOM 2885 O O . PHE B 1 101 ? -13.383 0.145 -3.271 1 68.62 101 PHE B O 1
ATOM 2892 N N . THR B 1 102 ? -14.984 1.468 -2.568 1 73 102 THR B N 1
ATOM 2893 C CA . THR B 1 102 ? -15.781 0.384 -2.01 1 73 102 THR B CA 1
ATOM 2894 C C . THR B 1 102 ? -16.141 -0.637 -3.086 1 73 102 THR B C 1
ATOM 2896 O O . THR B 1 102 ? -16.219 -1.836 -2.812 1 73 102 THR B O 1
ATOM 2899 N N . GLY B 1 103 ? -16.172 -0.191 -4.277 1 72.88 103 GLY B N 1
ATOM 2900 C CA . GLY B 1 103 ? -16.547 -1.083 -5.367 1 72.88 103 GLY B CA 1
ATOM 2901 C C . GLY B 1 103 ? -15.352 -1.702 -6.062 1 72.88 103 GLY B C 1
ATOM 2902 O O . GLY B 1 103 ? -15.43 -2.822 -6.57 1 72.88 103 GLY B O 1
ATOM 2903 N N . GLU B 1 104 ? -14.273 -1.098 -5.973 1 75.25 104 GLU B N 1
ATOM 2904 C CA . GLU B 1 104 ? -13.133 -1.504 -6.789 1 75.25 104 GLU B CA 1
ATOM 2905 C C . GLU B 1 104 ? -12.43 -2.723 -6.191 1 75.25 104 GLU B C 1
ATOM 2907 O O . GLU B 1 104 ? -12.062 -3.646 -6.918 1 75.25 104 GLU B O 1
ATOM 2912 N N . VAL B 1 105 ? -12.281 -2.771 -4.914 1 73.69 105 VAL B N 1
ATOM 2913 C CA . VAL B 1 105 ? -11.5 -3.834 -4.289 1 73.69 105 VAL B CA 1
ATOM 2914 C C . VAL B 1 105 ? -12.219 -5.172 -4.465 1 73.69 105 VAL B C 1
ATOM 2916 O O . VAL B 1 105 ? -11.633 -6.133 -4.973 1 73.69 105 VAL B O 1
ATOM 2919 N N . PRO B 1 106 ? -13.523 -5.246 -4.27 1 75.5 106 PRO B N 1
ATOM 2920 C CA . PRO B 1 106 ? -14.219 -6.508 -4.527 1 75.5 106 PRO B CA 1
ATOM 2921 C C . PRO B 1 106 ? -14.211 -6.898 -6 1 75.5 106 PRO B C 1
ATOM 2923 O O . PRO B 1 106 ? -14.125 -8.086 -6.328 1 75.5 106 PRO B O 1
ATOM 2926 N N . GLN B 1 107 ? -14.234 -5.902 -6.797 1 81.25 107 GLN B N 1
ATOM 2927 C CA . GLN B 1 107 ? -14.227 -6.184 -8.227 1 81.25 107 GLN B CA 1
ATOM 2928 C C . GLN B 1 107 ? -12.891 -6.77 -8.672 1 81.25 107 GLN B C 1
ATOM 2930 O O . GLN B 1 107 ? -12.852 -7.754 -9.414 1 81.25 107 GLN B O 1
ATOM 2935 N N . VAL B 1 108 ? -11.867 -6.215 -8.195 1 79.81 108 VAL B N 1
ATOM 2936 C CA . VAL B 1 108 ? -10.539 -6.699 -8.539 1 79.81 108 VAL B CA 1
ATOM 2937 C C . VAL B 1 108 ? -10.359 -8.133 -8.039 1 79.81 108 VAL B C 1
ATOM 2939 O O . VAL B 1 108 ? -9.844 -8.992 -8.758 1 79.81 108 VAL B O 1
ATOM 2942 N N . LEU B 1 109 ? -10.844 -8.438 -6.91 1 80.19 109 LEU B N 1
ATOM 2943 C CA . LEU B 1 109 ? -10.672 -9.766 -6.328 1 80.19 109 LEU B CA 1
ATOM 2944 C C . LEU B 1 109 ? -11.57 -10.789 -7.023 1 80.19 109 LEU B C 1
ATOM 2946 O O . LEU B 1 109 ? -11.18 -11.945 -7.195 1 80.19 109 LEU B O 1
ATOM 2950 N N . ALA B 1 110 ? -12.711 -10.312 -7.477 1 83.19 110 ALA B N 1
ATOM 2951 C CA . ALA B 1 110 ? -13.594 -11.18 -8.25 1 83.19 110 ALA B CA 1
ATOM 2952 C C . ALA B 1 110 ? -12.961 -11.547 -9.594 1 83.19 110 ALA B C 1
ATOM 2954 O O . ALA B 1 110 ? -13.008 -12.703 -10.016 1 83.19 110 ALA B O 1
ATOM 2955 N N . GLU B 1 111 ? -12.391 -10.562 -10.164 1 83.44 111 GLU B N 1
ATOM 2956 C CA . GLU B 1 111 ? -11.695 -10.789 -11.43 1 83.44 111 GLU B CA 1
ATOM 2957 C C . GLU B 1 111 ? -10.531 -11.75 -11.25 1 83.44 111 GLU B C 1
ATOM 2959 O O . GLU B 1 111 ? -10.336 -12.664 -12.062 1 83.44 111 GLU B O 1
ATOM 2964 N N . PHE B 1 112 ? -9.875 -11.57 -10.18 1 84 112 PHE B N 1
ATOM 2965 C CA . PHE B 1 112 ? -8.75 -12.438 -9.859 1 84 112 PHE B CA 1
ATOM 2966 C C . PHE B 1 112 ? -9.211 -13.875 -9.648 1 84 112 PHE B C 1
ATOM 2968 O O . PHE B 1 112 ? -8.617 -14.805 -10.188 1 84 112 PHE B O 1
ATOM 2975 N N . ARG B 1 113 ? -10.281 -14 -8.992 1 86.44 113 ARG B N 1
ATOM 2976 C CA . ARG B 1 113 ? -10.852 -15.32 -8.734 1 86.44 113 ARG B CA 1
ATOM 2977 C C . ARG B 1 113 ? -11.172 -16.031 -10.031 1 86.44 113 ARG B C 1
ATOM 2979 O O . ARG B 1 113 ? -10.812 -17.203 -10.211 1 86.44 113 ARG B O 1
ATOM 2986 N N . HIS B 1 114 ? -11.711 -15.391 -10.938 1 87.38 114 HIS B N 1
ATOM 2987 C CA . HIS B 1 114 ? -12.094 -15.977 -12.219 1 87.38 114 HIS B CA 1
ATOM 2988 C C . HIS B 1 114 ? -10.859 -16.359 -13.039 1 87.38 114 HIS B C 1
ATOM 2990 O O . HIS B 1 114 ? -10.781 -17.453 -13.586 1 87.38 114 HIS B O 1
ATOM 2996 N N . THR B 1 115 ? -9.984 -15.5 -13.008 1 85.81 115 THR B N 1
ATOM 2997 C CA . THR B 1 115 ? -8.797 -15.703 -13.836 1 85.81 115 THR B CA 1
ATOM 2998 C C . THR B 1 115 ? -7.992 -16.891 -13.336 1 85.81 115 THR B C 1
ATOM 3000 O O . THR B 1 115 ? -7.602 -17.766 -14.117 1 85.81 115 THR B O 1
ATOM 3003 N N . ILE B 1 116 ? -7.863 -17.031 -12.016 1 84.56 116 ILE B N 1
ATOM 3004 C CA . ILE B 1 116 ? -7 -18.094 -11.492 1 84.56 116 ILE B CA 1
ATOM 3005 C C . ILE B 1 116 ? -7.68 -19.453 -11.664 1 84.56 116 ILE B C 1
ATOM 3007 O O . ILE B 1 116 ? -7.02 -20.453 -11.922 1 84.56 116 ILE B O 1
ATOM 3011 N N . THR B 1 117 ? -8.984 -19.422 -11.625 1 87.12 117 THR B N 1
ATOM 3012 C CA . THR B 1 117 ? -9.711 -20.672 -11.82 1 87.12 117 THR B CA 1
ATOM 3013 C C . THR B 1 117 ? -9.625 -21.125 -13.273 1 87.12 117 THR B C 1
ATOM 3015 O O . THR B 1 117 ? -9.32 -22.297 -13.539 1 87.12 117 THR B O 1
ATOM 3018 N N . ASP B 1 118 ? -9.695 -20.219 -14.117 1 90.12 118 ASP B N 1
ATOM 3019 C CA . ASP B 1 118 ? -9.633 -20.547 -15.539 1 90.12 118 ASP B CA 1
ATOM 3020 C C . ASP B 1 118 ? -8.227 -21 -15.93 1 90.12 118 ASP B C 1
ATOM 3022 O O . ASP B 1 118 ? -8.07 -21.922 -16.719 1 90.12 118 ASP B O 1
ATOM 3026 N N . ASP B 1 119 ? -7.316 -20.375 -15.336 1 91.31 119 ASP B N 1
ATOM 3027 C CA . ASP B 1 119 ? -5.926 -20.609 -15.695 1 91.31 119 ASP B CA 1
ATOM 3028 C C . ASP B 1 119 ? -5.473 -22 -15.258 1 91.31 119 ASP B C 1
ATOM 3030 O O . ASP B 1 119 ? -4.492 -22.531 -15.773 1 91.31 119 ASP B O 1
ATOM 3034 N N . VAL B 1 120 ? -6.219 -22.547 -14.305 1 93.69 120 VAL B N 1
ATOM 3035 C CA . VAL B 1 120 ? -5.805 -23.859 -13.82 1 93.69 120 VAL B CA 1
ATOM 3036 C C . VAL B 1 120 ? -6.777 -24.938 -14.312 1 93.69 120 VAL B C 1
ATOM 3038 O O . VAL B 1 120 ? -6.363 -26.016 -14.711 1 93.69 120 VAL B O 1
ATOM 3041 N N . MET B 1 121 ? -8.031 -24.625 -14.422 1 93.5 121 MET B N 1
ATOM 3042 C CA . MET B 1 121 ? -9.039 -25.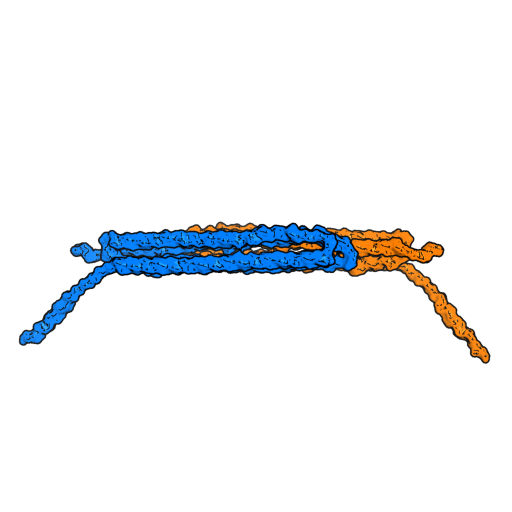625 -14.75 1 93.5 121 MET B CA 1
ATOM 3043 C C . MET B 1 121 ? -9.031 -25.938 -16.25 1 93.5 121 MET B C 1
ATOM 3045 O O . MET B 1 121 ? -9.195 -27.094 -16.641 1 93.5 121 MET B O 1
ATOM 3049 N N . ALA B 1 122 ? -8.836 -24.922 -17.047 1 92.31 122 ALA B N 1
ATOM 3050 C CA . ALA B 1 122 ? -8.82 -25.156 -18.484 1 92.31 122 ALA B CA 1
ATOM 3051 C C . ALA B 1 122 ? -7.684 -26.094 -18.875 1 92.31 122 ALA B C 1
ATOM 3053 O O . ALA B 1 122 ? -7.91 -27.125 -19.531 1 92.31 122 ALA B O 1
ATOM 3054 N N . PRO B 1 123 ? -6.508 -25.828 -18.438 1 92.75 123 PRO B N 1
ATOM 3055 C CA . PRO B 1 123 ? -5.414 -26.766 -18.734 1 92.75 123 PRO B CA 1
ATOM 3056 C C . PRO B 1 123 ? -5.668 -28.172 -18.188 1 92.75 123 PRO B C 1
ATOM 3058 O O . PRO B 1 123 ? -5.188 -29.156 -18.75 1 92.75 123 PRO B O 1
ATOM 3061 N N . SER B 1 124 ? -6.371 -28.281 -17.078 1 95.56 124 SER B N 1
ATOM 3062 C CA . SER B 1 124 ? -6.645 -29.594 -16.5 1 95.56 124 SER B CA 1
ATOM 3063 C C . SER B 1 124 ? -7.434 -30.469 -17.469 1 95.56 124 SER B C 1
ATOM 3065 O O . SER B 1 124 ? -7.258 -31.688 -17.5 1 95.56 124 SER B O 1
ATOM 3067 N N . GLN B 1 125 ? -8.281 -29.875 -18.25 1 94.19 125 GLN B N 1
ATOM 3068 C CA . GLN B 1 125 ? -9.047 -30.609 -19.25 1 94.19 125 GLN B CA 1
ATOM 3069 C C . GLN B 1 125 ? -8.141 -31.203 -20.328 1 94.19 125 GLN B C 1
ATOM 3071 O O . GLN B 1 125 ? -8.336 -32.344 -20.766 1 94.19 125 GLN B O 1
ATOM 3076 N N . VAL B 1 126 ? -7.215 -30.359 -20.719 1 94 126 VAL B N 1
ATOM 3077 C CA . VAL B 1 126 ? -6.25 -30.828 -21.719 1 94 126 VAL B CA 1
ATOM 3078 C C . VAL B 1 126 ? -5.453 -32 -21.156 1 94 126 VAL B C 1
ATOM 3080 O O . VAL B 1 126 ? -5.219 -33 -21.859 1 94 126 VAL B O 1
ATOM 3083 N N . VAL B 1 127 ? -5.055 -31.953 -19.922 1 95.94 127 VAL B N 1
ATOM 3084 C CA . VAL B 1 127 ? -4.312 -33.031 -19.266 1 95.94 127 VAL B CA 1
ATOM 3085 C C . VAL B 1 127 ? -5.148 -34.312 -19.25 1 95.94 127 VAL B C 1
ATOM 3087 O O . VAL B 1 127 ? -4.656 -35.375 -19.594 1 95.94 127 VAL B O 1
ATOM 3090 N N . VAL B 1 128 ? -6.395 -34.188 -18.859 1 96.25 128 VAL B N 1
ATOM 3091 C CA . VAL B 1 128 ? -7.297 -35.344 -18.812 1 96.25 128 VAL B CA 1
ATOM 3092 C C . VAL B 1 128 ? -7.398 -35.969 -20.203 1 96.25 128 VAL B C 1
ATOM 3094 O O . VAL B 1 128 ? -7.262 -37.188 -20.344 1 96.25 128 VAL B O 1
ATOM 3097 N N . GLN B 1 129 ? -7.586 -35.125 -21.188 1 95.94 129 GLN B N 1
ATOM 3098 C CA . GLN B 1 129 ? -7.699 -35.625 -22.547 1 95.94 129 GLN B CA 1
ATOM 3099 C C . GLN B 1 129 ? -6.434 -36.375 -22.984 1 95.94 129 GLN B C 1
ATOM 3101 O O . GLN B 1 129 ? -6.504 -37.406 -23.609 1 95.94 129 GLN B O 1
ATOM 3106 N N . ASN B 1 130 ? -5.312 -35.844 -22.656 1 95.38 130 ASN B N 1
ATOM 3107 C CA . ASN B 1 130 ? -4.043 -36.469 -23 1 95.38 130 ASN B CA 1
ATOM 3108 C C . ASN B 1 130 ? -3.906 -37.844 -22.344 1 95.38 130 ASN B C 1
ATOM 3110 O O . ASN B 1 130 ? -3.42 -38.781 -22.969 1 95.38 130 ASN B O 1
ATOM 3114 N N . ILE B 1 131 ? -4.312 -37.969 -21.109 1 95.81 131 ILE B N 1
ATOM 3115 C CA . ILE B 1 131 ? -4.234 -39.219 -20.391 1 95.81 131 ILE B CA 1
ATOM 3116 C C . ILE B 1 131 ? -5.16 -40.25 -21.031 1 95.81 131 ILE B C 1
ATOM 3118 O O . ILE B 1 131 ? -4.766 -41.406 -21.266 1 95.81 131 ILE B O 1
ATOM 3122 N N . LEU B 1 132 ? -6.375 -39.812 -21.391 1 95.81 132 LEU B N 1
ATOM 3123 C CA . LEU B 1 132 ? -7.344 -40.688 -22.016 1 95.81 132 LEU B CA 1
ATOM 3124 C C . LEU B 1 132 ? -6.863 -41.125 -23.406 1 95.81 132 LEU B C 1
ATOM 3126 O O . LEU B 1 132 ? -6.973 -42.312 -23.766 1 95.81 132 LEU B O 1
ATOM 3130 N N . ASN B 1 133 ? -6.312 -40.188 -24.141 1 95.44 133 ASN B N 1
ATOM 3131 C CA . ASN B 1 133 ? -5.762 -40.5 -25.453 1 95.44 133 ASN B CA 1
ATOM 3132 C C . ASN B 1 133 ? -4.621 -41.5 -25.344 1 95.44 133 ASN B C 1
ATOM 3134 O O . ASN B 1 133 ? -4.527 -42.438 -26.156 1 95.44 133 ASN B O 1
ATOM 3138 N N . ALA B 1 134 ? -3.791 -41.344 -24.359 1 96.56 134 ALA B N 1
ATOM 3139 C CA . ALA B 1 134 ? -2.67 -42.25 -24.156 1 96.56 134 ALA B CA 1
ATOM 3140 C C . ALA B 1 134 ? -3.164 -43.656 -23.844 1 96.56 134 ALA B C 1
ATOM 3142 O O . ALA B 1 134 ? -2.635 -44.656 -24.375 1 96.56 134 ALA B O 1
ATOM 3143 N N . MET B 1 135 ? -4.156 -43.781 -22.984 1 95.12 135 MET B N 1
ATOM 3144 C CA . MET B 1 135 ? -4.723 -45.062 -22.656 1 95.12 135 MET B CA 1
ATOM 3145 C C . MET B 1 135 ? -5.195 -45.812 -23.906 1 95.12 135 MET B C 1
ATOM 3147 O O . MET B 1 135 ? -4.891 -46.969 -24.109 1 95.12 135 MET B O 1
ATOM 3151 N N . THR B 1 136 ? -5.922 -45.094 -24.766 1 93.75 136 THR B N 1
ATOM 3152 C CA . THR B 1 136 ? -6.434 -45.656 -26.016 1 93.75 136 THR B CA 1
ATOM 3153 C C . THR B 1 136 ? -5.285 -46.062 -26.938 1 93.75 136 THR B C 1
ATOM 3155 O O . THR B 1 136 ? -5.309 -47.125 -27.531 1 93.75 136 THR B O 1
ATOM 3158 N N . GLU B 1 137 ? -4.309 -45.219 -26.984 1 95.5 137 GLU B N 1
ATOM 3159 C CA . GLU B 1 137 ? -3.133 -45.469 -27.812 1 95.5 137 GLU B CA 1
ATOM 3160 C C . GLU B 1 137 ? -2.414 -46.75 -27.359 1 95.5 137 GLU B C 1
ATOM 3162 O O . GLU B 1 137 ? -2.01 -47.562 -28.188 1 95.5 137 GLU B O 1
ATOM 3167 N N . PHE B 1 138 ? -2.256 -46.969 -26.078 1 94.88 138 PHE B N 1
ATOM 3168 C CA . PHE B 1 138 ? -1.556 -48.125 -25.547 1 94.88 138 PHE B CA 1
ATOM 3169 C C . PHE B 1 138 ? -2.363 -49.406 -25.766 1 94.88 138 PHE B C 1
ATOM 3171 O O . PHE B 1 138 ? -1.804 -50.438 -26.109 1 94.88 138 PHE B O 1
ATOM 3178 N N . PHE B 1 139 ? -3.688 -49.281 -25.625 1 92.38 139 PHE B N 1
ATOM 3179 C CA . PHE B 1 139 ? -4.582 -50.406 -25.859 1 92.38 139 PHE B CA 1
ATOM 3180 C C . PHE B 1 139 ? -4.477 -50.906 -27.297 1 92.38 139 PHE B C 1
ATOM 3182 O O . PHE B 1 139 ? -4.48 -52.094 -27.547 1 92.38 139 PHE B O 1
ATOM 3189 N N . LEU B 1 140 ? -4.305 -49.938 -28.219 1 92.88 140 LEU B N 1
ATOM 3190 C CA . LEU B 1 140 ? -4.316 -50.281 -29.641 1 92.88 140 LEU B CA 1
ATOM 3191 C C . LEU B 1 140 ? -2.898 -50.5 -30.156 1 92.88 140 LEU B C 1
ATOM 3193 O O . LEU B 1 140 ? -2.693 -50.688 -31.359 1 92.88 140 LEU B O 1
ATOM 3197 N N . SER B 1 141 ? -1.993 -50.5 -29.25 1 92.12 141 SER B N 1
ATOM 3198 C CA . SER B 1 141 ? -0.604 -50.625 -29.688 1 92.12 141 SER B CA 1
ATOM 3199 C C . SER B 1 141 ? -0.348 -51.969 -30.359 1 92.12 141 SER B C 1
ATOM 3201 O O . SER B 1 141 ? -0.794 -53 -29.859 1 92.12 141 SER B O 1
ATOM 3203 N N . PRO B 1 142 ? 0.321 -52.031 -31.484 1 90.06 142 PRO B N 1
ATOM 3204 C CA . PRO B 1 142 ? 0.688 -53.281 -32.125 1 90.06 142 PRO B CA 1
ATOM 3205 C C . PRO B 1 142 ? 1.648 -54.125 -31.25 1 90.06 142 PRO B C 1
ATOM 3207 O O . PRO B 1 142 ? 1.773 -55.344 -31.453 1 90.06 142 PRO B O 1
ATOM 3210 N N . LYS B 1 143 ? 2.383 -53.438 -30.422 1 91.06 143 LYS B N 1
ATOM 3211 C CA . LYS B 1 143 ? 3.25 -54.125 -29.469 1 91.06 143 LYS B CA 1
ATOM 3212 C C . LYS B 1 143 ? 2.506 -54.469 -28.172 1 91.06 143 LYS B C 1
ATOM 3214 O O . LYS B 1 143 ? 2.863 -53.938 -27.109 1 91.06 143 LYS B O 1
ATOM 3219 N N . ARG B 1 144 ? 1.691 -55.406 -28.234 1 89.44 144 ARG B N 1
ATOM 3220 C CA . ARG B 1 144 ? 0.707 -55.656 -27.188 1 89.44 144 ARG B CA 1
ATOM 3221 C C . ARG B 1 144 ? 1.387 -56.031 -25.875 1 89.44 144 ARG B C 1
ATOM 3223 O O . ARG B 1 144 ? 1.044 -55.5 -24.812 1 89.44 144 ARG B O 1
ATOM 3230 N N . ALA B 1 145 ? 2.377 -56.969 -25.875 1 87.75 145 ALA B N 1
ATOM 3231 C CA . ALA B 1 145 ? 3.047 -57.406 -24.656 1 87.75 145 ALA B CA 1
ATOM 3232 C C . ALA B 1 145 ? 3.779 -56.25 -23.984 1 87.75 145 ALA B C 1
ATOM 3234 O O . ALA B 1 145 ? 3.723 -56.094 -22.75 1 87.75 145 ALA B O 1
ATOM 3235 N N . CYS B 1 146 ? 4.41 -55.438 -24.891 1 91.88 146 CYS B N 1
ATOM 3236 C CA . CYS B 1 146 ? 5.141 -54.312 -24.359 1 91.88 146 CYS B CA 1
ATOM 3237 C C . CYS B 1 146 ? 4.184 -53.281 -23.766 1 91.88 146 CYS B C 1
ATOM 3239 O O . CYS B 1 146 ? 4.449 -52.719 -22.688 1 91.88 146 CYS B O 1
ATOM 3241 N N . ALA B 1 147 ? 3.09 -52.969 -24.438 1 93.56 147 ALA B N 1
ATOM 3242 C CA . ALA B 1 147 ? 2.084 -52.062 -23.922 1 93.56 147 ALA B CA 1
ATOM 3243 C C . ALA B 1 147 ? 1.523 -52.531 -22.594 1 93.56 147 ALA B C 1
ATOM 3245 O O . ALA B 1 147 ? 1.328 -51.719 -21.672 1 93.56 147 ALA B O 1
ATOM 3246 N N . GLN B 1 148 ? 1.325 -53.844 -22.438 1 91.44 148 GLN B N 1
ATOM 3247 C CA . GLN B 1 148 ? 0.803 -54.406 -21.203 1 91.44 148 GLN B CA 1
ATOM 3248 C C . GLN B 1 148 ? 1.796 -54.219 -20.047 1 91.44 148 GLN B C 1
ATOM 3250 O O . GLN B 1 148 ? 1.397 -54 -18.906 1 91.44 148 GLN B O 1
ATOM 3255 N N . GLN B 1 149 ? 2.996 -54.219 -20.391 1 90.25 149 GLN B N 1
ATOM 3256 C CA . GLN B 1 149 ? 4.035 -54.094 -19.375 1 90.25 149 GLN B CA 1
ATOM 3257 C C . GLN B 1 149 ? 4.137 -52.656 -18.859 1 90.25 149 GLN B C 1
ATOM 3259 O O . GLN B 1 149 ? 4.414 -52.438 -17.672 1 90.25 149 GLN B O 1
ATOM 3264 N N . HIS B 1 150 ? 3.834 -51.688 -19.75 1 93.5 150 HIS B N 1
ATOM 3265 C CA . HIS B 1 150 ? 4.176 -50.312 -19.406 1 93.5 150 HIS B CA 1
ATOM 3266 C C . HIS B 1 150 ? 2.922 -49.469 -19.188 1 93.5 150 HIS B C 1
ATOM 3268 O O . HIS B 1 150 ? 2.984 -48.406 -18.562 1 93.5 150 HIS B O 1
ATOM 3274 N N . ALA B 1 151 ? 1.79 -49.875 -19.641 1 93.31 151 ALA B N 1
ATOM 3275 C CA . ALA B 1 151 ? 0.567 -49.062 -19.609 1 93.31 151 ALA B CA 1
ATOM 3276 C C . ALA B 1 151 ? 0.132 -48.812 -18.172 1 93.31 151 ALA B C 1
ATOM 3278 O O . ALA B 1 151 ? -0.492 -47.781 -17.891 1 93.31 151 ALA B O 1
ATOM 3279 N N . GLN B 1 152 ? 0.448 -49.688 -17.297 1 92.69 152 GLN B N 1
ATOM 3280 C CA . GLN B 1 152 ? 0.053 -49.531 -15.891 1 92.69 152 GLN B CA 1
ATOM 3281 C C . GLN B 1 152 ? 0.671 -48.281 -15.297 1 92.69 152 GLN B C 1
ATOM 3283 O O . GLN B 1 152 ? 0.163 -47.75 -14.305 1 92.69 152 GLN B O 1
ATOM 3288 N N . ASN B 1 153 ? 1.708 -47.781 -15.922 1 93.5 153 ASN B N 1
ATOM 3289 C CA . ASN B 1 153 ? 2.375 -46.562 -15.438 1 93.5 153 ASN B CA 1
ATOM 3290 C C . ASN B 1 153 ? 1.52 -45.312 -15.656 1 93.5 153 ASN B C 1
ATOM 3292 O O . ASN B 1 153 ? 1.806 -44.25 -15.102 1 93.5 153 ASN B O 1
ATOM 3296 N N . LEU B 1 154 ? 0.463 -45.406 -16.391 1 94.25 154 LEU B N 1
ATOM 3297 C CA . LEU B 1 154 ? -0.432 -44.281 -16.656 1 94.25 154 LEU B CA 1
ATOM 3298 C C . LEU B 1 154 ? -1.167 -43.844 -15.398 1 94.25 154 LEU B C 1
ATOM 3300 O O . LEU B 1 154 ? -1.628 -42.719 -15.305 1 94.25 154 LEU B O 1
ATOM 3304 N N . VAL B 1 155 ? -1.287 -44.75 -14.406 1 94.12 155 VAL B N 1
ATOM 3305 C CA . VAL B 1 155 ? -2.08 -44.438 -13.219 1 94.12 155 VAL B CA 1
ATOM 3306 C C . VAL B 1 155 ? -1.16 -44 -12.078 1 94.12 155 VAL B C 1
ATOM 3308 O O . VAL B 1 155 ? -1.605 -43.844 -10.945 1 94.12 155 VAL B O 1
ATOM 3311 N N . GLN B 1 156 ? 0.041 -43.719 -12.344 1 92.81 156 GLN B N 1
ATOM 3312 C CA . GLN B 1 156 ? 0.982 -43.25 -11.328 1 92.81 156 GLN B CA 1
ATOM 3313 C C . GLN B 1 156 ? 0.669 -41.812 -10.883 1 92.81 156 GLN B C 1
ATOM 3315 O O . GLN B 1 156 ? 0.15 -41.031 -11.672 1 92.81 156 GLN B O 1
ATOM 3320 N N . PRO B 1 157 ? 1.078 -41.531 -9.625 1 92.38 157 PRO B N 1
ATOM 3321 C CA . PRO B 1 157 ? 0.803 -40.219 -9.078 1 92.38 157 PRO B CA 1
ATOM 3322 C C . PRO B 1 157 ? 1.404 -39.094 -9.922 1 92.38 157 PRO B C 1
ATOM 3324 O O . PRO B 1 157 ? 0.83 -38 -10 1 92.38 157 PRO B O 1
ATOM 3327 N N . ARG B 1 158 ? 2.467 -39.312 -10.57 1 94.31 158 ARG B N 1
ATOM 3328 C CA . ARG B 1 158 ? 3.139 -38.312 -11.383 1 94.31 158 ARG B CA 1
ATOM 3329 C C . ARG B 1 158 ? 2.26 -37.875 -12.547 1 94.31 158 ARG B C 1
ATOM 3331 O O . ARG B 1 158 ? 2.402 -36.75 -13.062 1 94.31 158 ARG B O 1
ATOM 3338 N N . ILE B 1 159 ? 1.352 -38.688 -12.953 1 95.5 159 ILE B N 1
ATOM 3339 C CA . ILE B 1 159 ? 0.527 -38.406 -14.117 1 95.5 159 ILE B CA 1
ATOM 3340 C C . ILE B 1 159 ? -0.869 -37.969 -13.672 1 95.5 159 ILE B C 1
ATOM 3342 O O . ILE B 1 159 ? -1.767 -37.812 -14.5 1 95.5 159 ILE B O 1
ATOM 3346 N N . SER B 1 160 ? -1.025 -37.688 -12.461 1 95.62 160 SER B N 1
ATOM 3347 C CA . SER B 1 160 ? -2.332 -37.312 -11.93 1 95.62 160 SER B CA 1
ATOM 3348 C C . SER B 1 160 ? -2.676 -35.875 -12.266 1 95.62 160 SER B C 1
ATOM 3350 O O . SER B 1 160 ? -1.867 -34.969 -12.047 1 95.62 160 SER B O 1
ATOM 3352 N N . VAL B 1 161 ? -3.947 -35.625 -12.68 1 96.25 161 VAL B N 1
ATOM 3353 C CA . VAL B 1 161 ? -4.438 -34.281 -12.922 1 96.25 161 VAL B CA 1
ATOM 3354 C C . VAL B 1 161 ? -4.574 -33.531 -11.602 1 96.25 161 VAL B C 1
ATOM 3356 O O . VAL B 1 161 ? -4.57 -32.312 -11.57 1 96.25 161 VAL B O 1
ATOM 3359 N N . GLY B 1 162 ? -4.68 -34.25 -10.445 1 96.06 162 GLY B N 1
ATOM 3360 C CA . GLY B 1 162 ? -4.785 -33.656 -9.125 1 96.06 162 GLY B CA 1
ATOM 3361 C C . GLY B 1 162 ? -3.566 -32.844 -8.742 1 96.06 162 GLY B C 1
ATOM 3362 O O . GLY B 1 162 ? -3.635 -32 -7.836 1 96.06 162 GLY B O 1
ATOM 3363 N N . ARG B 1 163 ? -2.426 -32.969 -9.375 1 95.56 163 ARG B N 1
ATOM 3364 C CA . ARG B 1 163 ? -1.213 -32.219 -9.109 1 95.56 163 ARG B CA 1
ATOM 3365 C C . ARG B 1 163 ? -1.437 -30.719 -9.359 1 95.56 163 ARG B C 1
ATOM 3367 O O . ARG B 1 163 ? -0.798 -29.875 -8.734 1 95.56 163 ARG B O 1
ATOM 3374 N N . LEU B 1 164 ? -2.402 -30.391 -10.234 1 96.5 164 LEU B N 1
ATOM 3375 C CA . LEU B 1 164 ? -2.682 -29 -10.562 1 96.5 164 LEU B CA 1
ATOM 3376 C C . LEU B 1 164 ? -3.281 -28.281 -9.367 1 96.5 164 LEU B C 1
ATOM 3378 O O . LEU B 1 164 ? -3.299 -27.047 -9.328 1 96.5 164 LEU B O 1
ATOM 3382 N N . ALA B 1 165 ? -3.773 -29.062 -8.391 1 95.19 165 ALA B N 1
ATOM 3383 C CA . ALA B 1 165 ? -4.301 -28.469 -7.164 1 95.19 165 ALA B CA 1
ATOM 3384 C C . ALA B 1 165 ? -3.217 -27.688 -6.426 1 95.19 165 ALA B C 1
ATOM 3386 O O . ALA B 1 165 ? -3.516 -26.75 -5.676 1 95.19 165 ALA B O 1
ATOM 3387 N N . GLN B 1 166 ? -2.01 -28.047 -6.652 1 92.62 166 GLN B N 1
ATOM 3388 C CA . GLN B 1 166 ? -0.887 -27.375 -6.008 1 92.62 166 GLN B CA 1
ATOM 3389 C C . GLN B 1 166 ? -0.81 -25.906 -6.418 1 92.62 166 GLN B C 1
ATOM 3391 O O . GLN B 1 166 ? -0.359 -25.062 -5.645 1 92.62 166 GLN B O 1
ATOM 3396 N N . CYS B 1 167 ? -1.203 -25.562 -7.656 1 93 167 CYS B N 1
ATOM 3397 C CA . CYS B 1 167 ? -1.198 -24.172 -8.125 1 93 167 CYS B CA 1
ATOM 3398 C C . CYS B 1 167 ? -2.104 -23.312 -7.262 1 93 167 CYS B C 1
ATOM 3400 O O . CYS B 1 167 ? -1.705 -22.219 -6.836 1 93 167 CYS B O 1
ATOM 3402 N N . PHE B 1 168 ? -3.238 -23.906 -6.879 1 90.38 168 PHE B N 1
ATOM 3403 C CA . PHE B 1 168 ? -4.164 -23.172 -6.02 1 90.38 168 PHE B CA 1
ATOM 3404 C C . PHE B 1 168 ? -3.607 -23.047 -4.609 1 90.38 168 PHE B C 1
ATOM 3406 O O . PHE B 1 168 ? -3.732 -22 -3.979 1 90.38 168 PHE B O 1
ATOM 3413 N N . ARG B 1 169 ? -3.037 -24.016 -4.113 1 88 169 ARG B N 1
ATOM 3414 C CA . ARG B 1 169 ? -2.529 -24 -2.744 1 88 169 ARG B CA 1
ATOM 3415 C C . ARG B 1 169 ? -1.4 -23 -2.582 1 88 169 ARG B C 1
ATOM 3417 O O . ARG B 1 169 ? -1.332 -22.281 -1.574 1 88 169 ARG B O 1
ATOM 3424 N N . GLU B 1 170 ? -0.624 -22.891 -3.543 1 85 170 GLU B N 1
ATOM 3425 C CA . GLU B 1 170 ? 0.508 -21.969 -3.459 1 85 170 GLU B CA 1
ATOM 3426 C C . GLU B 1 170 ? 0.068 -20.531 -3.699 1 85 170 GLU B C 1
ATOM 3428 O O . GLU B 1 170 ? 0.729 -19.594 -3.252 1 85 170 GLU B O 1
ATOM 3433 N N . ASP B 1 171 ? -0.97 -20.391 -4.426 1 84.62 171 ASP B N 1
ATOM 3434 C CA . ASP B 1 171 ? -1.509 -19.062 -4.719 1 84.62 171 ASP B CA 1
ATOM 3435 C C . ASP B 1 171 ? -2.107 -18.438 -3.469 1 84.62 171 ASP B C 1
ATOM 3437 O O . ASP B 1 171 ? -2.336 -17.219 -3.434 1 84.62 171 ASP B O 1
ATOM 3441 N N . MET B 1 172 ? -2.326 -19.172 -2.418 1 77.94 172 MET B N 1
ATOM 3442 C CA . MET B 1 172 ? -2.949 -18.688 -1.189 1 77.94 172 MET B CA 1
ATOM 3443 C C . MET B 1 172 ? -2.127 -17.562 -0.572 1 77.94 172 MET B C 1
ATOM 3445 O O . MET B 1 172 ? -2.678 -16.656 0.066 1 77.94 172 MET B O 1
ATOM 3449 N N . GLN B 1 173 ? -0.954 -17.547 -0.793 1 72.88 173 GLN B N 1
ATOM 3450 C CA . GLN B 1 173 ? -0.101 -16.516 -0.219 1 72.88 173 GLN B CA 1
ATOM 3451 C C . GLN B 1 173 ? -0.374 -15.148 -0.862 1 72.88 173 GLN B C 1
ATOM 3453 O O . GLN B 1 173 ? -0.158 -14.109 -0.24 1 72.88 173 GLN B O 1
ATOM 3458 N N . PHE B 1 174 ? -0.869 -15.164 -2.096 1 74.5 174 PHE B N 1
ATOM 3459 C CA . PHE B 1 174 ? -1.169 -13.93 -2.812 1 74.5 174 PHE B CA 1
ATOM 3460 C C . PHE B 1 174 ? -2.537 -13.391 -2.41 1 74.5 174 PHE B C 1
ATOM 3462 O O . PHE B 1 174 ? -2.859 -12.234 -2.688 1 74.5 174 PHE B O 1
ATOM 3469 N N . THR B 1 175 ? -3.314 -14.18 -1.644 1 73.25 175 THR B N 1
ATOM 3470 C CA . THR B 1 175 ? -4.695 -13.805 -1.359 1 73.25 175 THR B CA 1
ATOM 3471 C C . THR B 1 175 ? -4.797 -13.102 -0.007 1 73.25 175 THR B C 1
ATOM 3473 O O . THR B 1 175 ? -5.676 -12.266 0.197 1 73.25 175 THR B O 1
ATOM 3476 N N . ASP B 1 176 ? -3.961 -13.398 0.902 1 69.56 176 ASP B N 1
ATOM 3477 C CA . ASP B 1 176 ? -4.078 -12.883 2.26 1 69.56 176 ASP B CA 1
ATOM 3478 C C . ASP B 1 176 ? -3.404 -11.516 2.385 1 69.56 176 ASP B C 1
ATOM 3480 O O . ASP B 1 176 ? -3.881 -10.648 3.119 1 69.56 176 ASP B O 1
ATOM 3484 N N . LYS B 1 177 ? -2.557 -11.172 1.571 1 70.75 177 LYS B N 1
ATOM 3485 C CA . LYS B 1 177 ? -1.722 -9.984 1.735 1 70.75 177 LYS B CA 1
ATOM 3486 C C . LYS B 1 177 ? -2.463 -8.727 1.295 1 70.75 177 LYS B C 1
ATOM 3488 O O . LYS B 1 177 ? -2.395 -7.691 1.964 1 70.75 177 LYS B O 1
ATOM 3493 N N . PRO B 1 178 ? -3.248 -8.805 0.219 1 68.75 178 PRO B N 1
ATOM 3494 C CA . PRO B 1 178 ? -4.012 -7.613 -0.162 1 68.75 178 PRO B CA 1
ATOM 3495 C C . PRO B 1 178 ? -4.934 -7.121 0.952 1 68.75 178 PRO B C 1
ATOM 3497 O O . PRO B 1 178 ? -5.035 -5.914 1.186 1 68.75 178 PRO B O 1
ATOM 3500 N N . THR B 1 179 ? -5.43 -8.07 1.691 1 73.44 179 THR B N 1
ATOM 3501 C CA . THR B 1 179 ? -6.367 -7.691 2.746 1 73.44 179 THR B CA 1
ATOM 3502 C C . THR B 1 179 ? -5.625 -7.082 3.932 1 73.44 179 THR B C 1
ATOM 3504 O O . THR B 1 179 ? -6.027 -6.035 4.449 1 73.44 179 THR B O 1
ATOM 3507 N N . ALA B 1 180 ? -4.574 -7.695 4.336 1 74.62 180 ALA B N 1
ATOM 3508 C CA . ALA B 1 180 ? -3.797 -7.168 5.457 1 74.62 180 ALA B CA 1
ATOM 3509 C C . ALA B 1 180 ? -3.291 -5.758 5.156 1 74.62 180 ALA B C 1
ATOM 3511 O O . ALA B 1 180 ? -3.369 -4.871 6.008 1 74.62 180 ALA B O 1
ATOM 3512 N N . GLY B 1 181 ? -2.795 -5.547 3.99 1 74.56 181 GLY B N 1
ATOM 3513 C CA . GLY B 1 181 ? -2.359 -4.223 3.578 1 74.56 181 GLY B CA 1
ATOM 3514 C C . GLY B 1 181 ? -3.484 -3.205 3.547 1 74.56 181 GLY B C 1
ATOM 3515 O O . GLY B 1 181 ? -3.314 -2.07 3.994 1 74.56 181 GLY B O 1
ATOM 3516 N N . THR B 1 182 ? -4.641 -3.652 3.104 1 77.44 182 THR B N 1
ATOM 3517 C CA . THR B 1 182 ? -5.809 -2.775 3.061 1 77.44 182 THR B CA 1
ATOM 3518 C C . THR B 1 182 ? -6.234 -2.379 4.469 1 77.44 182 THR B C 1
ATOM 3520 O O . THR B 1 182 ? -6.492 -1.203 4.738 1 77.44 182 THR B O 1
ATOM 3523 N N . GLN B 1 183 ? -6.258 -3.332 5.328 1 80.94 183 GLN B N 1
ATOM 3524 C CA . GLN B 1 183 ? -6.652 -3.061 6.707 1 80.94 183 GLN B CA 1
ATOM 3525 C C . GLN B 1 183 ? -5.688 -2.086 7.375 1 80.94 183 GLN B C 1
ATOM 3527 O O . GLN B 1 183 ? -6.113 -1.175 8.086 1 80.94 183 GLN B O 1
ATOM 3532 N N . MET B 1 184 ? -4.496 -2.268 7.16 1 78.31 184 MET B N 1
ATOM 3533 C CA . MET B 1 184 ? -3.488 -1.357 7.699 1 78.31 184 MET B CA 1
ATOM 3534 C C . MET B 1 184 ? -3.697 0.058 7.172 1 78.31 184 MET B C 1
ATOM 3536 O O . MET B 1 184 ? -3.686 1.02 7.945 1 78.31 184 MET B O 1
ATOM 3540 N N . LEU B 1 185 ? -3.91 0.219 5.926 1 78.31 185 LEU B N 1
ATOM 3541 C CA . LEU B 1 185 ? -4.09 1.528 5.305 1 78.31 185 LEU B CA 1
ATOM 3542 C C . LEU B 1 185 ? -5.359 2.201 5.816 1 78.31 185 LEU B C 1
ATOM 3544 O O . LEU B 1 185 ? -5.383 3.414 6.035 1 78.31 185 LEU B O 1
ATOM 3548 N N . MET B 1 186 ? -6.355 1.396 5.988 1 85.62 186 MET B N 1
ATOM 3549 C CA . MET B 1 186 ? -7.598 1.959 6.512 1 85.62 186 MET B CA 1
ATOM 3550 C C . MET B 1 186 ? -7.414 2.434 7.949 1 85.62 186 MET B C 1
ATOM 3552 O O . MET B 1 186 ? -7.941 3.477 8.336 1 85.62 186 MET B O 1
ATOM 3556 N N . ASN B 1 187 ? -6.703 1.7 8.695 1 86.06 187 ASN B N 1
ATOM 3557 C CA . ASN B 1 187 ? -6.402 2.139 10.055 1 86.06 187 ASN B CA 1
ATOM 3558 C C . ASN B 1 187 ? -5.586 3.428 10.062 1 86.06 187 ASN B C 1
ATOM 3560 O O . ASN B 1 187 ? -5.82 4.312 10.891 1 86.06 187 ASN B O 1
ATOM 3564 N N . ASP B 1 188 ? -4.691 3.523 9.211 1 79.75 188 ASP B N 1
ATOM 3565 C CA . ASP B 1 188 ? -3.939 4.766 9.062 1 79.75 188 ASP B CA 1
ATOM 3566 C C . ASP B 1 188 ? -4.855 5.918 8.656 1 79.75 188 ASP B C 1
ATOM 3568 O O . ASP B 1 188 ? -4.672 7.051 9.102 1 79.75 188 ASP B O 1
ATOM 3572 N N . GLY B 1 189 ? -5.766 5.562 7.766 1 83.5 189 GLY B N 1
ATOM 3573 C CA . GLY B 1 189 ? -6.754 6.559 7.387 1 83.5 189 GLY B CA 1
ATOM 3574 C C . GLY B 1 189 ? -7.539 7.098 8.57 1 83.5 189 GLY B C 1
ATOM 3575 O O . GLY B 1 189 ? -7.82 8.297 8.641 1 83.5 189 GLY B O 1
ATOM 3576 N N . LYS B 1 190 ? -7.832 6.242 9.492 1 88.75 190 LYS B N 1
ATOM 3577 C CA . LYS B 1 190 ? -8.516 6.676 10.703 1 88.75 190 LYS B CA 1
ATOM 3578 C C . LYS B 1 190 ? -7.648 7.633 11.516 1 88.75 190 LYS B C 1
ATOM 3580 O O . LYS B 1 190 ? -8.117 8.68 11.961 1 88.75 190 LYS B O 1
ATOM 3585 N N . ALA B 1 191 ? -6.457 7.25 11.625 1 84.5 191 ALA B N 1
ATOM 3586 C CA . ALA B 1 191 ? -5.531 8.086 12.383 1 84.5 191 ALA B CA 1
ATOM 3587 C C . ALA B 1 191 ? -5.379 9.461 11.734 1 84.5 191 ALA B C 1
ATOM 3589 O O . ALA B 1 191 ? -5.371 10.484 12.422 1 84.5 191 ALA B O 1
ATOM 3590 N N . ILE B 1 192 ? -5.281 9.477 10.438 1 83.56 192 ILE B N 1
ATOM 3591 C CA . ILE B 1 192 ? -5.156 10.719 9.695 1 83.56 192 ILE B CA 1
ATOM 3592 C C . ILE B 1 192 ? -6.402 11.578 9.906 1 83.56 192 ILE B C 1
ATOM 3594 O O . ILE B 1 192 ? -6.301 12.789 10.133 1 83.56 192 ILE B O 1
ATOM 3598 N N . SER B 1 193 ? -7.488 10.945 9.812 1 89.06 193 SER B N 1
ATOM 3599 C CA . SER B 1 193 ? -8.742 11.648 10.039 1 89.06 193 SER B CA 1
ATOM 3600 C C . SER B 1 193 ? -8.781 12.289 11.422 1 89.06 193 SER B C 1
ATOM 3602 O O . SER B 1 193 ? -9.18 13.453 11.562 1 89.06 193 SER B O 1
ATOM 3604 N N . ASP B 1 194 ? -8.32 11.594 12.438 1 89.56 194 ASP B N 1
ATOM 3605 C CA . ASP B 1 194 ? -8.305 12.109 13.805 1 89.56 194 ASP B CA 1
ATOM 3606 C C . ASP B 1 194 ? -7.398 13.336 13.922 1 89.56 194 ASP B C 1
ATOM 3608 O O . ASP B 1 194 ? -7.75 14.312 14.578 1 89.56 194 ASP B O 1
ATOM 3612 N N . VAL B 1 195 ? -6.328 13.219 13.258 1 86.25 195 VAL B N 1
ATOM 3613 C CA . VAL B 1 195 ? -5.371 14.32 13.305 1 86.25 195 VAL B CA 1
ATOM 3614 C C . VAL B 1 195 ? -5.973 15.555 12.633 1 86.25 195 VAL B C 1
ATOM 3616 O O . VAL B 1 195 ? -5.852 16.672 13.148 1 86.25 195 VAL B O 1
ATOM 3619 N N . ILE B 1 196 ? -6.59 15.391 11.523 1 89 196 ILE B N 1
ATOM 3620 C CA . ILE B 1 196 ? -7.215 16.484 10.797 1 89 196 ILE B CA 1
ATOM 3621 C C . ILE B 1 196 ? -8.289 17.141 11.664 1 89 196 ILE B C 1
ATOM 3623 O O . ILE B 1 196 ? -8.273 18.359 11.852 1 89 196 ILE B O 1
ATOM 3627 N N . LEU B 1 197 ? -9.109 16.375 12.211 1 91.69 197 LEU B N 1
ATOM 3628 C CA . LEU B 1 197 ? -10.219 16.891 13.008 1 91.69 197 LEU B CA 1
ATOM 3629 C C . LEU B 1 197 ? -9.711 17.531 14.297 1 91.69 197 LEU B C 1
ATOM 3631 O O . LEU B 1 197 ? -10.336 18.453 14.828 1 91.69 197 LEU B O 1
ATOM 3635 N N . GLY B 1 198 ? -8.617 17.062 14.773 1 89.56 198 GLY B N 1
ATOM 3636 C CA . GLY B 1 198 ? -8.039 17.562 16 1 89.56 198 GLY B CA 1
ATOM 3637 C C . GLY B 1 198 ? -7.371 18.906 15.836 1 89.56 198 GLY B C 1
ATOM 3638 O O . GLY B 1 198 ? -6.98 19.547 16.828 1 89.56 198 GLY B O 1
ATOM 3639 N N . GLN B 1 199 ? -7.316 19.469 14.68 1 89.31 199 GLN B N 1
ATOM 3640 C CA . GLN B 1 199 ? -6.602 20.719 14.445 1 89.31 199 GLN B CA 1
ATOM 3641 C C . GLN B 1 199 ? -7.312 21.891 15.109 1 89.31 199 GLN B C 1
ATOM 3643 O O . GLN B 1 199 ? -6.723 22.969 15.297 1 89.31 199 GLN B O 1
ATOM 3648 N N . LEU B 1 200 ? -8.484 21.672 15.406 1 90.19 200 LEU B N 1
ATOM 3649 C CA . LEU B 1 200 ? -9.234 22.734 16.078 1 90.19 200 LEU B CA 1
ATOM 3650 C C . LEU B 1 200 ? -8.586 23.094 17.406 1 90.19 200 LEU B C 1
ATOM 3652 O O . LEU B 1 200 ? -8.82 24.172 17.953 1 90.19 200 LEU B O 1
ATOM 3656 N N . LYS B 1 201 ? -7.863 22.234 17.922 1 88.12 201 LYS B N 1
ATOM 3657 C CA . LYS B 1 201 ? -7.203 22.453 19.203 1 88.12 201 LYS B CA 1
ATOM 3658 C C . LYS B 1 201 ? -6.223 23.625 19.109 1 88.12 201 LYS B C 1
ATOM 3660 O O . LYS B 1 201 ? -5.801 24.156 20.141 1 88.12 201 LYS B O 1
ATOM 3665 N N . TYR B 1 202 ? -5.891 24.016 17.922 1 88.06 202 TYR B N 1
ATOM 3666 C CA . TYR B 1 202 ? -4.949 25.125 17.734 1 88.06 202 TYR B CA 1
ATOM 3667 C C . TYR B 1 202 ? -5.641 26.469 17.906 1 88.06 202 TYR B C 1
ATOM 3669 O O . TYR B 1 202 ? -4.98 27.5 18.062 1 88.06 202 TYR B O 1
ATOM 3677 N N . CYS B 1 203 ? -6.945 26.438 17.797 1 90.62 203 CYS B N 1
ATOM 3678 C CA . CYS B 1 203 ? -7.715 27.672 17.938 1 90.62 203 CYS B CA 1
ATOM 3679 C C . CYS B 1 203 ? -8.031 27.953 19.406 1 90.62 203 CYS B C 1
ATOM 3681 O O . CYS B 1 203 ? -8.602 27.109 20.094 1 90.62 203 CYS B O 1
ATOM 3683 N N . SER B 1 204 ? -7.609 29.094 19.812 1 88.94 204 SER B N 1
ATOM 3684 C CA . SER B 1 204 ? -8.016 29.531 21.141 1 88.94 204 SER B CA 1
ATOM 3685 C C . SER B 1 204 ? -9.531 29.734 21.219 1 88.94 204 SER B C 1
ATOM 3687 O O . SER B 1 204 ? -10.172 30.031 20.203 1 88.94 204 SER B O 1
ATOM 3689 N N . PRO B 1 205 ? -10.047 29.531 22.547 1 85.25 205 PRO B N 1
ATOM 3690 C CA . PRO B 1 205 ? -11.484 29.781 22.688 1 85.25 205 PRO B CA 1
ATOM 3691 C C . PRO B 1 205 ? -11.883 31.188 22.219 1 85.25 205 PRO B C 1
ATOM 3693 O O . PRO B 1 205 ? -11.258 32.156 22.609 1 85.25 205 PRO B O 1
ATOM 3696 N N . GLY B 1 206 ? -12.844 31.281 21.344 1 82.12 206 GLY B N 1
ATOM 3697 C CA . GLY B 1 206 ? -13.375 32.562 20.906 1 82.12 206 GLY B CA 1
ATOM 3698 C C . GLY B 1 206 ? -12.688 33.094 19.672 1 82.12 206 GLY B C 1
ATOM 3699 O O . GLY B 1 206 ? -13.078 34.125 19.141 1 82.12 206 GLY B O 1
ATOM 3700 N N . SER B 1 207 ? -11.641 32.438 19.172 1 89.75 207 SER B N 1
ATOM 3701 C CA . SER B 1 207 ? -10.977 3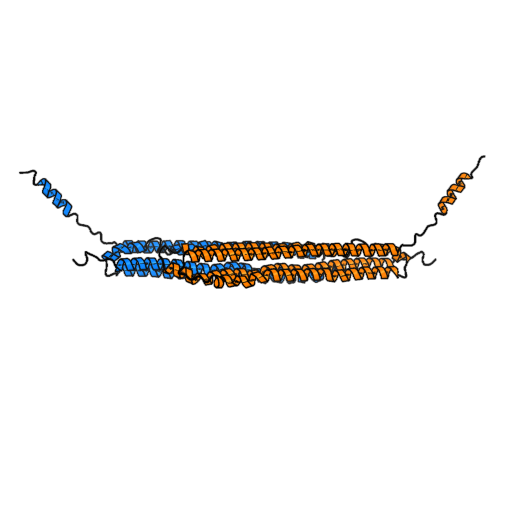2.875 17.969 1 89.75 207 SER B CA 1
ATOM 3702 C C . SER B 1 207 ? -11.805 32.562 16.719 1 89.75 207 SER B C 1
ATOM 3704 O O . SER B 1 207 ? -11.672 31.484 16.141 1 89.75 207 SER B O 1
ATOM 3706 N N . SER B 1 208 ? -12.547 33.5 16.266 1 87.94 208 SER B N 1
ATOM 3707 C CA . SER B 1 208 ? -13.461 33.281 15.156 1 87.94 208 SER B CA 1
ATOM 3708 C C . SER B 1 208 ? -12.711 33.094 13.844 1 87.94 208 SER B C 1
ATOM 3710 O O . SER B 1 208 ? -13.086 32.25 13.008 1 87.94 208 SER B O 1
ATOM 3712 N N . ASN B 1 209 ? -11.57 33.812 13.703 1 90.19 209 ASN B N 1
ATOM 3713 C CA . ASN B 1 209 ? -10.805 33.719 12.469 1 90.19 209 ASN B CA 1
ATOM 3714 C C . ASN B 1 209 ? -10.102 32.375 12.344 1 90.19 209 ASN B C 1
ATOM 3716 O O . ASN B 1 209 ? -10.039 31.797 11.258 1 90.19 209 ASN B O 1
ATOM 3720 N N . CYS B 1 210 ? -9.617 31.906 13.469 1 92.94 210 CYS B N 1
ATOM 3721 C CA . CYS B 1 210 ? -8.977 30.609 13.484 1 92.94 210 CYS B CA 1
ATOM 3722 C C . CYS B 1 210 ? -9.977 29.5 13.164 1 92.94 210 CYS B C 1
ATOM 3724 O O . CYS B 1 210 ? -9.703 28.625 12.336 1 92.94 210 CYS B O 1
ATOM 3726 N N . THR B 1 211 ? -11.094 29.594 13.812 1 92.31 211 THR B N 1
ATOM 3727 C CA . THR B 1 211 ? -12.141 28.594 13.586 1 92.31 211 THR B CA 1
ATOM 3728 C C . THR B 1 211 ? -12.602 28.625 12.133 1 92.31 211 THR B C 1
ATOM 3730 O O . THR B 1 211 ? -12.75 27.578 11.5 1 92.31 211 THR B O 1
ATOM 3733 N N . ALA B 1 212 ? -12.766 29.812 11.594 1 92 212 ALA B N 1
ATOM 3734 C CA . ALA B 1 212 ? -13.164 29.953 10.195 1 92 212 ALA B CA 1
ATOM 3735 C C . ALA B 1 212 ? -12.102 29.375 9.266 1 92 212 ALA B C 1
ATOM 3737 O O . ALA B 1 212 ? -12.43 28.688 8.289 1 92 212 ALA B O 1
ATOM 3738 N N . ALA B 1 213 ? -10.891 29.641 9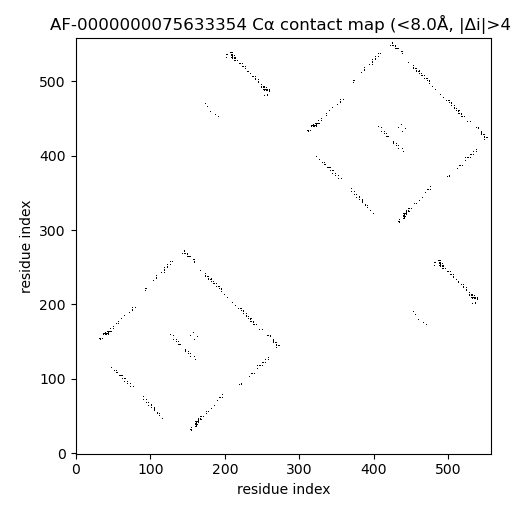.539 1 91.12 213 ALA B N 1
ATOM 3739 C CA . ALA B 1 213 ? -9.805 29.109 8.727 1 91.12 213 ALA B CA 1
ATOM 3740 C C . ALA B 1 213 ? -9.812 27.594 8.719 1 91.12 213 ALA B C 1
ATOM 3742 O O . ALA B 1 213 ? -9.633 26.969 7.668 1 91.12 213 ALA B O 1
ATOM 3743 N N . PHE B 1 214 ? -10.016 26.984 9.953 1 93.19 214 PHE B N 1
ATOM 3744 C CA . PHE B 1 214 ? -10.086 25.547 10.07 1 93.19 214 PHE B CA 1
ATOM 3745 C C . PHE B 1 214 ? -11.203 24.984 9.195 1 93.19 214 PHE B C 1
ATOM 3747 O O . PHE B 1 214 ? -10.961 24.094 8.375 1 93.19 214 PHE B O 1
ATOM 3754 N N . PHE B 1 215 ? -12.328 25.609 9.289 1 93.19 215 PHE B N 1
ATOM 3755 C CA . PHE B 1 215 ? -13.492 25.062 8.594 1 93.19 215 PHE B CA 1
ATOM 3756 C C . PHE B 1 215 ? -13.398 25.312 7.098 1 93.19 215 PHE B C 1
ATOM 3758 O O . PHE B 1 215 ? -13.883 24.516 6.293 1 93.19 215 PHE B O 1
ATOM 3765 N N . ASN B 1 216 ? -12.75 26.344 6.691 1 91.69 216 ASN B N 1
ATOM 3766 C CA . ASN B 1 216 ? -12.562 26.641 5.277 1 91.69 216 ASN B CA 1
ATOM 3767 C C . ASN B 1 216 ? -11.648 25.609 4.609 1 91.69 216 ASN B C 1
ATOM 3769 O O . ASN B 1 216 ? -11.82 25.297 3.43 1 91.69 216 ASN B O 1
ATOM 3773 N N . GLY B 1 217 ? -10.719 25.094 5.336 1 92.38 217 GLY B N 1
ATOM 3774 C CA . GLY B 1 217 ? -9.773 24.141 4.781 1 92.38 217 GLY B CA 1
ATOM 3775 C C . GLY B 1 217 ? -10.219 22.688 4.945 1 92.38 217 GLY B C 1
ATOM 3776 O O . GLY B 1 217 ? -9.703 21.797 4.27 1 92.38 217 GLY B O 1
ATOM 3777 N N . LEU B 1 218 ? -11.195 22.422 5.777 1 92.94 218 LEU B N 1
ATOM 3778 C CA . LEU B 1 218 ? -11.578 21.078 6.195 1 92.94 218 LEU B CA 1
ATOM 3779 C C . LEU B 1 218 ? -12.039 20.234 5 1 92.94 218 LEU B C 1
ATOM 3781 O O . LEU B 1 218 ? -11.609 19.094 4.832 1 92.94 218 LEU B O 1
ATOM 3785 N N . PRO B 1 219 ? -12.906 20.797 4.055 1 90.62 219 PRO B N 1
ATOM 3786 C CA . PRO B 1 219 ? -13.328 19.984 2.92 1 90.62 219 PRO B CA 1
ATOM 3787 C C . PRO B 1 219 ? -12.148 19.484 2.084 1 90.62 219 PRO B C 1
ATOM 3789 O O . PRO B 1 219 ? -12.109 18.297 1.721 1 90.62 219 PRO B O 1
ATOM 3792 N N . ASN B 1 220 ? -11.211 20.344 1.838 1 88.81 220 ASN B N 1
ATOM 3793 C CA . ASN B 1 220 ? -10.047 19.953 1.055 1 88.81 220 ASN B CA 1
ATOM 3794 C C . ASN B 1 220 ? -9.203 18.906 1.784 1 88.81 220 ASN B C 1
ATOM 3796 O O . ASN B 1 220 ? -8.719 17.953 1.171 1 88.81 220 ASN B O 1
ATOM 3800 N N . LEU B 1 221 ? -9.039 19.047 3.105 1 89.94 221 LEU B N 1
ATOM 3801 C CA . LEU B 1 221 ? -8.273 18.094 3.908 1 89.94 221 LEU B CA 1
ATOM 3802 C C . LEU B 1 221 ? -8.922 16.719 3.879 1 89.94 221 LEU B C 1
ATOM 3804 O O . LEU B 1 221 ? -8.242 15.719 3.607 1 89.94 221 LEU B O 1
ATOM 3808 N N . MET B 1 222 ? -10.203 16.766 4.074 1 89.5 222 MET B N 1
ATOM 3809 C CA . MET B 1 222 ? -10.922 15.492 4.133 1 89.5 222 MET B CA 1
ATOM 3810 C C . MET B 1 222 ? -10.969 14.828 2.76 1 89.5 222 MET B C 1
ATOM 3812 O O . MET B 1 222 ? -10.82 13.609 2.646 1 89.5 222 MET B O 1
ATOM 3816 N N . GLN B 1 223 ? -11.133 15.57 1.729 1 85.12 223 GLN B N 1
ATOM 3817 C CA . GLN B 1 223 ? -11.133 15.031 0.372 1 85.12 223 GLN B CA 1
ATOM 3818 C C . GLN B 1 223 ? -9.773 14.438 0.02 1 85.12 223 GLN B C 1
ATOM 3820 O O . GLN B 1 223 ? -9.695 13.352 -0.562 1 85.12 223 GLN B O 1
ATOM 3825 N N . THR B 1 224 ? -8.789 15.156 0.382 1 83.44 224 THR B N 1
ATOM 3826 C CA . THR B 1 224 ? -7.441 14.672 0.113 1 83.44 224 THR B CA 1
ATOM 3827 C C . THR B 1 224 ? -7.168 13.375 0.875 1 83.44 224 THR B C 1
ATOM 3829 O O . THR B 1 224 ? -6.574 12.445 0.332 1 83.44 224 THR B O 1
ATOM 3832 N N . ALA B 1 225 ? -7.609 13.328 2.107 1 81.94 225 ALA B N 1
ATOM 3833 C CA . ALA B 1 225 ? -7.445 12.117 2.906 1 81.94 225 ALA B CA 1
ATOM 3834 C C . ALA B 1 225 ? -8.203 10.945 2.287 1 81.94 225 ALA B C 1
ATOM 3836 O O . ALA B 1 225 ? -7.688 9.828 2.229 1 81.94 225 ALA B O 1
ATOM 3837 N N . THR B 1 226 ? -9.367 11.266 1.751 1 80.75 226 THR B N 1
ATOM 3838 C CA . THR B 1 226 ? -10.172 10.211 1.136 1 80.75 226 THR B CA 1
ATOM 3839 C C . THR B 1 226 ? -9.547 9.758 -0.182 1 80.75 226 THR B C 1
ATOM 3841 O O . THR B 1 226 ? -9.547 8.562 -0.495 1 80.75 226 THR B O 1
ATOM 3844 N N . TRP B 1 227 ? -9.008 10.609 -0.854 1 73.56 227 TRP B N 1
ATOM 3845 C CA . TRP B 1 227 ? -8.398 10.281 -2.139 1 73.56 227 TRP B CA 1
ATOM 3846 C C . TRP B 1 227 ? -7.105 9.5 -1.944 1 73.56 227 TRP B C 1
ATOM 3848 O O . TRP B 1 227 ? -6.77 8.633 -2.752 1 73.56 227 TRP B O 1
ATOM 3858 N N . ALA B 1 228 ? -6.434 9.852 -0.883 1 71.12 228 ALA B N 1
ATOM 3859 C CA . ALA B 1 228 ? -5.234 9.07 -0.571 1 71.12 228 ALA B CA 1
ATOM 3860 C C . ALA B 1 228 ? -5.578 7.602 -0.356 1 71.12 228 ALA B C 1
ATOM 3862 O O . ALA B 1 228 ? -4.84 6.715 -0.791 1 71.12 228 ALA B O 1
ATOM 3863 N N . VAL B 1 229 ? -6.715 7.387 0.103 1 66.5 229 VAL B N 1
ATOM 3864 C CA . VAL B 1 229 ? -7.18 6.02 0.319 1 66.5 229 VAL B CA 1
ATOM 3865 C C . VAL B 1 229 ? -7.559 5.387 -1.018 1 66.5 229 VAL B C 1
ATOM 3867 O O . VAL B 1 229 ? -7.281 4.207 -1.254 1 66.5 229 VAL B O 1
ATOM 3870 N N . ALA B 1 230 ? -8.086 6.172 -1.877 1 62.88 230 ALA B N 1
ATOM 3871 C CA . ALA B 1 230 ? -8.5 5.672 -3.188 1 62.88 230 ALA B CA 1
ATOM 3872 C C . ALA B 1 230 ? -7.297 5.207 -4 1 62.88 230 ALA B C 1
ATOM 3874 O O . ALA B 1 230 ? -7.402 4.266 -4.789 1 62.88 230 ALA B O 1
ATOM 3875 N N . ASN B 1 231 ? -6.234 5.863 -3.801 1 60.5 231 ASN B N 1
ATOM 3876 C CA . ASN B 1 231 ? -5.023 5.469 -4.516 1 60.5 231 ASN B CA 1
ATOM 3877 C C . ASN B 1 231 ? -4.527 4.098 -4.066 1 60.5 231 ASN B C 1
ATOM 3879 O O . ASN B 1 231 ? -3.699 3.48 -4.742 1 60.5 231 ASN B O 1
ATOM 3883 N N . LEU B 1 232 ? -5.102 3.65 -3.049 1 61.28 232 LEU B N 1
ATOM 3884 C CA . LEU B 1 232 ? -4.789 2.309 -2.568 1 61.28 232 LEU B CA 1
ATOM 3885 C C . LEU B 1 232 ? -5.492 1.251 -3.41 1 61.28 232 LEU B C 1
ATOM 3887 O O . LEU B 1 232 ? -5.246 0.054 -3.246 1 61.28 232 LEU B O 1
ATOM 3891 N N . GLN B 1 233 ? -6.324 1.728 -4.23 1 60.22 233 GLN B N 1
ATOM 3892 C CA . GLN B 1 233 ? -7.004 0.817 -5.145 1 60.22 233 GLN B CA 1
ATOM 3893 C C . GLN B 1 233 ? -6.004 -0.032 -5.922 1 60.22 233 GLN B C 1
ATOM 3895 O O . GLN B 1 233 ? -6.32 -1.145 -6.348 1 60.22 233 GLN B O 1
ATOM 3900 N N . GLY B 1 234 ? -4.887 0.533 -5.988 1 63.12 234 GLY B N 1
ATOM 3901 C CA . GLY B 1 234 ? -3.861 -0.21 -6.703 1 63.12 234 GLY B CA 1
ATOM 3902 C C . GLY B 1 234 ? -3.271 -1.346 -5.891 1 63.12 234 GLY B C 1
ATOM 3903 O O . GLY B 1 234 ? -2.705 -2.287 -6.449 1 63.12 234 GLY B O 1
ATOM 3904 N N . PHE B 1 235 ? -3.656 -1.358 -4.66 1 69.06 235 PHE B N 1
ATOM 3905 C CA . PHE B 1 235 ? -3.006 -2.318 -3.777 1 69.06 235 PHE B CA 1
ATOM 3906 C C . PHE B 1 235 ? -3.496 -3.732 -4.062 1 69.06 235 PHE B C 1
ATOM 3908 O O . PHE B 1 235 ? -2.693 -4.641 -4.293 1 69.06 235 PHE B O 1
ATOM 3915 N N . PRO B 1 236 ? -4.836 -3.984 -4.109 1 70.38 236 PRO B N 1
ATOM 3916 C CA . PRO B 1 236 ? -5.285 -5.344 -4.426 1 70.38 236 PRO B CA 1
ATOM 3917 C C . PRO B 1 236 ? -4.793 -5.824 -5.789 1 70.38 236 PRO B C 1
ATOM 3919 O O . PRO B 1 236 ? -4.469 -7 -5.953 1 70.38 236 PRO B O 1
ATOM 3922 N N . ARG B 1 237 ? -4.738 -4.895 -6.672 1 70.31 237 ARG B N 1
ATOM 3923 C CA . ARG B 1 237 ? -4.293 -5.262 -8.008 1 70.31 237 ARG B CA 1
ATOM 3924 C C . ARG B 1 237 ? -2.82 -5.656 -8.008 1 70.31 237 ARG B C 1
ATOM 3926 O O . ARG B 1 237 ? -2.41 -6.551 -8.75 1 70.31 237 ARG B O 1
ATOM 3933 N N . PHE B 1 238 ? -2.166 -5.047 -7.141 1 67.25 238 PHE B N 1
ATOM 3934 C CA . PHE B 1 238 ? -0.752 -5.367 -6.992 1 67.25 238 PHE B CA 1
ATOM 3935 C C . PHE B 1 238 ? -0.562 -6.848 -6.684 1 67.25 238 PHE B C 1
ATOM 3937 O O . PHE B 1 238 ? 0.216 -7.531 -7.352 1 67.25 238 PHE B O 1
ATOM 3944 N N . TRP B 1 239 ? -1.213 -7.348 -5.848 1 70.19 239 TRP B N 1
ATOM 3945 C CA . TRP B 1 239 ? -1.064 -8.727 -5.402 1 70.19 239 TRP B CA 1
ATOM 3946 C C . TRP B 1 239 ? -1.687 -9.695 -6.406 1 70.19 239 TRP B C 1
ATOM 3948 O O . TRP B 1 239 ? -1.095 -10.727 -6.734 1 70.19 239 TRP B O 1
ATOM 3958 N N . THR B 1 240 ? -2.811 -9.25 -6.973 1 75.25 240 THR B N 1
ATOM 3959 C CA . THR B 1 240 ? -3.506 -10.156 -7.879 1 75.25 240 THR B CA 1
ATOM 3960 C C . THR B 1 240 ? -2.76 -10.273 -9.203 1 75.25 240 THR B C 1
ATOM 3962 O O . THR B 1 240 ? -2.771 -11.336 -9.836 1 75.25 240 THR B O 1
ATOM 3965 N N . GLN B 1 241 ? -2.086 -9.273 -9.477 1 74.62 241 GLN B N 1
ATOM 3966 C CA . GLN B 1 241 ? -1.355 -9.273 -10.742 1 74.62 241 GLN B CA 1
ATOM 3967 C C . GLN B 1 241 ? -0.188 -10.258 -10.695 1 74.62 241 GLN B C 1
ATOM 3969 O O . GLN B 1 241 ? 0.17 -10.852 -11.719 1 74.62 241 GLN B O 1
ATOM 3974 N N . ALA B 1 242 ? 0.365 -10.422 -9.586 1 72.56 242 ALA B N 1
ATOM 3975 C CA . ALA B 1 242 ? 1.449 -11.391 -9.445 1 72.56 242 ALA B CA 1
ATOM 3976 C C . ALA B 1 242 ? 0.911 -12.82 -9.445 1 72.56 242 ALA B C 1
ATOM 3978 O O . ALA B 1 242 ? 1.586 -13.742 -9.898 1 72.56 242 ALA B O 1
ATOM 3979 N N . GLY B 1 243 ? -0.272 -12.922 -8.992 1 78.44 243 GLY B N 1
ATOM 3980 C CA . GLY B 1 243 ? -0.856 -14.25 -8.859 1 78.44 243 GLY B CA 1
ATOM 3981 C C . GLY B 1 243 ? -1.261 -14.859 -10.188 1 78.44 243 GLY B C 1
ATOM 3982 O O . GLY B 1 243 ? -1.146 -16.078 -10.375 1 78.44 243 GLY B O 1
ATOM 3983 N N . VAL B 1 244 ? -1.612 -14.062 -11.164 1 82.88 244 VAL B N 1
ATOM 3984 C CA . VAL B 1 244 ? -2.146 -14.562 -12.43 1 82.88 244 VAL B CA 1
ATOM 3985 C C . VAL B 1 244 ? -1.044 -15.273 -13.211 1 82.88 244 VAL B C 1
ATOM 3987 O O . VAL B 1 244 ? -1.16 -16.469 -13.516 1 82.88 244 VAL B O 1
ATOM 3990 N N . PRO B 1 245 ? 0.021 -14.625 -13.484 1 85.44 245 PRO B N 1
ATOM 3991 C CA . PRO B 1 245 ? 1.067 -15.336 -14.219 1 85.44 245 PRO B CA 1
ATOM 3992 C C . PRO B 1 245 ? 1.642 -16.516 -13.43 1 85.44 245 PRO B C 1
ATOM 3994 O O . PRO B 1 245 ? 2.086 -17.5 -14.023 1 85.44 245 PRO B O 1
ATOM 3997 N N . PHE B 1 246 ? 1.586 -16.469 -12.156 1 88.5 246 PHE B N 1
ATOM 3998 C CA . PHE B 1 246 ? 2.045 -17.578 -11.32 1 88.5 246 PHE B CA 1
ATOM 3999 C C . PHE B 1 246 ? 1.242 -18.844 -11.609 1 88.5 246 PHE B C 1
ATOM 4001 O O . PHE B 1 246 ? 1.815 -19.906 -11.852 1 88.5 246 PHE B O 1
ATOM 4008 N N . ASN B 1 247 ? -0.035 -18.672 -11.609 1 89.75 247 ASN B N 1
ATOM 4009 C CA . ASN B 1 247 ? -0.903 -19.828 -11.82 1 89.75 247 ASN B CA 1
ATOM 4010 C C . ASN B 1 247 ? -0.771 -20.375 -13.242 1 89.75 247 ASN B C 1
ATOM 4012 O O . ASN B 1 247 ? -0.781 -21.594 -13.453 1 89.75 247 ASN B O 1
ATOM 4016 N N . GLN B 1 248 ? -0.646 -19.484 -14.148 1 90.38 248 GLN B N 1
ATOM 4017 C CA . GLN B 1 248 ? -0.447 -19.891 -15.531 1 90.38 248 GLN B CA 1
ATOM 4018 C C . GLN B 1 248 ? 0.825 -20.719 -15.688 1 90.38 248 GLN B C 1
ATOM 4020 O O . GLN B 1 248 ? 0.809 -21.781 -16.297 1 90.38 248 GLN B O 1
ATOM 4025 N N . ASN B 1 249 ? 1.8 -20.266 -15.086 1 92.06 249 ASN B N 1
ATOM 4026 C CA . ASN B 1 249 ? 3.076 -20.969 -15.188 1 92.06 249 ASN B CA 1
ATOM 4027 C C . ASN B 1 249 ? 3.055 -22.281 -14.414 1 92.06 249 ASN B C 1
ATOM 4029 O O . ASN B 1 249 ? 3.631 -23.281 -14.859 1 92.06 249 ASN B O 1
ATOM 4033 N N . CYS B 1 250 ? 2.498 -22.234 -13.273 1 93.94 250 CYS B N 1
ATOM 4034 C CA . CYS B 1 250 ? 2.34 -23.438 -12.469 1 93.94 250 CYS B CA 1
ATOM 4035 C C . CYS B 1 250 ? 1.613 -24.531 -13.25 1 93.94 250 CYS B C 1
ATOM 4037 O O . CYS B 1 250 ? 2.104 -25.656 -13.352 1 93.94 250 CYS B O 1
ATOM 4039 N N . ALA B 1 251 ? 0.507 -24.141 -13.867 1 95.12 251 ALA B N 1
ATOM 4040 C CA . ALA B 1 251 ? -0.286 -25.094 -14.641 1 95.12 251 ALA B CA 1
ATOM 4041 C C . ALA B 1 251 ? 0.49 -25.594 -15.852 1 95.12 251 ALA B C 1
ATOM 4043 O O . ALA B 1 251 ? 0.461 -26.797 -16.172 1 95.12 251 ALA B O 1
ATOM 4044 N N . ALA B 1 252 ? 1.149 -24.734 -16.484 1 93.19 252 ALA B N 1
ATOM 4045 C CA . ALA B 1 252 ? 1.929 -25.094 -17.656 1 93.19 252 ALA B CA 1
ATOM 4046 C C . ALA B 1 252 ? 3.039 -26.078 -17.312 1 93.19 252 ALA B C 1
ATOM 4048 O O . ALA B 1 252 ? 3.256 -27.062 -18.016 1 93.19 252 ALA B O 1
ATOM 4049 N N . ALA B 1 253 ? 3.75 -25.797 -16.219 1 93.75 253 ALA B N 1
ATOM 4050 C CA . ALA B 1 253 ? 4.859 -26.656 -15.805 1 93.75 253 ALA B CA 1
ATOM 4051 C C . ALA B 1 253 ? 4.367 -28.047 -15.43 1 93.75 253 ALA B C 1
ATOM 4053 O O . ALA B 1 253 ? 4.902 -29.062 -15.906 1 93.75 253 ALA B O 1
ATOM 4054 N N . ILE B 1 254 ? 3.363 -28.094 -14.625 1 95.38 254 ILE B N 1
ATOM 4055 C CA . ILE B 1 254 ? 2.826 -29.391 -14.203 1 95.38 254 ILE B CA 1
ATOM 4056 C C . ILE B 1 254 ? 2.279 -30.141 -15.414 1 95.38 254 ILE B C 1
ATOM 4058 O O . ILE B 1 254 ? 2.529 -31.344 -15.57 1 95.38 254 ILE B O 1
ATOM 4062 N N . GLY B 1 255 ? 1.558 -29.422 -16.281 1 95.44 255 GLY B N 1
ATOM 4063 C CA . GLY B 1 255 ? 1.069 -30.031 -17.516 1 95.44 255 GLY B CA 1
ATOM 4064 C C . GLY B 1 255 ? 2.176 -30.609 -18.375 1 95.44 255 GLY B C 1
ATOM 4065 O O . GLY B 1 255 ? 2.055 -31.734 -18.875 1 95.44 255 GLY B O 1
ATOM 4066 N N . ALA B 1 256 ? 3.199 -29.875 -18.469 1 94.94 256 ALA B N 1
ATOM 4067 C CA . ALA B 1 256 ? 4.34 -30.328 -19.266 1 94.94 256 ALA B CA 1
ATOM 4068 C C . ALA B 1 256 ? 4.984 -31.562 -18.625 1 94.94 256 ALA B C 1
ATOM 4070 O O . ALA B 1 256 ? 5.418 -32.469 -19.328 1 94.94 256 ALA B O 1
ATOM 4071 N N . ASP B 1 257 ? 5.062 -31.625 -17.344 1 96.44 257 ASP B N 1
ATOM 4072 C CA . ASP B 1 257 ? 5.637 -32.781 -16.656 1 96.44 257 ASP B CA 1
ATOM 4073 C C . ASP B 1 257 ? 4.805 -34.031 -16.891 1 96.44 257 ASP B C 1
ATOM 4075 O O . ASP B 1 257 ? 5.352 -35.125 -17.141 1 96.44 257 ASP B O 1
ATOM 4079 N N . ILE B 1 258 ? 3.555 -33.875 -16.797 1 96.12 258 ILE B N 1
ATOM 4080 C CA . ILE B 1 258 ? 2.65 -35 -17.047 1 96.12 258 ILE B CA 1
ATOM 4081 C C . ILE B 1 258 ? 2.811 -35.5 -18.484 1 96.12 258 ILE B C 1
ATOM 4083 O O . ILE B 1 258 ? 2.893 -36.688 -18.719 1 96.12 258 ILE B O 1
ATOM 4087 N N . GLN B 1 259 ? 2.914 -34.562 -19.391 1 94.88 259 GLN B N 1
ATOM 4088 C CA . GLN B 1 259 ? 3.113 -34.938 -20.781 1 94.88 259 GLN B CA 1
ATOM 4089 C C . GLN B 1 259 ? 4.43 -35.688 -20.969 1 94.88 259 GLN B C 1
ATOM 4091 O O . GLN B 1 259 ? 4.496 -36.656 -21.734 1 94.88 259 GLN B O 1
ATOM 4096 N N . ASP B 1 260 ? 5.434 -35.25 -20.297 1 95.25 260 ASP B N 1
ATOM 4097 C CA . ASP B 1 260 ? 6.727 -35.938 -20.359 1 95.25 260 ASP B CA 1
ATOM 4098 C C . ASP B 1 260 ? 6.621 -37.375 -19.828 1 95.25 260 ASP B C 1
ATOM 4100 O O . ASP B 1 260 ? 7.227 -38.281 -20.391 1 95.25 260 ASP B O 1
ATOM 4104 N N . ALA B 1 261 ? 5.965 -37.531 -18.797 1 95.62 261 ALA B N 1
ATOM 4105 C CA . ALA B 1 261 ? 5.777 -38.844 -18.234 1 95.62 261 ALA B CA 1
ATOM 4106 C C . ALA B 1 261 ? 5.062 -39.781 -19.219 1 95.62 261 ALA B C 1
ATOM 4108 O O . ALA B 1 261 ? 5.453 -40.938 -19.391 1 95.62 261 ALA B O 1
ATOM 4109 N N . ILE B 1 262 ? 4.039 -39.25 -19.859 1 96.19 262 ILE B N 1
ATOM 4110 C CA . ILE B 1 262 ? 3.297 -40.031 -20.844 1 96.19 262 ILE B CA 1
ATOM 4111 C C . ILE B 1 262 ? 4.207 -40.406 -22.016 1 96.19 262 ILE B C 1
ATOM 4113 O O . ILE B 1 262 ? 4.211 -41.531 -22.5 1 96.19 262 ILE B O 1
ATOM 4117 N N . GLN B 1 263 ? 4.949 -39.406 -22.422 1 94.81 263 GLN B N 1
ATOM 4118 C CA . GLN B 1 263 ? 5.902 -39.625 -23.5 1 94.81 263 GLN B CA 1
ATOM 4119 C C . GLN B 1 263 ? 6.926 -40.688 -23.109 1 94.81 263 GLN B C 1
ATOM 4121 O O . GLN B 1 263 ? 7.363 -41.5 -23.938 1 94.81 263 GLN B O 1
ATOM 4126 N N . GLY B 1 264 ? 7.332 -40.656 -21.828 1 93.81 264 GLY B N 1
ATOM 4127 C CA . GLY B 1 264 ? 8.227 -41.688 -21.328 1 93.81 264 GLY B CA 1
ATOM 4128 C C . GLY B 1 264 ? 7.641 -43.094 -21.453 1 93.81 264 GLY B C 1
ATOM 4129 O O . GLY B 1 264 ? 8.336 -44.031 -21.859 1 93.81 264 GLY B O 1
ATOM 4130 N N . ILE B 1 265 ? 6.387 -43.281 -21.203 1 94.94 265 ILE B N 1
ATOM 4131 C CA . ILE B 1 265 ? 5.711 -44.562 -21.344 1 94.94 265 ILE B CA 1
ATOM 4132 C C . ILE B 1 265 ? 5.664 -44.969 -22.812 1 94.94 265 ILE B C 1
ATOM 4134 O O . ILE B 1 265 ? 5.969 -46.125 -23.156 1 94.94 265 ILE B O 1
ATOM 4138 N N . ARG B 1 266 ? 5.328 -44 -23.688 1 94.75 266 ARG B N 1
ATOM 4139 C CA . ARG B 1 266 ? 5.316 -44.25 -25.125 1 94.75 266 ARG B CA 1
ATOM 4140 C C . ARG B 1 266 ? 6.672 -44.75 -25.594 1 94.75 266 ARG B C 1
ATOM 4142 O O . ARG B 1 266 ? 6.738 -45.719 -26.359 1 94.75 266 ARG B O 1
ATOM 4149 N N . SER B 1 267 ? 7.66 -44.094 -25.156 1 94.19 267 SER B N 1
ATOM 4150 C CA . SER B 1 267 ? 9.008 -44.469 -25.562 1 94.19 267 SER B CA 1
ATOM 4151 C C . SER B 1 267 ? 9.375 -45.844 -25.078 1 94.19 267 SER B C 1
ATOM 4153 O O . SER B 1 267 ? 10.023 -46.625 -25.781 1 94.19 267 SER B O 1
ATOM 4155 N N . SER B 1 268 ? 9.055 -46.188 -23.859 1 94.31 268 SER B N 1
ATOM 4156 C CA . SER B 1 268 ? 9.328 -47.5 -23.312 1 94.31 268 SER B CA 1
ATOM 4157 C C . SER B 1 268 ? 8.617 -48.594 -24.109 1 94.31 268 SER B C 1
ATOM 4159 O O . SER B 1 268 ? 9.195 -49.656 -24.375 1 94.31 268 SER B O 1
ATOM 4161 N N . ILE B 1 269 ? 7.379 -48.312 -24.516 1 93 269 ILE B N 1
ATOM 4162 C CA . ILE B 1 269 ? 6.625 -49.25 -25.328 1 93 269 ILE B CA 1
ATOM 4163 C C . ILE B 1 269 ? 7.281 -49.406 -26.703 1 93 269 ILE B C 1
ATOM 4165 O O . ILE B 1 269 ? 7.445 -50.531 -27.188 1 93 269 ILE B O 1
ATOM 4169 N N . ALA B 1 270 ? 7.738 -48.312 -27.234 1 92.19 270 ALA B N 1
ATOM 4170 C CA . ALA B 1 270 ? 8.336 -48.312 -28.578 1 92.19 270 ALA B CA 1
ATOM 4171 C C . ALA B 1 270 ? 9.672 -49.062 -28.562 1 92.19 270 ALA B C 1
ATOM 4173 O O . ALA B 1 270 ? 10.023 -49.719 -29.547 1 92.19 270 ALA B O 1
ATOM 4174 N N . ARG B 1 271 ? 10.477 -49.125 -27.516 1 92.25 271 ARG B N 1
ATOM 4175 C CA . ARG B 1 271 ? 11.812 -49.719 -27.438 1 92.25 271 ARG B CA 1
ATOM 4176 C C . ARG B 1 271 ? 11.75 -51.156 -26.969 1 92.25 271 ARG B C 1
ATOM 4178 O O . ARG B 1 271 ? 12.734 -51.906 -27.062 1 92.25 271 ARG B O 1
ATOM 4185 N N . CYS B 1 272 ? 10.727 -51.469 -26.391 1 87.19 272 CYS B N 1
ATOM 4186 C CA . CYS B 1 272 ? 10.555 -52.812 -25.859 1 87.19 272 CYS B CA 1
ATOM 4187 C C . CYS B 1 272 ? 10.656 -53.844 -26.984 1 87.19 272 CYS B C 1
ATOM 4189 O O . CYS B 1 272 ? 10.133 -53.656 -28.078 1 87.19 272 CYS B O 1
ATOM 4191 N N . SER B 1 273 ? 11.719 -54.844 -27.047 1 77.81 273 SER B N 1
ATOM 4192 C CA . SER B 1 273 ? 11.891 -55.938 -27.969 1 77.81 273 SER B CA 1
ATOM 4193 C C . SER B 1 273 ? 11.109 -57.188 -27.516 1 77.81 273 SER B C 1
ATOM 4195 O O . SER B 1 273 ? 11.117 -57.531 -26.328 1 77.81 273 SER B O 1
ATOM 4197 N N . CYS B 1 274 ? 9.992 -57.438 -28 1 59.59 274 CYS B N 1
ATOM 4198 C CA . CYS B 1 274 ? 9.234 -58.625 -27.641 1 59.59 274 CYS B CA 1
ATOM 4199 C C . CYS B 1 274 ? 10.031 -59.875 -27.953 1 59.59 274 CYS B C 1
ATOM 4201 O O . CYS B 1 274 ? 10.43 -60.094 -29.094 1 59.59 274 CYS B O 1
ATOM 4203 N N . SER B 1 275 ? 10.891 -60.406 -27.234 1 50.59 275 SER B N 1
ATOM 4204 C CA . SER B 1 275 ? 11.312 -61.781 -27.484 1 50.59 275 SER B CA 1
ATOM 4205 C C . SER B 1 275 ? 10.133 -62.656 -27.922 1 50.59 275 SER B C 1
ATOM 4207 O O . SER B 1 275 ? 10.32 -63.656 -28.594 1 50.59 275 SER B O 1
ATOM 4209 N N . GLY B 1 276 ? 9.039 -62.688 -27.328 1 43.91 276 GLY B N 1
ATOM 4210 C CA . GLY B 1 276 ? 8.023 -63.688 -27.656 1 43.91 276 GLY B CA 1
ATOM 4211 C C . GLY B 1 276 ? 7.238 -63.375 -28.906 1 43.91 276 GLY B C 1
ATOM 4212 O O . GLY B 1 276 ? 6.266 -64.062 -29.234 1 43.91 276 GLY B O 1
ATOM 4213 N N . CYS B 1 277 ? 7.289 -62.25 -29.484 1 42.81 277 CYS B N 1
ATOM 4214 C CA . CYS B 1 277 ? 6.383 -62.094 -30.609 1 42.81 277 CYS B CA 1
ATOM 4215 C C . CYS B 1 277 ? 6.883 -62.844 -31.828 1 42.81 277 CYS B C 1
ATOM 4217 O O . CYS B 1 277 ? 6.184 -62.938 -32.844 1 42.81 277 CYS B O 1
ATOM 4219 N N . PHE B 1 278 ? 8.172 -63.062 -31.984 1 39.19 278 PHE B N 1
ATOM 4220 C CA . PHE B 1 278 ? 8.5 -63.875 -33.156 1 39.19 278 PHE B CA 1
ATOM 4221 C C . PHE B 1 278 ? 8.359 -65.375 -32.875 1 39.19 278 PHE B C 1
ATOM 4223 O O . PHE B 1 278 ? 8.688 -66.188 -33.688 1 39.19 278 PHE B O 1
ATOM 4230 N N . LYS B 1 279 ? 7.918 -65.875 -31.719 1 34.53 279 LYS B N 1
ATOM 4231 C CA . LYS B 1 279 ? 7.652 -67.25 -32.031 1 34.53 279 LYS B CA 1
ATOM 4232 C C . LYS B 1 279 ? 6.34 -67.438 -32.812 1 34.53 279 LYS B C 1
ATOM 4234 O O . LYS B 1 279 ? 5.375 -66.688 -32.531 1 34.53 279 LYS B O 1
#

Foldseek 3Di:
DPPVVVVVVVVVVVVPPPPPVVPQDLVVLVVLLVVLQVVLVVLLVVLLVVLLVLLVVLLVLLLVLLVVLLVLLLVLVVVVCVVPVPLPDPSCLLQVLSVLQSPLSSVLSVVLSVLLSCLLVVLLVVLSVLLVVLSVCLCPPPLVVQSSVQVSLSSDPLSGSNQLSVLSVVLSVLRNVLSVVSNVLSVVLSVQSVVLSCCCVVDDPPRPVSVVVSSVCSSVSSNVSSVVSSVCSCSNVVSSVVSNVSSNVSNVVSSVSSVVSSVVSVVSSVPDDPPPPVD/DPDDPVVVVVVVVVPPPPPCVVPQDLVVLVVLLVVLQVVLVVLLVVLLVVLLVLLVVLLVLLLVLLVVLLVLLLVLVVVVCVVPVPLPDPSCLLQVLSVLQSPLLSVLSVVLSVLLSCLLVVLLVVLSVLLVVLSVCLCPDPLVVQSSVQVSLSSDPLSGSNQLSVLSVVLSVLRNVLSVVSNVLSVVLSVQSVVLSCCCVVDDPPRPVSVVVSSVCSSVSSNVSNVVSVVCSCSNVVSSVVSNVSSNVSNVVSSVSSVVSSVVSVVSSVPDDPPPPVD

Radius of gyration: 41.21 Å; Cα contacts (8 Å, |Δi|>4): 605; chains: 2; bounding box: 48×175×106 Å

Organism: Culex quinquefasciatus (NCBI:txid7176)

Sequence (558 aa):
MGKCNLQTIVLLAFATMPLLIQAFDWFSLTQANYAAIQSGLAQLNNASVVINGTINTQANLASAAISDLQQHMTKGLTDLQARFPNQNINIGNMLNGFNWFTGEVPQVLAEFRHTITDDVMAPSQVVVQNILNAMTEFFLSPKRACAQQHAQNLVQPRISVGRLAQCFREDMQFTDKPTAGTQMLMNDGKAISDVILGQLKYCSPGSSNCTAAFFNGLPNLMQTATWAVANLQGFPRFWTQAGVPFNQNCAAAIGADIQDAIQGIRSSIARCSCSGCFKMGKCNLQTIVLLAFATMPLLIQAFDWFSLTQANYAAIQSGLAQLNNASVVINGTINTQANLASAAISDLQQHMTKGLTDLQARFPNQNINIGNMLNGFNWFTGEVPQVLAEFRHTITDDVMAPSQVVVQNILNAMTEFFLSPKRACAQQHAQNLVQPRISVGRLAQCFREDMQFTDKPTAGTQMLMNDGKAISDVILGQLKYCSPGSSNCTAAFFNGLPNLMQTATWAVANLQGFPRFWTQAGVPFNQNCAAAIGADIQDAIQGIRSSIARCSCSGCFK